Protein AF-0000000074745450 (afdb_homodimer)

Sequence (494 aa):
MLALGVPTPASPTARGRTFGLRAELRDVGLAERRKLQELLGASWLPRRSCDRRGKMPSGLRLRQALRTARSPPRPKGAEAAEGPQLRPALRTRHFGPSSGAARADYLFHGTSWANALRILREGFRPSLFGAATRARARAGGPREPMFPGGLYFAECSSKADEYTSAPCAMLLCRCALGRVLRTTRKLPPRPLEEALAEAECDSLVCDLEEQCHSYREFVVTDPGRAFPEYLLLYDRVFQKRRGLRVVMLALGVPTPASPTARGRTFGLRAELRDVGLAERRKLQELLGASWLPRRSCDRRGKMPSGLRLRQALRTARSPPRPKGAEAAEGPQLRPALRTRHFGPSSGAARADYLFHGTSWANALRILREGFRPSLFGAATRARARAGGPREPMFPGGLYFAECSSKADEYTSAPCAMLLCRCALGRVLRTTRKLPPRPLEEALAEAECDSLVCDLEEQCHSYREFVVTDPGRAFPEYLLLYDRVFQKRRGLRVV

Organism: NCBI:txid2562239

Nearest PDB structures (foldseek):
  7kko-assembly2_B  TM=6.755E-01  e=2.437E-10  Homo sapiens
  4hyf-assembly3_C  TM=6.804E-01  e=2.291E-10  Homo sapiens
  3ua9-assembly1_A  TM=6.857E-01  e=2.126E-09  Homo sapiens
  4bj9-assembly2_B  TM=6.921E-01  e=6.890E-09  Homo sapiens
  4bfp-assembly1_A  TM=6.739E-01  e=1.130E-08  Homo sapiens

Solvent-accessible surface area (backbone atoms only — not comparable to full-atom values): 27787 Å² total; per-residue (Å²): 136,84,80,78,76,73,80,75,80,78,76,81,68,80,72,64,82,73,74,78,42,77,48,46,65,38,74,57,52,70,70,58,47,52,54,50,41,48,35,45,54,72,20,49,52,80,54,37,40,50,67,43,72,66,80,65,53,76,44,69,44,71,74,45,48,30,31,46,66,61,75,76,71,78,37,72,71,36,56,92,62,77,76,60,61,90,44,62,44,63,77,73,71,75,70,53,92,71,65,71,79,27,61,44,35,38,28,25,35,39,29,39,47,72,55,51,54,44,34,62,40,70,42,76,55,76,90,55,43,47,49,70,39,42,69,35,26,86,60,18,41,51,70,56,46,84,55,60,67,30,44,68,30,17,41,28,45,45,62,17,50,42,45,33,39,88,67,40,29,34,35,39,20,46,26,36,45,60,45,53,41,80,37,69,57,53,69,74,97,62,61,51,67,56,56,29,55,77,68,70,27,60,22,34,33,42,43,27,39,83,51,66,56,37,62,53,35,37,33,33,67,57,57,74,32,50,39,73,44,31,43,39,30,40,43,79,36,71,79,77,75,76,70,76,72,83,122,135,82,76,76,78,74,77,73,80,76,75,80,67,76,75,66,78,73,77,74,50,78,51,48,65,37,74,57,54,70,72,59,46,51,53,50,42,48,40,45,55,72,19,49,53,80,52,38,41,50,67,44,73,66,79,66,53,75,44,69,45,71,73,45,48,31,31,46,65,62,76,76,70,78,37,76,72,38,58,91,61,77,75,60,60,89,43,62,44,65,75,72,68,77,74,55,91,72,66,72,80,28,61,44,34,41,29,25,35,39,31,40,47,70,53,50,53,45,32,61,41,70,43,76,54,76,91,55,43,45,48,70,39,41,69,35,26,84,60,20,40,52,71,58,47,85,55,60,67,30,45,68,32,17,42,28,44,46,63,16,50,41,46,34,38,87,68,39,29,35,32,38,19,45,28,39,44,60,46,54,41,79,38,67,58,55,70,73,96,62,61,50,69,56,56,29,55,74,68,68,27,61,22,34,34,42,43,26,41,83,50,67,55,36,62,52,36,36,32,34,66,56,57,75,32,50,38,73,43,31,43,39,32,39,42,78,37,70,78,77,75,75,70,75,70,81,119

Foldseek 3Di:
DPPPPPPPPDPPPPPPPPPDLPQPWDWDDPVVQVLVQVLQVVQADQFDDPLADDDTFPGKFFDTKIFGPDDQDPQVQADPDDDQDSHLPPPPPPLDPPDDGQRWHWWKAAAEPVVVSVCSRPNDDQVCPQVLQCVCVVVVGDNGDLARLWDKTFSHSSVSQSHYDPQGKIFIKGFRFFREAEDQHRDPDDHPVVVCVVVVGQKYWHDVCVPPVDGIMIIGNDSSRMGRTMMTGIDGHHDDPPPPPPD/DPPPPPPDPPPPPPPPPPQFQPQPWDWDDPVVQVLVQVLQVVQADQFDDPLADDDTFPGKFFDTKIFGPDDQDPQDQADPDDDQDSHLPPPPVPLDPPDDGQRWHWWKAAAEPVVVSVCSRPNDDQVCPQVLQCVCVVVVGDNGDLARLWDKTFSHSSVSQSHYDPQGKIFIKGFRFFREAEDQHRDPDDHPVVVCVVVVGQKYWHDVCVPPVDGIMIIGNDSSRMGRTMMTGIDGHHDDPPPPPPD

Structure (mmCIF, N/CA/C/O backbone):
data_AF-0000000074745450-model_v1
#
loop_
_entity.id
_entity.type
_entity.pdbx_description
1 polymer 'PARP catalytic domain-containing protein'
#
loop_
_atom_site.group_PDB
_atom_site.id
_atom_site.type_symbol
_atom_site.label_atom_id
_atom_site.label_alt_id
_atom_site.label_comp_id
_atom_site.label_asym_id
_atom_site.label_entity_id
_atom_site.label_seq_id
_atom_site.pdbx_PDB_ins_code
_atom_site.Cartn_x
_atom_site.Cartn_y
_atom_site.Cartn_z
_atom_site.occupancy
_atom_site.B_iso_or_equiv
_atom_site.auth_seq_id
_atom_site.auth_comp_id
_atom_site.auth_asym_id
_atom_site.auth_atom_id
_atom_site.pdbx_PDB_model_num
ATOM 1 N N . MET A 1 1 ? 60.062 13.445 35.531 1 24.14 1 MET A N 1
ATOM 2 C CA . MET A 1 1 ? 58.719 13.125 35.969 1 24.14 1 MET A CA 1
ATOM 3 C C . MET A 1 1 ? 57.719 14.094 35.375 1 24.14 1 MET A C 1
ATOM 5 O O . MET A 1 1 ? 57.406 15.133 35.938 1 24.14 1 MET A O 1
ATOM 9 N N . LEU A 1 2 ? 57.875 14.5 34.156 1 26.45 2 LEU A N 1
ATOM 10 C CA . LEU A 1 2 ? 57.281 15.586 33.375 1 26.45 2 LEU A CA 1
ATOM 11 C C . LEU A 1 2 ? 55.812 15.344 33.094 1 26.45 2 LEU A C 1
ATOM 13 O O . LEU A 1 2 ? 55.438 14.32 32.531 1 26.45 2 LEU A O 1
ATOM 17 N N . ALA A 1 3 ? 54.875 15.945 34.031 1 26.69 3 ALA A N 1
ATOM 18 C CA . ALA A 1 3 ? 53.438 15.93 34.281 1 26.69 3 ALA A CA 1
ATOM 19 C C . ALA A 1 3 ? 52.688 16.484 33.062 1 26.69 3 ALA A C 1
ATOM 21 O O . ALA A 1 3 ? 52.812 17.656 32.719 1 26.69 3 ALA A O 1
ATOM 22 N N . LEU A 1 4 ? 52.656 15.773 31.922 1 28.52 4 LEU A N 1
ATOM 23 C CA . LEU A 1 4 ? 52.031 16.156 30.672 1 28.52 4 LEU A CA 1
ATOM 24 C C . LEU A 1 4 ? 50.562 16.469 30.891 1 28.52 4 LEU A C 1
ATOM 26 O O . LEU A 1 4 ? 49.781 15.602 31.297 1 28.52 4 LEU A O 1
ATOM 30 N N . GLY A 1 5 ? 50.219 17.703 31.406 1 26.77 5 GLY A N 1
ATOM 31 C CA . GLY A 1 5 ? 48.906 18.219 31.75 1 26.77 5 GLY A CA 1
ATOM 32 C C . GLY A 1 5 ? 47.938 18.188 30.594 1 26.77 5 GLY A C 1
ATOM 33 O O . GLY A 1 5 ? 48.156 18.812 29.562 1 26.77 5 GLY A O 1
ATOM 34 N N . VAL A 1 6 ? 47.344 17.016 30.297 1 31.47 6 VAL A N 1
ATOM 35 C CA . VAL A 1 6 ? 46.438 16.859 29.172 1 31.47 6 VAL A CA 1
ATOM 36 C C . VAL A 1 6 ? 45.281 17.875 29.266 1 31.47 6 VAL A C 1
ATOM 38 O O . VAL A 1 6 ? 44.688 18.031 30.328 1 31.47 6 VAL A O 1
ATOM 41 N N . PRO A 1 7 ? 45.281 18.922 28.438 1 29.27 7 PRO A N 1
ATOM 42 C CA . PRO A 1 7 ? 44.312 20 28.531 1 29.27 7 PRO A CA 1
ATOM 43 C C . PRO A 1 7 ? 42.875 19.469 28.531 1 29.27 7 PRO A C 1
ATOM 45 O O . PRO A 1 7 ? 42.594 18.406 27.984 1 29.27 7 PRO A O 1
ATOM 48 N N . THR A 1 8 ? 42.094 19.672 29.625 1 28.34 8 THR A N 1
ATOM 49 C CA . THR A 1 8 ? 40.688 19.359 29.938 1 28.34 8 THR A CA 1
ATOM 50 C C . THR A 1 8 ? 39.75 20.016 28.922 1 28.34 8 THR A C 1
ATOM 52 O O . THR A 1 8 ? 39.812 21.219 28.703 1 28.34 8 THR A O 1
ATOM 55 N N . PRO A 1 9 ? 39.469 19.312 27.797 1 27.69 9 PRO A N 1
ATOM 56 C CA . PRO A 1 9 ? 38.688 20.016 26.781 1 27.69 9 PRO A CA 1
ATOM 57 C C . PRO A 1 9 ? 37.5 20.75 27.344 1 27.69 9 PRO A C 1
ATOM 59 O O . PRO A 1 9 ? 36.938 20.344 28.375 1 27.69 9 PRO A O 1
ATOM 62 N N . ALA A 1 10 ? 37.375 22.062 27.234 1 26.64 10 ALA A N 1
ATOM 63 C CA . ALA A 1 10 ? 36.344 23.047 27.625 1 26.64 10 ALA A CA 1
ATOM 64 C C . ALA A 1 10 ? 34.969 22.578 27.203 1 26.64 10 ALA A C 1
ATOM 66 O O . ALA A 1 10 ? 34.812 21.922 26.172 1 26.64 10 ALA A O 1
ATOM 67 N N . SER A 1 11 ? 34.094 22.359 28.188 1 26.39 11 SER A N 1
ATOM 68 C CA . SER A 1 11 ? 32.656 22.016 28.266 1 26.39 11 SER A CA 1
ATOM 69 C C . SER A 1 11 ? 31.828 22.953 27.406 1 26.39 11 SER A C 1
ATOM 71 O O . SER A 1 11 ? 31.859 24.172 27.594 1 26.39 11 SER A O 1
ATOM 73 N N . PRO A 1 12 ? 31.828 22.781 26.062 1 27.08 12 PRO A N 1
ATOM 74 C CA . PRO A 1 12 ? 31.141 23.797 25.25 1 27.08 12 PRO A CA 1
ATOM 75 C C . PRO A 1 12 ? 29.781 24.188 25.828 1 27.08 12 PRO A C 1
ATOM 77 O O . PRO A 1 12 ? 28.984 23.312 26.172 1 27.08 12 PRO A O 1
ATOM 80 N N . THR A 1 13 ? 29.594 25.234 26.594 1 28.25 13 THR A N 1
ATOM 81 C CA . THR A 1 13 ? 28.453 25.953 27.141 1 28.25 13 THR A CA 1
ATOM 82 C C . THR A 1 13 ? 27.5 26.391 26.031 1 28.25 13 THR A C 1
ATOM 84 O O . THR A 1 13 ? 26.609 27.219 26.266 1 28.25 13 THR A O 1
ATOM 87 N N . ALA A 1 14 ? 27.609 25.938 24.859 1 29.31 14 ALA A N 1
ATOM 88 C CA . ALA A 1 14 ? 26.844 26.719 23.891 1 29.31 14 ALA A CA 1
ATOM 89 C C . ALA A 1 14 ? 25.391 26.859 24.328 1 29.31 14 ALA A C 1
ATOM 91 O O . ALA A 1 14 ? 24.703 25.859 24.562 1 29.31 14 ALA A O 1
ATOM 92 N N . ARG A 1 15 ? 25 27.938 24.906 1 30.7 15 ARG A N 1
ATOM 93 C CA . ARG A 1 15 ? 23.734 28.562 25.281 1 30.7 15 ARG A CA 1
ATOM 94 C C . ARG A 1 15 ? 22.719 28.484 24.156 1 30.7 15 ARG A C 1
ATOM 96 O O . ARG A 1 15 ? 22.719 29.312 23.25 1 30.7 15 ARG A O 1
ATOM 103 N N . GLY A 1 16 ? 22.828 27.578 23.312 1 27.56 16 GLY A N 1
ATOM 104 C CA . GLY A 1 16 ? 21.797 27.609 22.281 1 27.56 16 GLY A CA 1
ATOM 105 C C . GLY A 1 16 ? 20.422 27.953 22.828 1 27.56 16 GLY A C 1
ATOM 106 O O . GLY A 1 16 ? 20.125 27.656 23.984 1 27.56 16 GLY A O 1
ATOM 107 N N . ARG A 1 17 ? 19.891 29.172 22.344 1 30.06 17 ARG A N 1
ATOM 108 C CA . ARG A 1 17 ? 18.594 29.75 22.688 1 30.06 17 ARG A CA 1
ATOM 109 C C . ARG A 1 17 ? 17.516 28.688 22.781 1 30.06 17 ARG A C 1
ATOM 111 O O . ARG A 1 17 ? 17.312 27.922 21.828 1 30.06 17 ARG A O 1
ATOM 118 N N . THR A 1 18 ? 17.406 28.016 23.797 1 30.48 18 THR A N 1
ATOM 119 C CA . THR A 1 18 ? 16.25 27.297 24.312 1 30.48 18 THR A CA 1
ATOM 120 C C . THR A 1 18 ? 14.953 28.047 23.984 1 30.48 18 THR A C 1
ATOM 122 O O . THR A 1 18 ? 14.562 28.969 24.703 1 30.48 18 THR A O 1
ATOM 125 N N . PHE A 1 19 ? 14.969 28.781 22.844 1 30.09 19 PHE A N 1
ATOM 126 C CA . PHE A 1 19 ? 13.68 29.375 22.484 1 30.09 19 PHE A CA 1
ATOM 127 C C . PHE A 1 19 ? 12.539 28.656 23.203 1 30.09 19 PHE A C 1
ATOM 129 O O . PHE A 1 19 ? 12.68 27.484 23.578 1 30.09 19 PHE A O 1
ATOM 136 N N . GLY A 1 20 ? 11.398 29.562 23.656 1 34.31 20 GLY A N 1
ATOM 137 C CA . GLY A 1 20 ? 10.117 29.75 24.328 1 34.31 20 GLY A CA 1
ATOM 138 C C . GLY A 1 20 ? 9.07 28.734 23.891 1 34.31 20 GLY A C 1
ATOM 139 O O . GLY A 1 20 ? 8.656 28.719 22.734 1 34.31 20 GLY A O 1
ATOM 140 N N . LEU A 1 21 ? 8.969 27.641 24.062 1 42.06 21 LEU A N 1
ATOM 141 C CA . LEU A 1 21 ? 7.961 26.594 24.188 1 42.06 21 LEU A CA 1
ATOM 142 C C . LEU A 1 21 ? 6.574 27.188 24.391 1 42.06 21 LEU A C 1
ATOM 144 O O . LEU A 1 21 ? 5.59 26.453 24.5 1 42.06 21 LEU A O 1
ATOM 148 N N . ARG A 1 22 ? 6.301 28.281 25.188 1 46.88 22 ARG A N 1
ATOM 149 C CA . ARG A 1 22 ? 5.129 28.281 26.047 1 46.88 22 ARG A CA 1
ATOM 150 C C . ARG A 1 22 ? 3.846 28.125 25.25 1 46.88 22 ARG A C 1
ATOM 152 O O . ARG A 1 22 ? 3.193 29.125 24.906 1 46.88 22 ARG A O 1
ATOM 159 N N . ALA A 1 23 ? 4.023 27.516 24.078 1 57.56 23 ALA A N 1
ATOM 160 C CA . ALA A 1 23 ? 2.678 27.328 23.547 1 57.56 23 ALA A CA 1
ATOM 161 C C . ALA A 1 23 ? 1.723 26.859 24.641 1 57.56 23 ALA A C 1
ATOM 163 O O . ALA A 1 23 ? 1.97 25.844 25.297 1 57.56 23 ALA A O 1
ATOM 164 N N . GLU A 1 24 ? 1.158 27.734 25.312 1 74.62 24 GLU A N 1
ATOM 165 C CA . GLU A 1 24 ? 0.091 27.422 26.25 1 74.62 24 GLU A CA 1
ATOM 166 C C . GLU A 1 24 ? -1.06 26.688 25.562 1 74.62 24 GLU A C 1
ATOM 168 O O . GLU A 1 24 ? -1.629 27.203 24.594 1 74.62 24 GLU A O 1
ATOM 173 N N . LEU A 1 25 ? -0.923 25.359 25.438 1 87.19 25 LEU A N 1
ATOM 174 C CA . LEU A 1 25 ? -2.064 24.562 25 1 87.19 25 LEU A CA 1
ATOM 175 C C . LEU A 1 25 ? -3.234 24.719 25.969 1 87.19 25 LEU A C 1
ATOM 177 O O . LEU A 1 25 ? -3.039 24.75 27.188 1 87.19 25 LEU A O 1
ATOM 181 N N . ARG A 1 26 ? -4.305 24.984 25.453 1 90.06 26 ARG A N 1
ATOM 182 C CA . ARG A 1 26 ? -5.523 25.062 26.234 1 90.06 26 ARG A CA 1
ATOM 183 C C . ARG A 1 26 ? -6.555 24.031 25.766 1 90.06 26 ARG A C 1
ATOM 185 O O . ARG A 1 26 ? -6.691 23.797 24.562 1 90.06 26 ARG A O 1
ATOM 192 N N . ASP A 1 27 ? -7.266 23.5 26.641 1 93.31 27 ASP A N 1
ATOM 193 C CA . ASP A 1 27 ? -8.375 22.609 26.281 1 93.31 27 ASP A CA 1
ATOM 194 C C . ASP A 1 27 ? -9.469 23.375 25.547 1 93.31 27 ASP A C 1
ATOM 196 O O . ASP A 1 27 ? -9.805 24.5 25.906 1 93.31 27 ASP A O 1
ATOM 200 N N . VAL A 1 28 ? -9.984 22.703 24.547 1 93.62 28 VAL A N 1
ATOM 201 C CA . VAL A 1 28 ? -11.047 23.359 23.797 1 93.62 28 VAL A CA 1
ATOM 202 C C . VAL A 1 28 ? -12.383 23.188 24.516 1 93.62 28 VAL A C 1
ATOM 204 O O . VAL A 1 28 ? -12.531 22.281 25.344 1 93.62 28 VAL A O 1
ATOM 207 N N . GLY A 1 29 ? -13.328 24.094 24.219 1 92.81 29 GLY A N 1
ATOM 208 C CA . GLY A 1 29 ? -14.664 23.969 24.781 1 92.81 29 GLY A CA 1
ATOM 209 C C . GLY A 1 29 ? -15.477 22.859 24.156 1 92.81 29 GLY A C 1
ATOM 210 O O . GLY A 1 29 ? -15.047 22.25 23.172 1 92.81 29 GLY A O 1
ATOM 211 N N . LEU A 1 30 ? -16.641 22.641 24.719 1 94.94 30 LEU A N 1
ATOM 212 C CA . LEU A 1 30 ? -17.5 21.516 24.328 1 94.94 30 LEU A CA 1
ATOM 213 C C . LEU A 1 30 ? -17.953 21.656 22.891 1 94.94 30 LEU A C 1
ATOM 215 O O . LEU A 1 30 ? -17.938 20.688 22.125 1 94.94 30 LEU A O 1
ATOM 219 N N . ALA A 1 31 ? -18.375 22.797 22.484 1 94.12 31 ALA A N 1
ATOM 220 C CA . ALA A 1 31 ? -18.859 23.016 21.125 1 94.12 31 ALA A CA 1
ATOM 221 C C . ALA A 1 31 ? -17.766 22.781 20.094 1 94.12 31 ALA A C 1
ATOM 223 O O . ALA A 1 31 ? -17.984 22.141 19.062 1 94.12 31 ALA A O 1
ATOM 224 N N . GLU A 1 32 ? -16.594 23.312 20.375 1 93.06 32 GLU A N 1
ATOM 225 C CA . GLU A 1 32 ? -15.453 23.125 19.484 1 93.06 32 GLU A CA 1
ATOM 226 C C . GLU A 1 32 ? -15.023 21.672 19.438 1 93.06 32 GLU A C 1
ATOM 228 O O . GLU A 1 32 ? -14.641 21.172 18.375 1 93.06 32 GLU A O 1
ATOM 233 N N . ARG A 1 33 ? -15.094 21.031 20.547 1 95.75 33 ARG A N 1
ATOM 234 C CA . ARG A 1 33 ? -14.766 19.609 20.594 1 95.75 33 ARG A CA 1
ATOM 235 C C . ARG A 1 33 ? -15.703 18.797 19.719 1 95.75 33 ARG A C 1
ATOM 237 O O . ARG A 1 33 ? -15.273 17.875 19.016 1 95.75 33 ARG A O 1
ATOM 244 N N . ARG A 1 34 ? -16.953 19.125 19.75 1 95.06 34 ARG A N 1
ATOM 245 C CA . ARG A 1 34 ? -17.938 18.453 18.906 1 95.06 34 ARG A CA 1
ATOM 246 C C . ARG A 1 34 ? -17.625 18.656 17.422 1 95.06 34 ARG A C 1
ATOM 248 O O . ARG A 1 34 ? -17.734 17.719 16.625 1 95.06 34 ARG A O 1
ATOM 255 N N . LYS A 1 35 ? -17.297 19.828 17.047 1 94.25 35 LYS A N 1
ATOM 256 C CA . LYS A 1 35 ? -16.953 20.125 15.648 1 94.25 35 LYS A CA 1
ATOM 257 C C . LYS A 1 35 ? -15.734 19.328 15.203 1 94.25 35 LYS A C 1
ATOM 259 O O . LYS A 1 35 ? -15.688 18.828 14.078 1 94.25 35 LYS A O 1
ATOM 264 N N . LEU A 1 36 ? -14.766 19.234 16.094 1 95.62 36 LEU A N 1
ATOM 265 C CA . LEU A 1 36 ? -13.539 18.5 15.789 1 95.62 36 LEU A CA 1
ATOM 266 C C . LEU A 1 36 ? -13.828 17 15.664 1 95.62 36 LEU A C 1
ATOM 268 O O . LEU A 1 36 ? -13.273 16.328 14.789 1 95.62 36 LEU A O 1
ATOM 272 N N . GLN A 1 37 ? -14.703 16.5 16.5 1 96.75 37 GLN A N 1
ATOM 273 C CA . GLN A 1 37 ? -15.125 15.117 16.375 1 96.75 37 GLN A CA 1
ATOM 274 C C . GLN A 1 37 ? -15.828 14.875 15.039 1 96.75 37 GLN A C 1
ATOM 276 O O . GLN A 1 37 ? -15.586 13.859 14.375 1 96.75 37 GLN A O 1
ATOM 281 N N . GLU A 1 38 ? -16.641 15.797 14.703 1 94.88 38 GLU A N 1
ATOM 282 C CA . GLU A 1 38 ? -17.328 15.695 13.43 1 94.88 38 GLU A CA 1
ATOM 283 C C . GLU A 1 38 ? -16.359 15.727 12.258 1 94.88 38 GLU A C 1
ATOM 285 O O . GLU A 1 38 ? -16.516 14.984 11.289 1 94.88 38 GLU A O 1
ATOM 290 N N . LEU A 1 39 ? -15.383 16.531 12.375 1 93.12 39 LEU A N 1
ATOM 291 C CA . LEU A 1 39 ? -14.367 16.625 11.336 1 93.12 39 LEU A CA 1
ATOM 292 C C . LEU A 1 39 ? -13.609 15.312 11.18 1 93.12 39 LEU A C 1
ATOM 294 O O . LEU A 1 39 ? -13.367 14.859 10.062 1 93.12 39 LEU A O 1
ATOM 298 N N . LEU A 1 40 ? -13.211 14.703 12.328 1 95 40 LEU A N 1
ATOM 299 C CA . LEU A 1 40 ? -12.547 13.406 12.289 1 95 40 LEU A CA 1
ATOM 300 C C . LEU A 1 40 ? -13.414 12.367 11.578 1 95 40 LEU A C 1
ATOM 302 O O . LEU A 1 40 ? -12.914 11.602 10.75 1 95 40 LEU A O 1
ATOM 306 N N . GLY A 1 41 ? -14.625 12.422 11.836 1 93.69 41 GLY A N 1
ATOM 307 C CA . GLY A 1 41 ? -15.555 11.477 11.242 1 93.69 41 GLY A CA 1
ATOM 308 C C . GLY A 1 41 ? -15.82 11.75 9.773 1 93.69 41 GLY A C 1
ATOM 309 O O . GLY A 1 41 ? -15.82 10.828 8.953 1 93.69 41 GLY A O 1
ATOM 310 N N . ALA A 1 42 ? -16 12.969 9.453 1 92.44 42 ALA A N 1
ATOM 311 C CA . ALA A 1 42 ? -16.344 13.359 8.086 1 92.44 42 ALA A CA 1
ATOM 312 C C . ALA A 1 42 ? -15.172 13.125 7.141 1 92.44 42 ALA A C 1
ATOM 314 O O . ALA A 1 42 ? -15.367 12.914 5.941 1 92.44 42 ALA A O 1
ATOM 315 N N . SER A 1 43 ? -13.953 13.148 7.711 1 92.75 43 SER A N 1
ATOM 316 C CA . SER A 1 43 ? -12.758 12.984 6.887 1 92.75 43 SER A CA 1
ATOM 317 C C . SER A 1 43 ? -12.242 11.547 6.941 1 92.75 43 SER A C 1
ATOM 319 O O . SER A 1 43 ? -11.195 11.234 6.371 1 92.75 43 SER A O 1
ATOM 321 N N . TRP A 1 44 ? -12.984 10.688 7.594 1 93.94 44 TRP A N 1
ATOM 322 C CA . TRP A 1 44 ? -12.57 9.289 7.699 1 93.94 44 TRP A CA 1
ATOM 323 C C . TRP A 1 44 ? -12.836 8.539 6.395 1 93.94 44 TRP A C 1
ATOM 325 O O . TRP A 1 44 ? -13.953 8.586 5.863 1 93.94 44 TRP A O 1
ATOM 335 N N . LEU A 1 45 ? -11.859 7.98 5.816 1 91.31 45 LEU A N 1
ATOM 336 C CA . LEU A 1 45 ? -11.922 7.121 4.641 1 91.31 45 LEU A CA 1
ATOM 337 C C . LEU A 1 45 ? -11.297 5.762 4.926 1 91.31 45 LEU A C 1
ATOM 339 O O . LEU A 1 45 ? -10.078 5.648 5.039 1 91.31 45 LEU A O 1
ATOM 343 N N . PRO A 1 46 ? -12.117 4.734 5.102 1 88.69 46 PRO A N 1
ATOM 344 C CA . PRO A 1 46 ? -11.609 3.416 5.492 1 88.69 46 PRO A CA 1
ATOM 345 C C . PRO A 1 46 ? -10.82 2.734 4.383 1 88.69 46 PRO A C 1
ATOM 347 O O . PRO A 1 46 ? -11.328 1.829 3.719 1 88.69 46 PRO A O 1
ATOM 350 N N . ARG A 1 47 ? -9.617 3.186 4.199 1 88.75 47 ARG A N 1
ATOM 351 C CA . ARG A 1 47 ? -8.672 2.643 3.229 1 88.75 47 ARG A CA 1
ATOM 352 C C . ARG A 1 47 ? -7.34 2.303 3.887 1 88.75 47 ARG A C 1
ATOM 354 O O . ARG A 1 47 ? -6.898 3 4.805 1 88.75 47 ARG A O 1
ATOM 361 N N . ARG A 1 48 ? -6.832 1.263 3.387 1 85.81 48 ARG A N 1
ATOM 362 C CA . ARG A 1 48 ? -5.543 0.814 3.904 1 85.81 48 ARG A CA 1
ATOM 363 C C . ARG A 1 48 ? -4.422 1.105 2.912 1 85.81 48 ARG A C 1
ATOM 365 O O . ARG A 1 48 ? -4.488 0.691 1.753 1 85.81 48 ARG A O 1
ATOM 372 N N . SER A 1 49 ? -3.492 1.911 3.291 1 87.12 49 SER A N 1
ATOM 373 C CA . SER A 1 49 ? -2.289 2.086 2.486 1 87.12 49 SER A CA 1
ATOM 374 C C . SER A 1 49 ? -1.167 1.169 2.963 1 87.12 49 SER A C 1
ATOM 376 O O . SER A 1 49 ? -1.33 0.438 3.941 1 87.12 49 SER A O 1
ATOM 378 N N . CYS A 1 50 ? -0.031 1.153 2.297 1 82.69 50 CYS A N 1
ATOM 379 C CA . CYS A 1 50 ? 1.103 0.318 2.68 1 82.69 50 CYS A CA 1
ATOM 380 C C . CYS A 1 50 ? 1.71 0.791 3.994 1 82.69 50 CYS A C 1
ATOM 382 O O . CYS A 1 50 ? 2.502 0.075 4.609 1 82.69 50 CYS A O 1
ATOM 384 N N . ASP A 1 51 ? 1.231 1.966 4.465 1 86.88 51 ASP A N 1
ATOM 385 C CA . ASP A 1 51 ? 1.79 2.551 5.68 1 86.88 51 ASP A CA 1
ATOM 386 C C . ASP A 1 51 ? 1.044 2.059 6.918 1 86.88 51 ASP A C 1
ATOM 388 O O . ASP A 1 51 ? 1.523 2.219 8.047 1 86.88 51 ASP A O 1
ATOM 392 N N . ARG A 1 52 ? -0.112 1.491 6.723 1 88.81 52 ARG A N 1
ATOM 393 C CA . ARG A 1 52 ? -0.898 1.069 7.879 1 88.81 52 ARG A CA 1
ATOM 394 C C . ARG A 1 52 ? -0.314 -0.191 8.508 1 88.81 52 ARG A C 1
ATOM 396 O O . ARG A 1 52 ? -0.093 -1.189 7.82 1 88.81 52 ARG A O 1
ATOM 403 N N . ARG A 1 53 ? -0.099 0.001 9.766 1 83.69 53 ARG A N 1
ATOM 404 C CA . ARG A 1 53 ? 0.345 -1.147 10.555 1 83.69 53 ARG A CA 1
ATOM 405 C C . ARG A 1 53 ? -0.784 -1.684 11.422 1 83.69 53 ARG A C 1
ATOM 407 O O . ARG A 1 53 ? -1.568 -0.91 11.977 1 83.69 53 ARG A O 1
ATOM 414 N N . GLY A 1 54 ? -1.108 -2.926 11.297 1 82.62 54 GLY A N 1
ATOM 415 C CA . GLY A 1 54 ? -2.129 -3.504 12.156 1 82.62 54 GLY A CA 1
ATOM 416 C C . GLY A 1 54 ? -3.516 -3.471 11.539 1 82.62 54 GLY A C 1
ATOM 417 O O . GLY A 1 54 ? -3.662 -3.26 10.336 1 82.62 54 GLY A O 1
ATOM 418 N N . LYS A 1 55 ? -4.531 -3.605 12.43 1 86.75 55 LYS A N 1
ATOM 419 C CA . LYS A 1 55 ? -5.914 -3.68 11.969 1 86.75 55 LYS A CA 1
ATOM 420 C C . LYS A 1 55 ? -6.457 -2.293 11.641 1 86.75 55 LYS A C 1
ATOM 422 O O . LYS A 1 55 ? -6.141 -1.315 12.32 1 86.75 55 LYS A O 1
ATOM 427 N N . MET A 1 56 ? -7.301 -2.242 10.688 1 90.31 56 MET A N 1
ATOM 428 C CA . MET A 1 56 ? -7.957 -0.997 10.305 1 90.31 56 MET A CA 1
ATOM 429 C C . MET A 1 56 ? -9.078 -0.647 11.273 1 90.31 56 MET A C 1
ATOM 431 O O . MET A 1 56 ? -10.016 -1.422 11.453 1 90.31 56 MET A O 1
ATOM 435 N N . PRO A 1 57 ? -9.008 0.482 11.945 1 94.31 57 PRO A N 1
ATOM 436 C CA . PRO A 1 57 ? -10.133 0.898 12.789 1 94.31 57 PRO A CA 1
ATOM 437 C C . PRO A 1 57 ? -11.383 1.229 11.977 1 94.31 57 PRO A C 1
ATOM 439 O O . PRO A 1 57 ? -11.305 1.417 10.766 1 94.31 57 PRO A O 1
ATOM 442 N N . SER A 1 58 ? -12.492 1.248 12.656 1 93.75 58 SER A N 1
ATOM 443 C CA . SER A 1 58 ? -13.742 1.659 12.031 1 93.75 58 SER A CA 1
ATOM 444 C C . SER A 1 58 ? -13.961 3.162 12.164 1 93.75 58 SER A C 1
ATOM 446 O O . SER A 1 58 ? -14.828 3.73 11.5 1 93.75 58 SER A O 1
ATOM 448 N N . GLY A 1 59 ? -13.148 3.785 12.969 1 95.44 59 GLY A N 1
ATOM 449 C CA . GLY A 1 59 ? -13.227 5.219 13.203 1 95.44 59 GLY A CA 1
ATOM 450 C C . GLY A 1 59 ? -12.359 5.68 14.359 1 95.44 59 GLY A C 1
ATOM 451 O O . GLY A 1 59 ? -11.656 4.879 14.977 1 95.44 59 GLY A O 1
ATOM 452 N N . LEU A 1 60 ? -12.453 6.996 14.602 1 97.62 60 LEU A N 1
ATOM 453 C CA . LEU A 1 60 ? -11.703 7.605 15.695 1 97.62 60 LEU A CA 1
ATOM 454 C C . LEU A 1 60 ? -12.633 8.352 16.641 1 97.62 60 LEU A C 1
ATOM 456 O O . LEU A 1 60 ? -13.539 9.062 16.203 1 97.62 60 LEU A O 1
ATOM 460 N N . ARG A 1 61 ? -12.422 8.18 17.875 1 98 61 ARG A N 1
ATOM 461 C CA . ARG A 1 61 ? -13.18 8.891 18.906 1 98 61 ARG A CA 1
ATOM 462 C C . ARG A 1 61 ? -12.297 9.883 19.656 1 98 61 ARG A C 1
ATOM 464 O O . ARG A 1 61 ? -11.336 9.484 20.312 1 98 61 ARG A O 1
ATOM 471 N N . LEU A 1 62 ? -12.672 11.117 19.562 1 97.81 62 LEU A N 1
ATOM 472 C CA . LEU A 1 62 ? -11.891 12.18 20.188 1 97.81 62 LEU A CA 1
ATOM 473 C C . LEU A 1 62 ? -11.992 12.109 21.703 1 97.81 62 LEU A C 1
ATOM 475 O O . LEU A 1 62 ? -13.094 12.102 22.266 1 97.81 62 LEU A O 1
ATOM 479 N N . ARG A 1 63 ? -10.883 12.086 22.406 1 97.19 63 ARG A N 1
ATOM 480 C CA . ARG A 1 63 ? -10.828 12.094 23.859 1 97.19 63 ARG A CA 1
ATOM 481 C C . ARG A 1 63 ? -10.586 13.5 24.406 1 97.19 63 ARG A C 1
ATOM 483 O O . ARG A 1 63 ? -11.195 13.906 25.391 1 97.19 63 ARG A O 1
ATOM 490 N N . GLN A 1 64 ? -9.672 14.094 23.781 1 96.62 64 GLN A N 1
ATOM 491 C CA . GLN A 1 64 ? -9.273 15.438 24.188 1 96.62 64 GLN A CA 1
ATOM 492 C C . GLN A 1 64 ? -8.758 16.25 23 1 96.62 64 GLN A C 1
ATOM 494 O O . GLN A 1 64 ? -8.211 15.68 22.047 1 96.62 64 GLN A O 1
ATOM 499 N N . ALA A 1 65 ? -9 17.516 23.047 1 96.44 65 ALA A N 1
ATOM 500 C CA . ALA A 1 65 ? -8.469 18.438 22.031 1 96.44 65 ALA A CA 1
ATOM 501 C C . ALA A 1 65 ? -7.871 19.672 22.672 1 96.44 65 ALA A C 1
ATOM 503 O O . ALA A 1 65 ? -8.508 20.312 23.531 1 96.44 65 ALA A O 1
ATOM 504 N N . LEU A 1 66 ? -6.672 19.906 22.312 1 94.69 66 LEU A N 1
ATOM 505 C CA . LEU A 1 66 ? -5.977 21.078 22.797 1 94.69 66 LEU A CA 1
ATOM 506 C C . LEU A 1 66 ? -5.715 22.062 21.656 1 94.69 66 LEU A C 1
ATOM 508 O O . LEU A 1 66 ? -5.395 21.656 20.531 1 94.69 66 LEU A O 1
ATOM 512 N N . ARG A 1 67 ? -5.902 23.312 21.938 1 92.19 67 ARG A N 1
ATOM 513 C CA . ARG A 1 67 ? -5.609 24.359 20.984 1 92.19 67 ARG A CA 1
ATOM 514 C C . ARG A 1 67 ? -4.41 25.188 21.422 1 92.19 67 ARG A C 1
ATOM 516 O O . ARG A 1 67 ? -4.277 25.516 22.609 1 92.19 67 ARG A O 1
ATOM 523 N N . THR A 1 68 ? -3.557 25.422 20.453 1 88.56 68 THR A N 1
ATOM 524 C CA . THR A 1 68 ? -2.398 26.25 20.781 1 88.56 68 THR A CA 1
ATOM 525 C C . THR A 1 68 ? -2.824 27.672 21.094 1 88.56 68 THR A C 1
ATOM 527 O O . THR A 1 68 ? -3.787 28.188 20.516 1 88.56 68 THR A O 1
ATOM 530 N N . ALA A 1 69 ? -2.225 28.297 22.109 1 77.62 69 ALA A N 1
ATOM 531 C CA . ALA A 1 69 ? -2.498 29.688 22.484 1 77.62 69 ALA A CA 1
ATOM 532 C C . ALA A 1 69 ? -1.823 30.656 21.516 1 77.62 69 ALA A C 1
ATOM 534 O O . ALA A 1 69 ? -2.107 31.859 21.531 1 77.62 69 ALA A O 1
ATOM 535 N N . ARG A 1 70 ? -1.117 30.062 20.625 1 73.25 70 ARG A N 1
ATOM 536 C CA . ARG A 1 70 ? -0.388 30.891 19.672 1 73.25 70 ARG A CA 1
ATOM 537 C C . ARG A 1 70 ? -1.309 31.375 18.562 1 73.25 70 ARG A C 1
ATOM 539 O O . ARG A 1 70 ? -2.258 30.688 18.172 1 73.25 70 ARG A O 1
ATOM 546 N N . SER A 1 71 ? -1.205 32.656 18.281 1 68.94 71 SER A N 1
ATOM 547 C CA . SER A 1 71 ? -1.937 33.188 17.125 1 68.94 71 SER A CA 1
ATOM 548 C C . SER A 1 71 ? -1.343 32.688 15.82 1 68.94 71 SER A C 1
ATOM 550 O O . SER A 1 71 ? -0.121 32.594 15.68 1 68.94 71 SER A O 1
ATOM 552 N N . PRO A 1 72 ? -2.209 32.094 14.992 1 64.56 72 PRO A N 1
ATOM 553 C CA . PRO A 1 72 ? -1.675 31.672 13.688 1 64.56 72 PRO A CA 1
ATOM 554 C C . PRO A 1 72 ? -0.997 32.812 12.945 1 64.56 72 PRO A C 1
ATOM 556 O O . PRO A 1 72 ? -1.46 33.969 13.008 1 64.56 72 PRO A O 1
ATOM 559 N N . PRO A 1 73 ? 0.313 32.531 12.578 1 59.72 73 PRO A N 1
ATOM 560 C CA . PRO A 1 73 ? 0.861 33.594 11.719 1 59.72 73 PRO A CA 1
ATOM 561 C C . PRO A 1 73 ? 0.032 33.812 10.453 1 59.72 73 PRO A C 1
ATOM 563 O O . PRO A 1 73 ? -0.677 32.906 10.016 1 59.72 73 PRO A O 1
ATOM 566 N N . ARG A 1 74 ? -0.237 35 10.023 1 55.38 74 ARG A N 1
ATOM 567 C CA . ARG A 1 74 ? -0.86 35.219 8.727 1 55.38 74 ARG A CA 1
ATOM 568 C C . ARG A 1 74 ? -0.186 34.375 7.645 1 55.38 74 ARG A C 1
ATOM 570 O O . ARG A 1 74 ? 1.027 34.469 7.445 1 55.38 74 ARG A O 1
ATOM 577 N N . PRO A 1 75 ? -0.818 33.25 7.371 1 52.56 75 PRO A N 1
ATOM 578 C CA . PRO A 1 75 ? -0.113 32.438 6.379 1 52.56 75 PRO A CA 1
ATOM 579 C C . PRO A 1 75 ? 0.4 33.25 5.199 1 52.56 75 PRO A C 1
ATOM 581 O O . PRO A 1 75 ? -0.25 34.219 4.785 1 52.56 75 PRO A O 1
ATOM 584 N N . LYS A 1 76 ? 1.689 33.219 4.949 1 51.47 76 LYS A N 1
ATOM 585 C CA . LYS A 1 76 ? 2.189 33.875 3.748 1 51.47 76 LYS A CA 1
ATOM 586 C C . LYS A 1 76 ? 1.336 33.531 2.533 1 51.47 76 LYS A C 1
ATOM 588 O O . LYS A 1 76 ? 1.141 32.344 2.225 1 51.47 76 LYS A O 1
ATOM 593 N N . GLY A 1 77 ? 0.639 34.531 1.959 1 51.06 77 GLY A N 1
ATOM 594 C CA . GLY A 1 77 ? -0.198 34.375 0.778 1 51.06 77 GLY A CA 1
ATOM 595 C C . GLY A 1 77 ? -1.676 34.281 1.104 1 51.06 77 GLY A C 1
ATOM 596 O O . GLY A 1 77 ? -2.508 34.156 0.202 1 51.06 77 GLY A O 1
ATOM 597 N N . ALA A 1 78 ? -1.944 33.844 2.336 1 48.62 78 ALA A N 1
ATOM 598 C CA . ALA A 1 78 ? -3.369 33.719 2.635 1 48.62 78 ALA A CA 1
ATOM 599 C C . ALA A 1 78 ? -4.035 35.094 2.664 1 48.62 78 ALA A C 1
ATOM 601 O O . ALA A 1 78 ? -3.541 36.031 3.312 1 48.62 78 ALA A O 1
ATOM 602 N N . GLU A 1 79 ? -4.609 35.531 1.609 1 44.34 79 GLU A N 1
ATOM 603 C CA . GLU A 1 79 ? -5.484 36.688 1.742 1 44.34 79 GLU A CA 1
ATOM 604 C C . GLU A 1 79 ? -6.285 36.625 3.039 1 44.34 79 GLU A C 1
ATOM 606 O O . GLU A 1 79 ? -6.547 35.562 3.564 1 44.34 79 GLU A O 1
ATOM 611 N N . ALA A 1 80 ? -6.398 37.781 3.807 1 40.72 80 ALA A N 1
ATOM 612 C CA . ALA A 1 80 ? -7.129 38.094 5.031 1 40.72 80 ALA A CA 1
ATOM 613 C C . ALA A 1 80 ? -8.422 37.281 5.125 1 40.72 80 ALA A C 1
ATOM 615 O O . ALA A 1 80 ? -9.391 37.719 5.742 1 40.72 80 ALA A O 1
ATOM 616 N N . ALA A 1 81 ? -8.664 36.312 4.172 1 41.47 81 ALA A N 1
ATOM 617 C CA . ALA A 1 81 ? -10.078 35.938 4.23 1 41.47 81 ALA A CA 1
ATOM 618 C C . ALA A 1 81 ? -10.406 35.25 5.547 1 41.47 81 ALA A C 1
ATOM 620 O O . ALA A 1 81 ? -9.508 34.781 6.254 1 41.47 81 ALA A O 1
ATOM 621 N N . GLU A 1 82 ? -11.727 34.844 5.703 1 43.97 82 GLU A N 1
ATOM 622 C CA . GLU A 1 82 ? -12.523 34.219 6.75 1 43.97 82 GLU A CA 1
ATOM 623 C C . GLU A 1 82 ? -11.836 32.969 7.305 1 43.97 82 GLU A C 1
ATOM 625 O O . GLU A 1 82 ? -11.078 32.312 6.598 1 43.97 82 GLU A O 1
ATOM 630 N N . GLY A 1 83 ? -11.484 32.969 8.57 1 44.97 83 GLY A N 1
ATOM 631 C CA . GLY A 1 83 ? -10.969 31.828 9.328 1 44.97 83 GLY A CA 1
ATOM 632 C C . GLY A 1 83 ? -11.336 30.5 8.719 1 44.97 83 GLY A C 1
ATOM 633 O O . GLY A 1 83 ? -12.445 30.328 8.203 1 44.97 83 GLY A O 1
ATOM 634 N N . PRO A 1 84 ? -10.32 29.688 8.289 1 50.75 84 PRO A N 1
ATOM 635 C CA . PRO A 1 84 ? -10.633 28.406 7.68 1 50.75 84 PRO A CA 1
ATOM 636 C C . PRO A 1 84 ? -11.734 27.641 8.422 1 50.75 84 PRO A C 1
ATOM 638 O O . PRO A 1 84 ? -11.859 27.781 9.648 1 50.75 84 PRO A O 1
ATOM 641 N N . GLN A 1 85 ? -12.836 27.453 7.746 1 51.78 85 GLN A N 1
ATOM 642 C CA . GLN A 1 85 ? -13.852 26.562 8.32 1 51.78 85 GLN A CA 1
ATOM 643 C C . GLN A 1 85 ? -13.328 25.141 8.469 1 51.78 85 GLN A C 1
ATOM 645 O O . GLN A 1 85 ? -12.461 24.719 7.703 1 51.78 85 GLN A O 1
ATOM 650 N N . LEU A 1 86 ? -13.344 24.641 9.727 1 45.78 86 LEU A N 1
ATOM 651 C CA . LEU A 1 86 ? -13.031 23.25 10.008 1 45.78 86 LEU A CA 1
ATOM 652 C C . LEU A 1 86 ? -13.742 22.328 9.031 1 45.78 86 LEU A C 1
ATOM 654 O O . LEU A 1 86 ? -14.789 21.75 9.352 1 45.78 86 LEU A O 1
ATOM 658 N N . ARG A 1 87 ? -13.594 22.656 7.66 1 48.28 87 ARG A N 1
ATOM 659 C CA . ARG A 1 87 ? -14.172 21.75 6.668 1 48.28 87 ARG A CA 1
ATOM 660 C C . ARG A 1 87 ? -13.109 20.828 6.09 1 48.28 87 ARG A C 1
ATOM 662 O O . ARG A 1 87 ? -11.938 21.203 5.992 1 48.28 87 ARG A O 1
ATOM 669 N N . PRO A 1 88 ? -13.406 19.516 6.16 1 44.62 88 PRO A N 1
ATOM 670 C CA . PRO A 1 88 ? -12.43 18.609 5.543 1 44.62 88 PRO A CA 1
ATOM 671 C C . PRO A 1 88 ? -11.984 19.078 4.16 1 44.62 88 PRO A C 1
ATOM 673 O O . PRO A 1 88 ? -12.773 19.656 3.414 1 44.62 88 PRO A O 1
ATOM 676 N N . ALA A 1 89 ? -10.719 19.469 3.979 1 43.88 89 ALA A N 1
ATOM 677 C CA . ALA A 1 89 ? -10.141 19.828 2.686 1 43.88 89 ALA A CA 1
ATOM 678 C C . ALA A 1 89 ? -10.586 18.844 1.598 1 43.88 89 ALA A C 1
ATOM 680 O O . ALA A 1 89 ? -10.023 18.828 0.502 1 43.88 89 ALA A O 1
ATOM 681 N N . LEU A 1 90 ? -11.422 17.922 1.825 1 43.5 90 LEU A N 1
ATOM 682 C CA . LEU A 1 90 ? -11.531 16.859 0.831 1 43.5 90 LEU A CA 1
ATOM 683 C C . LEU A 1 90 ? -11.469 17.422 -0.582 1 43.5 90 LEU A C 1
ATOM 685 O O . LEU A 1 90 ? -10.703 16.938 -1.417 1 43.5 90 LEU A O 1
ATOM 689 N N . ARG A 1 91 ? -12.789 17.812 -1.083 1 40.53 91 ARG A N 1
ATOM 690 C CA . ARG A 1 91 ? -13.148 17.828 -2.496 1 40.53 91 ARG A CA 1
ATOM 691 C C . ARG A 1 91 ? -12.484 19 -3.217 1 40.53 91 ARG A C 1
ATOM 693 O O . ARG A 1 91 ? -13.156 19.828 -3.824 1 40.53 91 ARG A O 1
ATOM 700 N N . THR A 1 92 ? -11.719 19.75 -2.652 1 43.53 92 THR A N 1
ATOM 701 C CA . THR A 1 92 ? -11.312 20.781 -3.594 1 43.53 92 THR A CA 1
ATOM 702 C C . THR A 1 92 ? -10.672 20.156 -4.836 1 43.53 92 THR A C 1
ATOM 704 O O . THR A 1 92 ? -9.523 19.719 -4.793 1 43.53 92 THR A O 1
ATOM 707 N N . ARG A 1 93 ? -11.43 19.406 -5.586 1 42.47 93 ARG A N 1
ATOM 708 C CA . ARG A 1 93 ? -11.188 18.828 -6.906 1 42.47 93 ARG A CA 1
ATOM 709 C C . ARG A 1 93 ? -10.289 19.734 -7.738 1 42.47 93 ARG A C 1
ATOM 711 O O . ARG A 1 93 ? -9.5 19.25 -8.555 1 42.47 93 ARG A O 1
ATOM 718 N N . HIS A 1 94 ? -10.703 21 -7.93 1 39.44 94 HIS A N 1
ATOM 719 C CA . HIS A 1 94 ? -10.164 21.688 -9.102 1 39.44 94 HIS A CA 1
ATOM 720 C C . HIS A 1 94 ? -8.75 22.188 -8.852 1 39.44 94 HIS A C 1
ATOM 722 O O . HIS A 1 94 ? -8.547 23.172 -8.133 1 39.44 94 HIS A O 1
ATOM 728 N N . PHE A 1 95 ? -7.934 21.297 -8.625 1 41 95 PHE A N 1
ATOM 729 C CA . PHE A 1 95 ? -6.555 21.766 -8.539 1 41 95 PHE A CA 1
ATOM 730 C C . PHE A 1 95 ? -6.086 22.328 -9.875 1 41 95 PHE A C 1
ATOM 732 O O . PHE A 1 95 ? -6.004 21.594 -10.859 1 41 95 PHE A O 1
ATOM 739 N N . GLY A 1 96 ? -6.887 23.328 -10.562 1 39.06 96 GLY A N 1
ATOM 740 C CA . GLY A 1 96 ? -6.391 24.078 -11.711 1 39.06 96 GLY A CA 1
ATOM 741 C C . GLY A 1 96 ? -5.586 25.297 -11.312 1 39.06 96 GLY A C 1
ATOM 742 O O . GLY A 1 96 ? -5.562 25.672 -10.141 1 39.06 96 GLY A O 1
ATOM 743 N N . PRO A 1 97 ? -4.625 25.75 -12.273 1 38.41 97 PRO A N 1
ATOM 744 C CA . PRO A 1 97 ? -3.875 26.984 -12.086 1 38.41 97 PRO A CA 1
ATOM 745 C C . PRO A 1 97 ? -4.711 28.094 -11.453 1 38.41 97 PRO A C 1
ATOM 747 O O . PRO A 1 97 ? -4.164 29.062 -10.914 1 38.41 97 PRO A O 1
ATOM 750 N N . SER A 1 98 ? -5.852 28.266 -12.039 1 35.5 98 SER A N 1
ATOM 751 C CA . SER A 1 98 ? -6.582 29.516 -11.875 1 35.5 98 SER A CA 1
ATOM 752 C C . SER A 1 98 ? -7.062 29.688 -10.438 1 35.5 98 SER A C 1
ATOM 754 O O . SER A 1 98 ? -7.879 30.578 -10.156 1 35.5 98 SER A O 1
ATOM 756 N N . SER A 1 99 ? -7.176 28.641 -9.672 1 39.78 99 SER A N 1
ATOM 757 C CA . SER A 1 99 ? -8.031 29 -8.547 1 39.78 99 SER A CA 1
ATOM 758 C C . SER A 1 99 ? -7.398 30.109 -7.703 1 39.78 99 SER A C 1
ATOM 760 O O . SER A 1 99 ? -6.188 30.094 -7.469 1 39.78 99 SER A O 1
ATOM 762 N N . GLY A 1 100 ? -7.918 31.312 -7.773 1 36.91 100 GLY A N 1
ATOM 763 C CA . GLY A 1 100 ? -7.664 32.531 -7.008 1 36.91 100 GLY A CA 1
ATOM 764 C C . GLY A 1 100 ? -7.066 32.25 -5.641 1 36.91 100 GLY A C 1
ATOM 765 O O . GLY A 1 100 ? -6.656 31.125 -5.352 1 36.91 100 GLY A O 1
ATOM 766 N N . ALA A 1 101 ? -7.699 33.031 -4.5 1 40.78 101 ALA A N 1
ATOM 767 C CA . ALA A 1 101 ? -7.277 33.344 -3.143 1 40.78 101 ALA A CA 1
ATOM 768 C C . ALA A 1 101 ? -7 32.094 -2.332 1 40.78 101 ALA A C 1
ATOM 770 O O . ALA A 1 101 ? -7.652 31.062 -2.527 1 40.78 101 ALA A O 1
ATOM 771 N N . ALA A 1 102 ? -5.754 32.094 -1.65 1 48.19 102 ALA A N 1
ATOM 772 C CA . ALA A 1 102 ? -5.008 31.188 -0.767 1 48.19 102 ALA A CA 1
ATOM 773 C C . ALA A 1 102 ? -5.91 30.609 0.317 1 48.19 102 ALA A C 1
ATOM 775 O O . ALA A 1 102 ? -6.18 31.266 1.327 1 48.19 102 ALA A O 1
ATOM 776 N N . ARG A 1 103 ? -6.969 30.031 0.072 1 52.56 103 ARG A N 1
ATOM 777 C CA . ARG A 1 103 ? -7.758 29.422 1.141 1 52.56 103 ARG A CA 1
ATOM 778 C C . ARG A 1 103 ? -6.941 28.391 1.914 1 52.56 103 ARG A C 1
ATOM 780 O O . ARG A 1 103 ? -6.133 27.672 1.33 1 52.56 103 ARG A O 1
ATOM 787 N N . ALA A 1 104 ? -6.77 28.734 3.32 1 60.06 104 ALA A N 1
ATOM 788 C CA . ALA A 1 104 ? -6.16 27.766 4.223 1 60.06 104 ALA A CA 1
ATOM 789 C C . ALA A 1 104 ? -7.082 26.578 4.438 1 60.06 104 ALA A C 1
ATOM 791 O O . ALA A 1 104 ? -8.297 26.734 4.57 1 60.06 104 ALA A O 1
ATOM 792 N N . ASP A 1 105 ? -6.539 25.453 4.195 1 80.44 105 ASP A N 1
ATOM 793 C CA . ASP A 1 105 ? -7.254 24.203 4.434 1 80.44 105 ASP A CA 1
ATOM 794 C C . ASP A 1 105 ? -6.715 23.5 5.672 1 80.44 105 ASP A C 1
ATOM 796 O O . ASP A 1 105 ? -5.52 23.578 5.969 1 80.44 105 ASP A O 1
ATOM 800 N N . TYR A 1 106 ? -7.723 23.141 6.555 1 89.25 106 TYR A N 1
ATOM 801 C CA . TYR A 1 106 ? -7.281 22.281 7.648 1 89.25 106 TYR A CA 1
ATOM 802 C C . TYR A 1 106 ? -6.898 20.891 7.141 1 89.25 106 TYR A C 1
ATOM 804 O O . TYR A 1 106 ? -7.668 20.266 6.418 1 89.25 106 TYR A O 1
ATOM 812 N N . LEU A 1 107 ? -5.691 20.516 7.457 1 93.94 107 LEU A N 1
ATOM 813 C CA . LEU A 1 107 ? -5.172 19.203 7.109 1 93.94 107 LEU A CA 1
ATOM 814 C C . LEU A 1 107 ? -4.551 18.531 8.328 1 93.94 107 LEU A C 1
ATOM 816 O O . LEU A 1 107 ? -4.117 19.203 9.266 1 93.94 107 LEU A O 1
ATOM 820 N N . PHE A 1 108 ? -4.547 17.234 8.273 1 96.38 108 PHE A N 1
ATOM 821 C CA . PHE A 1 108 ? -4.035 16.453 9.398 1 96.38 108 PHE A CA 1
ATOM 822 C C . PHE A 1 108 ? -2.559 16.125 9.195 1 96.38 108 PHE A C 1
ATOM 824 O O . PHE A 1 108 ? -2.117 15.891 8.07 1 96.38 108 PHE A O 1
ATOM 831 N N . HIS A 1 109 ? -1.84 16.109 10.258 1 97 109 HIS A N 1
ATOM 832 C CA . HIS A 1 109 ? -0.481 15.578 10.312 1 97 109 HIS A CA 1
ATOM 833 C C . HIS A 1 109 ? -0.356 14.5 11.375 1 97 109 HIS A C 1
ATOM 835 O O . HIS A 1 109 ? -0.457 14.781 12.578 1 97 109 HIS A O 1
ATOM 841 N N . GLY A 1 110 ? -0.171 13.32 10.906 1 96.44 110 GLY A N 1
ATOM 842 C CA . GLY A 1 110 ? 0.045 12.203 11.812 1 96.44 110 GLY A CA 1
ATOM 843 C C . GLY A 1 110 ? 1.506 12 12.164 1 96.44 110 GLY A C 1
ATOM 844 O O . GLY A 1 110 ? 2.375 12.062 11.289 1 96.44 110 GLY A O 1
ATOM 845 N N . THR A 1 111 ? 1.767 11.742 13.414 1 94.38 111 THR A N 1
ATOM 846 C CA . THR A 1 111 ? 3.111 11.492 13.922 1 94.38 111 THR A CA 1
ATOM 847 C C . THR A 1 111 ? 3.055 10.875 15.32 1 94.38 111 THR A C 1
ATOM 849 O O . THR A 1 111 ? 1.972 10.617 15.844 1 94.38 111 THR A O 1
ATOM 852 N N . SER A 1 112 ? 4.203 10.656 15.914 1 91.69 112 SER A N 1
ATOM 853 C CA . SER A 1 112 ? 4.23 10.156 17.281 1 91.69 112 SER A CA 1
ATOM 854 C C . SER A 1 112 ? 3.848 11.242 18.281 1 91.69 112 SER A C 1
ATOM 856 O O . SER A 1 112 ? 3.957 12.438 17.969 1 91.69 112 SER A O 1
ATOM 858 N N . TRP A 1 113 ? 3.443 10.82 19.438 1 91.19 113 TRP A N 1
ATOM 859 C CA . TRP A 1 113 ? 3.086 11.734 20.516 1 91.19 113 TRP A CA 1
ATOM 860 C C . TRP A 1 113 ? 4.246 12.664 20.844 1 91.19 113 TRP A C 1
ATOM 862 O O . TRP A 1 113 ? 4.074 13.883 20.906 1 91.19 113 TRP A O 1
ATOM 872 N N . ALA A 1 114 ? 5.402 12.07 20.969 1 89.75 114 ALA A N 1
ATOM 873 C CA . ALA A 1 114 ? 6.59 12.852 21.312 1 89.75 114 ALA A CA 1
ATOM 874 C C . ALA A 1 114 ? 6.883 13.898 20.234 1 89.75 114 ALA A C 1
ATOM 876 O O . ALA A 1 114 ? 7.172 15.055 20.547 1 89.75 114 ALA A O 1
ATOM 877 N N . ASN A 1 115 ? 6.773 13.57 19.047 1 92.75 115 ASN A N 1
ATOM 878 C CA . ASN A 1 115 ? 7.047 14.492 17.953 1 92.75 115 ASN A CA 1
ATOM 879 C C . ASN A 1 115 ? 5.977 15.578 17.844 1 92.75 115 ASN A C 1
ATOM 881 O O . ASN A 1 115 ? 6.277 16.734 17.531 1 92.75 115 ASN A O 1
ATOM 885 N N . ALA A 1 116 ? 4.742 15.172 18.062 1 94.12 116 ALA A N 1
ATOM 886 C CA . ALA A 1 116 ? 3.662 16.156 18.047 1 94.12 116 ALA A CA 1
ATOM 887 C C . ALA A 1 116 ? 3.92 17.266 19.062 1 94.12 116 ALA A C 1
ATOM 889 O O . ALA A 1 116 ? 3.771 18.438 18.75 1 94.12 116 ALA A O 1
ATOM 890 N N . LEU A 1 117 ? 4.344 16.875 20.219 1 90.94 117 LEU A N 1
ATOM 891 C CA . LEU A 1 117 ? 4.625 17.859 21.266 1 90.94 117 LEU A CA 1
ATOM 892 C C . LEU A 1 117 ? 5.812 18.734 20.875 1 90.94 117 LEU A C 1
ATOM 894 O O . LEU A 1 117 ? 5.789 19.953 21.109 1 90.94 117 LEU A O 1
ATOM 898 N N . ARG A 1 118 ? 6.754 18.125 20.312 1 92.19 118 ARG A N 1
ATOM 899 C CA . ARG A 1 118 ? 7.91 18.891 19.859 1 92.19 118 ARG A CA 1
ATOM 900 C C . ARG A 1 118 ? 7.508 19.922 18.812 1 92.19 118 ARG A C 1
ATOM 902 O O . ARG A 1 118 ? 7.938 21.062 18.859 1 92.19 118 ARG A O 1
ATOM 909 N N . ILE A 1 119 ? 6.711 19.5 17.859 1 93.75 119 ILE A N 1
ATOM 910 C CA . ILE A 1 119 ? 6.262 20.391 16.781 1 93.75 119 ILE A CA 1
ATOM 911 C C . ILE A 1 119 ? 5.48 21.562 17.375 1 93.75 119 ILE A C 1
ATOM 913 O O . ILE A 1 119 ? 5.641 22.703 16.938 1 93.75 119 ILE A O 1
ATOM 917 N N . LEU A 1 120 ? 4.668 21.266 18.328 1 91.31 120 LEU A N 1
ATOM 918 C CA . LEU A 1 120 ? 3.881 22.328 18.969 1 91.31 120 LEU A CA 1
ATOM 919 C C . LEU A 1 120 ? 4.785 23.312 19.688 1 91.31 120 LEU A C 1
ATOM 921 O O . LEU A 1 120 ? 4.48 24.516 19.766 1 91.31 120 LEU A O 1
ATOM 925 N N . ARG A 1 121 ? 5.883 22.828 20.141 1 86.25 121 ARG A N 1
ATOM 926 C CA . ARG A 1 121 ? 6.801 23.656 20.906 1 86.25 121 ARG A CA 1
ATOM 927 C C . ARG A 1 121 ? 7.746 24.422 19.984 1 86.25 121 ARG A C 1
ATOM 929 O O . ARG A 1 121 ? 8.008 25.609 20.203 1 86.25 121 ARG A O 1
ATOM 936 N N . GLU A 1 122 ? 8.203 23.703 18.906 1 88.69 122 GLU A N 1
ATOM 937 C CA . GLU A 1 122 ? 9.328 24.25 18.141 1 88.69 122 GLU A CA 1
ATOM 938 C C . GLU A 1 122 ? 8.914 24.562 16.703 1 88.69 122 GLU A C 1
ATOM 940 O O . GLU A 1 122 ? 9.664 25.219 15.969 1 88.69 122 GLU A O 1
ATOM 945 N N . GLY A 1 123 ? 7.742 24.141 16.391 1 89.31 123 GLY A N 1
ATOM 946 C CA . GLY A 1 123 ? 7.371 24.25 14.992 1 89.31 123 GLY A CA 1
ATOM 947 C C . GLY A 1 123 ? 7.922 23.109 14.148 1 89.31 123 GLY A C 1
ATOM 948 O O . GLY A 1 123 ? 8.602 22.219 14.656 1 89.31 123 GLY A O 1
ATOM 949 N N . PHE A 1 124 ? 7.582 23.156 12.883 1 93.56 124 PHE A N 1
ATOM 950 C CA . PHE A 1 124 ? 8.094 22.156 11.953 1 93.56 124 PHE A CA 1
ATOM 951 C C . PHE A 1 124 ? 9.555 22.422 11.617 1 93.56 124 PHE A C 1
ATOM 953 O O . PHE A 1 124 ? 9.914 23.531 11.211 1 93.56 124 PHE A O 1
ATOM 960 N N . ARG A 1 125 ? 10.383 21.422 11.766 1 92.81 125 ARG A N 1
ATOM 961 C CA . ARG A 1 125 ? 11.805 21.531 11.469 1 92.81 125 ARG A CA 1
ATOM 962 C C . ARG A 1 125 ? 12.156 20.75 10.203 1 92.81 125 ARG A C 1
ATOM 964 O O . ARG A 1 125 ? 12.102 19.531 10.195 1 92.81 125 ARG A O 1
ATOM 971 N N . PRO A 1 126 ? 12.617 21.422 9.188 1 92.44 126 PRO A N 1
ATOM 972 C CA . PRO A 1 126 ? 12.898 20.766 7.91 1 92.44 126 PRO A CA 1
ATOM 973 C C . PRO A 1 126 ? 13.883 19.609 8.039 1 92.44 126 PRO A C 1
ATOM 975 O O . PRO A 1 126 ? 13.773 18.625 7.312 1 92.44 126 PRO A O 1
ATOM 978 N N . SER A 1 127 ? 14.766 19.609 8.953 1 90.75 127 SER A N 1
ATOM 979 C CA . SER A 1 127 ? 15.781 18.578 9.117 1 90.75 127 SER A CA 1
ATOM 980 C C . SER A 1 127 ? 15.148 17.266 9.555 1 90.75 127 SER A C 1
ATOM 982 O O . SER A 1 127 ? 15.773 16.203 9.461 1 90.75 127 SER A O 1
ATOM 984 N N . LEU A 1 128 ? 13.914 17.344 10 1 90.5 128 LEU A N 1
ATOM 985 C CA . LEU A 1 128 ? 13.258 16.156 10.523 1 90.5 128 LEU A CA 1
ATOM 986 C C . LEU A 1 128 ? 12.203 15.641 9.547 1 90.5 128 LEU A C 1
ATOM 988 O O . LEU A 1 128 ? 11.539 14.641 9.812 1 90.5 128 LEU A O 1
ATOM 992 N N . PHE A 1 129 ? 12.141 16.328 8.438 1 90.94 129 PHE A N 1
ATOM 993 C CA . PHE A 1 129 ? 11.172 15.883 7.449 1 90.94 129 PHE A CA 1
ATOM 994 C C . PHE A 1 129 ? 11.508 14.477 6.965 1 90.94 129 PHE A C 1
ATOM 996 O O . PHE A 1 129 ? 12.664 14.164 6.699 1 90.94 129 PHE A O 1
ATOM 1003 N N . GLY A 1 130 ? 10.445 13.625 7.023 1 88.94 130 GLY A N 1
ATOM 1004 C CA . GLY A 1 130 ? 10.625 12.273 6.516 1 88.94 130 GLY A CA 1
ATOM 1005 C C . GLY A 1 130 ? 11.094 11.305 7.578 1 88.94 130 GLY A C 1
ATOM 1006 O O . GLY A 1 130 ? 11.289 10.117 7.301 1 88.94 130 GLY A O 1
ATOM 1007 N N . ALA A 1 131 ? 11.242 11.719 8.781 1 86.38 131 ALA A N 1
ATOM 1008 C CA . ALA A 1 131 ? 11.789 10.898 9.852 1 86.38 131 ALA A CA 1
ATOM 1009 C C . ALA A 1 131 ? 10.922 9.672 10.109 1 86.38 131 ALA A C 1
ATOM 1011 O O . ALA A 1 131 ? 11.43 8.578 10.344 1 86.38 131 ALA A O 1
ATOM 1012 N N . ALA A 1 132 ? 9.648 9.891 10.062 1 84.81 132 ALA A N 1
ATOM 1013 C CA . ALA A 1 132 ? 8.742 8.773 10.32 1 84.81 132 ALA A CA 1
ATOM 1014 C C . ALA A 1 132 ? 8.898 7.676 9.273 1 84.81 132 ALA A C 1
ATOM 1016 O O . ALA A 1 132 ? 8.922 6.492 9.609 1 84.81 132 ALA A O 1
ATOM 1017 N N . THR A 1 133 ? 9.008 8.07 7.996 1 86.31 133 THR A N 1
ATOM 1018 C CA . THR A 1 133 ? 9.195 7.105 6.918 1 86.31 133 THR A CA 1
ATOM 1019 C C . THR A 1 133 ? 10.5 6.34 7.09 1 86.31 133 THR A C 1
ATOM 1021 O O . THR A 1 133 ? 10.531 5.113 6.965 1 86.31 133 THR A O 1
ATOM 1024 N N . ARG A 1 134 ? 11.531 7.043 7.445 1 85.69 134 ARG A N 1
ATOM 1025 C CA . ARG A 1 134 ? 12.844 6.414 7.617 1 85.69 134 ARG A CA 1
ATOM 1026 C C . ARG A 1 134 ? 12.828 5.434 8.789 1 85.69 134 ARG A C 1
ATOM 1028 O O . ARG A 1 134 ? 13.469 4.383 8.727 1 85.69 134 ARG A O 1
ATOM 1035 N N . ALA A 1 135 ? 12.086 5.781 9.797 1 82.94 135 ALA A N 1
ATOM 1036 C CA . ALA A 1 135 ? 11.984 4.91 10.961 1 82.94 135 ALA A CA 1
ATOM 1037 C C . ALA A 1 135 ? 11.281 3.604 10.617 1 82.94 135 ALA A C 1
ATOM 1039 O O . ALA A 1 135 ? 11.492 2.582 11.273 1 82.94 135 ALA A O 1
ATOM 1040 N N . ARG A 1 136 ? 10.539 3.604 9.578 1 81.12 136 ARG A N 1
ATOM 1041 C CA . ARG A 1 136 ? 9.727 2.441 9.219 1 81.12 136 ARG A CA 1
ATOM 1042 C C . ARG A 1 136 ? 10.43 1.603 8.156 1 81.12 136 ARG A C 1
ATOM 1044 O O . ARG A 1 136 ? 9.922 0.551 7.754 1 81.12 136 ARG A O 1
ATOM 1051 N N . ALA A 1 137 ? 11.555 2.002 7.742 1 81.56 137 ALA A N 1
ATOM 1052 C CA . ALA A 1 137 ? 12.289 1.304 6.691 1 81.56 137 ALA A CA 1
ATOM 1053 C C . ALA A 1 137 ? 12.602 -0.134 7.102 1 81.56 137 ALA A C 1
ATOM 1055 O O . ALA A 1 137 ? 12.508 -1.052 6.281 1 81.56 137 ALA A O 1
ATOM 1056 N N . ARG A 1 138 ? 12.812 -0.353 8.328 1 76.31 138 ARG A N 1
ATOM 1057 C CA . ARG A 1 138 ? 13.188 -1.672 8.828 1 76.31 138 ARG A CA 1
ATOM 1058 C C . ARG A 1 138 ? 11.992 -2.619 8.82 1 76.31 138 ARG A C 1
ATOM 1060 O O . ARG A 1 138 ? 12.156 -3.84 8.805 1 76.31 138 ARG A O 1
ATOM 1067 N N . ALA A 1 139 ? 10.828 -2.115 8.734 1 78.56 139 ALA A N 1
ATOM 1068 C CA . ALA A 1 139 ? 9.609 -2.924 8.75 1 78.56 139 ALA A CA 1
ATOM 1069 C C . ALA A 1 139 ? 9.094 -3.168 7.336 1 78.56 139 ALA A C 1
ATOM 1071 O O . ALA A 1 139 ? 7.941 -3.561 7.145 1 78.56 139 ALA A O 1
ATOM 1072 N N . GLY A 1 140 ? 9.984 -2.904 6.383 1 78.5 140 GLY A N 1
ATOM 1073 C CA . GLY A 1 140 ? 9.625 -3.184 5 1 78.5 140 GLY A CA 1
ATOM 1074 C C . GLY A 1 140 ? 9.109 -1.964 4.258 1 78.5 140 GLY A C 1
ATOM 1075 O O . GLY A 1 140 ? 8.641 -2.072 3.125 1 78.5 140 GLY A O 1
ATOM 1076 N N . GLY A 1 141 ? 9.07 -0.906 4.984 1 79.38 141 GLY A N 1
ATOM 1077 C CA . GLY A 1 141 ? 8.695 0.342 4.344 1 79.38 141 GLY A CA 1
ATOM 1078 C C . GLY A 1 141 ? 9.797 0.93 3.484 1 79.38 141 GLY A C 1
ATOM 1079 O O . GLY A 1 141 ? 10.914 0.407 3.455 1 79.38 141 GLY A O 1
ATOM 1080 N N . PRO A 1 142 ? 9.469 1.966 2.748 1 80.12 142 PRO A N 1
ATOM 1081 C CA . PRO A 1 142 ? 10.5 2.621 1.938 1 80.12 142 PRO A CA 1
ATOM 1082 C C . PRO A 1 142 ? 11.555 3.326 2.785 1 80.12 142 PRO A C 1
ATOM 1084 O O . PRO A 1 142 ? 11.266 3.768 3.9 1 80.12 142 PRO A O 1
ATOM 1087 N N . ARG A 1 143 ? 12.734 3.449 2.244 1 79.5 143 ARG A N 1
ATOM 1088 C CA . ARG A 1 143 ? 13.836 4.102 2.941 1 79.5 143 ARG A CA 1
ATOM 1089 C C . ARG A 1 143 ? 13.656 5.617 2.963 1 79.5 143 ARG A C 1
ATOM 1091 O O . ARG A 1 143 ? 14.18 6.297 3.85 1 79.5 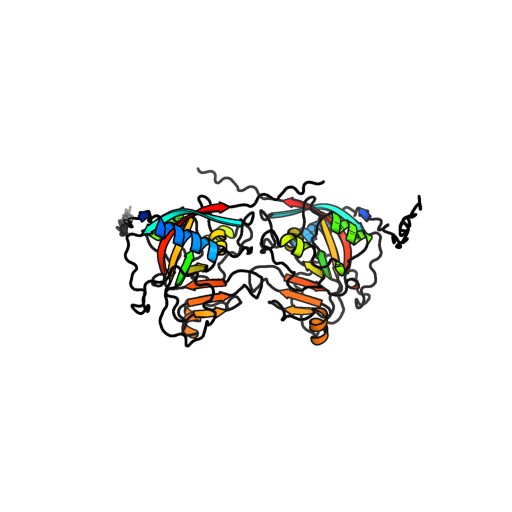143 ARG A O 1
ATOM 1098 N N . GLU A 1 144 ? 12.961 6.098 1.998 1 86.44 144 GLU A N 1
ATOM 1099 C CA . GLU A 1 144 ? 12.711 7.531 1.872 1 86.44 144 GLU A CA 1
ATOM 1100 C C . GLU A 1 144 ? 11.258 7.809 1.508 1 86.44 144 GLU A C 1
ATOM 1102 O O . GLU A 1 144 ? 10.594 6.973 0.89 1 86.44 144 GLU A O 1
ATOM 1107 N N . PRO A 1 145 ? 10.852 9.008 2.006 1 89.56 145 PRO A N 1
ATOM 1108 C CA . PRO A 1 145 ? 9.508 9.398 1.56 1 89.56 145 PRO A CA 1
ATOM 1109 C C . PRO A 1 145 ? 9.422 9.578 0.046 1 89.56 145 PRO A C 1
ATOM 1111 O O . PRO A 1 145 ? 10.445 9.734 -0.621 1 89.56 145 PRO A O 1
ATOM 1114 N N . MET A 1 146 ? 8.297 9.531 -0.544 1 87.31 146 MET A N 1
ATOM 1115 C CA . MET A 1 146 ? 8.055 9.711 -1.972 1 87.31 146 MET A CA 1
ATOM 1116 C C . MET A 1 146 ? 8.602 11.055 -2.453 1 87.31 146 MET A C 1
ATOM 1118 O O . MET A 1 146 ? 9.125 11.156 -3.564 1 87.31 146 MET A O 1
ATOM 1122 N N . PHE A 1 147 ? 8.469 12.055 -1.586 1 92.81 147 PHE A N 1
ATOM 1123 C CA . PHE A 1 147 ? 8.977 13.391 -1.865 1 92.81 147 PHE A CA 1
ATOM 1124 C C . PHE A 1 147 ? 9.891 13.867 -0.747 1 92.81 147 PHE A C 1
ATOM 1126 O O . PHE A 1 147 ? 9.461 14.594 0.15 1 92.81 147 PHE A O 1
ATOM 1133 N N . PRO A 1 148 ? 11.125 13.5 -0.899 1 90.44 148 PRO A N 1
ATOM 1134 C CA . PRO A 1 148 ? 12.07 13.906 0.147 1 90.44 148 PRO A CA 1
ATOM 1135 C C . PRO A 1 148 ? 12.125 15.414 0.337 1 90.44 148 PRO A C 1
ATOM 1137 O O . PRO A 1 148 ? 12.047 16.172 -0.639 1 90.44 148 PRO A O 1
ATOM 1140 N N . GLY A 1 149 ? 12.18 15.828 1.545 1 91.25 149 GLY A N 1
ATOM 1141 C CA . GLY A 1 149 ? 12.227 17.25 1.85 1 91.25 149 GLY A CA 1
ATOM 1142 C C . GLY A 1 149 ? 10.852 17.875 1.981 1 91.25 149 GLY A C 1
ATOM 1143 O O . GLY A 1 149 ? 10.734 19.094 2.166 1 91.25 149 GLY A O 1
ATOM 1144 N N . GLY A 1 150 ? 9.867 17.047 1.921 1 95.19 150 GLY A N 1
ATOM 1145 C CA . GLY A 1 150 ? 8.508 17.547 1.997 1 95.19 150 GLY A CA 1
ATOM 1146 C C . GLY A 1 150 ? 7.883 17.375 3.369 1 95.19 150 GLY A C 1
ATOM 1147 O O . GLY A 1 150 ? 8.227 16.453 4.102 1 95.19 150 GLY A O 1
ATOM 1148 N N . LEU A 1 151 ? 7.039 18.281 3.721 1 96.19 151 LEU A N 1
ATOM 1149 C CA . LEU A 1 151 ? 6.133 18.188 4.859 1 96.19 151 LEU A CA 1
ATOM 1150 C C . LEU A 1 151 ? 4.758 17.688 4.422 1 96.19 151 LEU A C 1
ATOM 1152 O O . LEU A 1 151 ? 4.102 18.312 3.586 1 96.19 151 LEU A O 1
ATOM 1156 N N . TYR A 1 152 ? 4.383 16.578 5.047 1 95.94 152 TYR A N 1
ATOM 1157 C CA . TYR A 1 152 ? 3.211 15.867 4.555 1 95.94 152 TYR A CA 1
ATOM 1158 C C . TYR A 1 152 ? 1.984 16.188 5.402 1 95.94 152 TYR A C 1
ATOM 1160 O O . TYR A 1 152 ? 2.061 16.203 6.633 1 95.94 152 TYR A O 1
ATOM 1168 N N . PHE A 1 153 ? 0.84 16.312 4.668 1 95.12 153 PHE A N 1
ATOM 1169 C CA . PHE A 1 153 ? -0.455 16.5 5.312 1 95.12 153 PHE A CA 1
ATOM 1170 C C . PHE A 1 153 ? -1.52 15.633 4.645 1 95.12 153 PHE A C 1
ATOM 1172 O O . PHE A 1 153 ? -1.51 15.461 3.424 1 95.12 153 PHE A O 1
ATOM 1179 N N . ALA A 1 154 ? -2.398 15.188 5.492 1 95.12 154 ALA A N 1
ATOM 1180 C CA . ALA A 1 154 ? -3.48 14.336 5.008 1 95.12 154 ALA A CA 1
ATOM 1181 C C . ALA A 1 154 ? -4.824 15.055 5.078 1 95.12 154 ALA A C 1
ATOM 1183 O O . ALA A 1 154 ? -5.098 15.773 6.039 1 95.12 154 ALA A O 1
ATOM 1184 N N . GLU A 1 155 ? -5.633 14.836 4.039 1 91.81 155 GLU A N 1
ATOM 1185 C CA . GLU A 1 155 ? -7.004 15.336 4.098 1 91.81 155 GLU A CA 1
ATOM 1186 C C . GLU A 1 155 ? -7.906 14.383 4.879 1 91.81 155 GLU A C 1
ATOM 1188 O O . GLU A 1 155 ? -8.945 14.789 5.402 1 91.81 155 GLU A O 1
ATOM 1193 N N . CYS A 1 156 ? -7.496 13.164 4.914 1 94.62 156 CYS A N 1
ATOM 1194 C CA . CYS A 1 156 ? -8.258 12.156 5.637 1 94.62 156 CYS A CA 1
ATOM 1195 C C . CYS A 1 156 ? -7.605 11.844 6.984 1 94.62 156 CYS A C 1
ATOM 1197 O O . CYS A 1 156 ? -6.398 11.609 7.055 1 94.62 156 CYS A O 1
ATOM 1199 N N . SER A 1 157 ? -8.438 11.805 8.016 1 96.25 157 SER A N 1
ATOM 1200 C CA . SER A 1 157 ? -7.941 11.461 9.344 1 96.25 157 SER A CA 1
ATOM 1201 C C . SER A 1 157 ? -7.371 10.047 9.367 1 96.25 157 SER A C 1
ATOM 1203 O O . SER A 1 157 ? -6.387 9.781 10.062 1 96.25 157 SER A O 1
ATOM 1205 N N . SER A 1 158 ? -7.883 9.172 8.578 1 96.12 158 SER A N 1
ATOM 1206 C CA . SER A 1 158 ? -7.441 7.781 8.508 1 96.12 158 SER A CA 1
ATOM 1207 C C . SER A 1 158 ? -6.012 7.68 7.992 1 96.12 158 SER A C 1
ATOM 1209 O O . SER A 1 158 ? -5.25 6.816 8.43 1 96.12 158 SER A O 1
ATOM 1211 N N . LYS A 1 159 ? -5.68 8.531 7.043 1 95.19 159 LYS A N 1
ATOM 1212 C CA . LYS A 1 159 ? -4.309 8.531 6.531 1 95.19 159 LYS A CA 1
ATOM 1213 C C . LYS A 1 159 ? -3.328 9.023 7.586 1 95.19 159 LYS A C 1
ATOM 1215 O O . LYS A 1 159 ? -2.266 8.43 7.785 1 95.19 159 LYS A O 1
ATOM 1220 N N . ALA A 1 160 ? -3.668 10.094 8.242 1 96.56 160 ALA A N 1
ATOM 1221 C CA . ALA A 1 160 ? -2.807 10.602 9.305 1 96.56 160 ALA A CA 1
ATOM 1222 C C . ALA A 1 160 ? -2.648 9.578 10.422 1 96.56 160 ALA A C 1
ATOM 1224 O O . ALA A 1 160 ? -1.563 9.438 10.992 1 96.56 160 ALA A O 1
ATOM 1225 N N . ASP A 1 161 ? -3.688 8.852 10.742 1 96.81 161 ASP A N 1
ATOM 1226 C CA . ASP A 1 161 ? -3.688 7.844 11.797 1 96.81 161 ASP A CA 1
ATOM 1227 C C . ASP A 1 161 ? -2.625 6.777 11.539 1 96.81 161 ASP A C 1
ATOM 1229 O O . ASP A 1 161 ? -2.082 6.195 12.484 1 96.81 161 ASP A O 1
ATOM 1233 N N . GLU A 1 162 ? -2.352 6.543 10.344 1 93.81 162 GLU A N 1
ATOM 1234 C CA . GLU A 1 162 ? -1.384 5.504 10.008 1 93.81 162 GLU A CA 1
ATOM 1235 C C . GLU A 1 162 ? -0.001 5.836 10.562 1 93.81 162 GLU A C 1
ATOM 1237 O O . GLU A 1 162 ? 0.84 4.949 10.719 1 93.81 162 GLU A O 1
ATOM 1242 N N . TYR A 1 163 ? 0.237 7.066 10.883 1 93.62 163 TYR A N 1
ATOM 1243 C CA . TYR A 1 163 ? 1.555 7.5 11.328 1 93.62 163 TYR A CA 1
ATOM 1244 C C . TYR A 1 163 ? 1.569 7.727 12.836 1 93.62 163 TYR A C 1
ATOM 1246 O O . TYR A 1 163 ? 2.566 8.195 13.391 1 93.62 163 TYR A O 1
ATOM 1254 N N . THR A 1 164 ? 0.524 7.438 13.438 1 94.25 164 THR A N 1
ATOM 1255 C CA . THR A 1 164 ? 0.421 7.68 14.875 1 94.25 164 THR A CA 1
ATOM 1256 C C . THR A 1 164 ? 0.706 6.406 15.664 1 94.25 164 THR A C 1
ATOM 1258 O O . THR A 1 164 ? 0.469 5.301 15.172 1 94.25 164 THR A O 1
ATOM 1261 N N . SER A 1 165 ? 1.278 6.566 16.812 1 88.31 165 SER A N 1
ATOM 1262 C CA . SER A 1 165 ? 1.488 5.48 17.766 1 88.31 165 SER A CA 1
ATOM 1263 C C . SER A 1 165 ? 0.866 5.805 19.125 1 88.31 165 SER A C 1
ATOM 1265 O O . SER A 1 165 ? 0.628 6.973 19.438 1 88.31 165 SER A O 1
ATOM 1267 N N . ALA A 1 166 ? 0.604 4.805 19.906 1 88.25 166 ALA A N 1
ATOM 1268 C CA . ALA A 1 166 ? -0.052 5.008 21.188 1 88.25 166 ALA A CA 1
ATOM 1269 C C . ALA A 1 166 ? 0.827 5.832 22.125 1 88.25 166 ALA A C 1
ATOM 1271 O O . ALA A 1 166 ? 2.033 5.59 22.234 1 88.25 166 ALA A O 1
ATOM 1272 N N . PRO A 1 167 ? 0.273 6.691 22.891 1 93.31 167 PRO A N 1
ATOM 1273 C CA . PRO A 1 167 ? -1.104 7.18 22.797 1 93.31 167 PRO A CA 1
ATOM 1274 C C . PRO A 1 167 ? -1.385 7.91 21.484 1 93.31 167 PRO A C 1
ATOM 1276 O O . PRO A 1 167 ? -0.543 8.672 21 1 93.31 167 PRO A O 1
ATOM 1279 N N . CYS A 1 168 ? -2.576 7.684 20.891 1 95.25 168 CYS A N 1
ATOM 1280 C CA . CYS A 1 168 ? -2.889 8.188 19.547 1 95.25 168 CYS A CA 1
ATOM 1281 C C . CYS A 1 168 ? -3.125 9.688 19.578 1 95.25 168 CYS A C 1
ATOM 1283 O O . CYS A 1 168 ? -4.027 10.172 20.266 1 95.25 168 CYS A O 1
ATOM 1285 N N . ALA A 1 169 ? -2.324 10.383 18.906 1 96.12 169 ALA A N 1
ATOM 1286 C CA . ALA A 1 169 ? -2.453 11.836 18.781 1 96.12 169 ALA A CA 1
ATOM 1287 C C . ALA A 1 169 ? -2.064 12.305 17.375 1 96.12 169 ALA A C 1
ATOM 1289 O O . ALA A 1 169 ? -1.185 11.719 16.75 1 96.12 169 ALA A O 1
ATOM 1290 N N . MET A 1 170 ? -2.746 13.305 16.859 1 97.5 170 MET A N 1
ATOM 1291 C CA . MET A 1 170 ? -2.373 13.922 15.586 1 97.5 170 MET A CA 1
ATOM 1292 C C . MET A 1 170 ? -2.588 15.43 15.633 1 97.5 170 MET A C 1
ATOM 1294 O O . MET A 1 170 ? -3.264 15.938 16.531 1 97.5 170 MET A O 1
ATOM 1298 N N . LEU A 1 171 ? -1.954 16.125 14.75 1 96.81 171 LEU A N 1
ATOM 1299 C CA . LEU A 1 171 ? -2.084 17.562 14.656 1 96.81 171 LEU A CA 1
ATOM 1300 C C . LEU A 1 171 ? -3.09 17.953 13.578 1 96.81 171 LEU A C 1
ATOM 1302 O O . LEU A 1 171 ? -3.166 17.297 12.531 1 96.81 171 LEU A O 1
ATOM 1306 N N . LEU A 1 172 ? -3.885 18.906 13.859 1 95.12 172 LEU A N 1
ATOM 1307 C CA . LEU A 1 172 ? -4.676 19.609 12.852 1 95.12 172 LEU A CA 1
ATOM 1308 C C . LEU A 1 172 ? -4.059 20.953 12.516 1 95.12 172 LEU A C 1
ATOM 1310 O O . LEU A 1 172 ? -3.908 21.812 13.398 1 95.12 172 LEU A O 1
ATOM 1314 N N . CYS A 1 173 ? -3.764 21.109 11.25 1 92.81 173 CYS A N 1
ATOM 1315 C CA . CYS A 1 173 ? -2.963 22.25 10.852 1 92.81 173 CYS A CA 1
ATOM 1316 C C . CYS A 1 173 ? -3.719 23.125 9.852 1 92.81 173 CYS A C 1
ATOM 1318 O O . CYS A 1 173 ? -4.41 22.609 8.969 1 92.81 173 CYS A O 1
ATOM 1320 N N . ARG A 1 174 ? -3.572 24.391 10.023 1 88.5 174 ARG A N 1
ATOM 1321 C CA . ARG A 1 174 ? -3.959 25.328 8.977 1 88.5 174 ARG A CA 1
ATOM 1322 C C . ARG A 1 174 ? -2.871 25.453 7.914 1 88.5 174 ARG A C 1
ATOM 1324 O O . ARG A 1 174 ? -1.75 25.859 8.211 1 88.5 174 ARG A O 1
ATOM 1331 N N . CYS A 1 175 ? -3.209 25.078 6.734 1 88.81 175 CYS A N 1
ATOM 1332 C CA . CYS A 1 175 ? -2.209 25.047 5.672 1 88.81 175 CYS A CA 1
ATOM 1333 C C . CYS A 1 175 ? -2.568 26.031 4.559 1 88.81 175 CYS A C 1
ATOM 1335 O O . CYS A 1 175 ? -3.699 26.031 4.074 1 88.81 175 CYS A O 1
ATOM 1337 N N . ALA A 1 176 ? -1.656 26.859 4.184 1 86.25 176 ALA A N 1
ATOM 1338 C CA . ALA A 1 176 ? -1.764 27.719 3.004 1 86.25 176 ALA A CA 1
ATOM 1339 C C . ALA A 1 176 ? -1.138 27.047 1.782 1 86.25 176 ALA A C 1
ATOM 1341 O O . ALA A 1 176 ? 0.047 27.234 1.501 1 86.25 176 ALA A O 1
ATOM 1342 N N . LEU A 1 177 ? -1.858 26.359 1.062 1 87.81 177 LEU A N 1
ATOM 1343 C CA . LEU A 1 177 ? -1.335 25.5 0.01 1 87.81 177 LEU A CA 1
ATOM 1344 C C . LEU A 1 177 ? -1.003 26.312 -1.24 1 87.81 177 LEU A C 1
ATOM 1346 O O . LEU A 1 177 ? -0.168 25.891 -2.049 1 87.81 177 LEU A O 1
ATOM 1350 N N . GLY A 1 178 ? -1.68 27.438 -1.467 1 84.38 178 GLY A N 1
ATOM 1351 C CA . GLY A 1 178 ? -1.438 28.219 -2.668 1 84.38 178 GLY A CA 1
ATOM 1352 C C . GLY A 1 178 ? -1.755 27.469 -3.945 1 84.38 178 GLY A C 1
ATOM 1353 O O . GLY A 1 178 ? -2.807 26.828 -4.055 1 84.38 178 GLY A O 1
ATOM 1354 N N . ARG A 1 179 ? -0.822 27.688 -4.961 1 85.75 179 ARG A N 1
ATOM 1355 C CA . ARG A 1 179 ? -0.937 26.922 -6.199 1 85.75 179 ARG A CA 1
ATOM 1356 C C . ARG A 1 179 ? -0.411 25.5 -6.016 1 85.75 179 ARG A C 1
ATOM 1358 O O . ARG A 1 179 ? 0.736 25.297 -5.605 1 85.75 179 ARG A O 1
ATOM 1365 N N . VAL A 1 180 ? -1.236 24.562 -6.32 1 89.19 180 VAL A N 1
ATOM 1366 C CA . VAL A 1 180 ? -0.93 23.172 -5.984 1 89.19 180 VAL A CA 1
ATOM 1367 C C . VAL A 1 180 ? -0.603 22.391 -7.258 1 89.19 180 VAL A C 1
ATOM 1369 O O . VAL A 1 180 ? -1.388 22.391 -8.211 1 89.19 180 VAL A O 1
ATOM 1372 N N . LEU A 1 181 ? 0.548 21.75 -7.301 1 90.25 181 LEU A N 1
ATOM 1373 C CA . LEU A 1 181 ? 0.911 20.828 -8.359 1 90.25 181 LEU A CA 1
ATOM 1374 C C . LEU A 1 181 ? 0.289 19.453 -8.109 1 90.25 181 LEU A C 1
ATOM 1376 O O . LEU A 1 181 ? 0.512 18.844 -7.062 1 90.25 181 LEU A O 1
ATOM 1380 N N . ARG A 1 182 ? -0.476 18.938 -9.055 1 89.38 182 ARG A N 1
ATOM 1381 C CA . ARG A 1 182 ? -1.096 17.625 -8.898 1 89.38 182 ARG A CA 1
ATOM 1382 C C . ARG A 1 182 ? -0.279 16.547 -9.602 1 89.38 182 ARG A C 1
ATOM 1384 O O . ARG A 1 182 ? 0.104 16.703 -10.766 1 89.38 182 ARG A O 1
ATOM 1391 N N . THR A 1 183 ? 0.03 15.469 -8.844 1 87.5 183 THR A N 1
ATOM 1392 C CA . THR A 1 183 ? 0.697 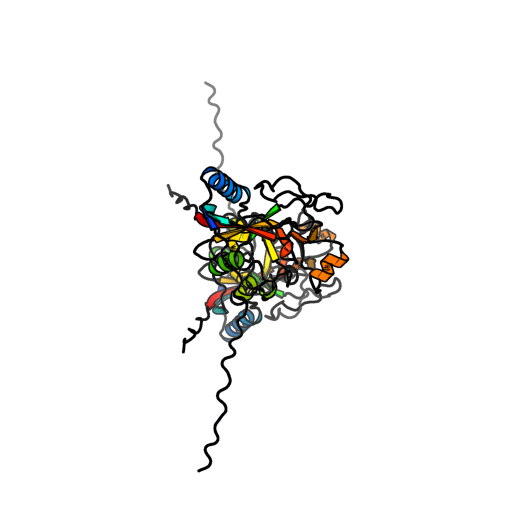14.312 -9.438 1 87.5 183 THR A CA 1
ATOM 1393 C C . THR A 1 183 ? 0.054 13.016 -8.953 1 87.5 183 THR A C 1
ATOM 1395 O O . THR A 1 183 ? -0.536 12.969 -7.875 1 87.5 183 THR A O 1
ATOM 1398 N N . THR A 1 184 ? 0.114 11.992 -9.766 1 83.12 184 THR A N 1
ATOM 1399 C CA . THR A 1 184 ? -0.416 10.68 -9.414 1 83.12 184 THR A CA 1
ATOM 1400 C C . THR A 1 184 ? 0.711 9.664 -9.281 1 83.12 184 THR A C 1
ATOM 1402 O O . THR A 1 184 ? 0.458 8.461 -9.164 1 83.12 184 THR A O 1
ATOM 1405 N N . ARG A 1 185 ? 1.949 10.188 -9.375 1 79.75 185 ARG A N 1
ATOM 1406 C CA . ARG A 1 185 ? 3.123 9.328 -9.305 1 79.75 185 ARG A CA 1
ATOM 1407 C C . ARG A 1 185 ? 4.305 10.062 -8.68 1 79.75 185 ARG A C 1
ATOM 1409 O O . ARG A 1 185 ? 4.234 11.273 -8.438 1 79.75 185 ARG A O 1
ATOM 1416 N N . LYS A 1 186 ? 5.27 9.242 -8.406 1 80.25 186 LYS A N 1
ATOM 1417 C CA . LYS A 1 186 ? 6.52 9.852 -7.953 1 80.25 186 LYS A CA 1
ATOM 1418 C C . LYS A 1 186 ? 7.117 10.75 -9.031 1 80.25 186 LYS A C 1
ATOM 1420 O O . LYS A 1 186 ? 7.074 10.414 -10.219 1 80.25 186 LYS A O 1
ATOM 1425 N N . LEU A 1 187 ? 7.625 11.844 -8.578 1 81.69 187 LEU A N 1
ATOM 1426 C CA . LEU A 1 187 ? 8.305 12.734 -9.508 1 81.69 187 LEU A CA 1
ATOM 1427 C C . LEU A 1 187 ? 9.695 12.211 -9.852 1 81.69 187 LEU A C 1
ATOM 1429 O O . LEU A 1 187 ? 10.297 11.477 -9.055 1 81.69 187 LEU A O 1
ATOM 1433 N N . PRO A 1 188 ? 10.117 12.586 -11 1 78.94 188 PRO A N 1
ATOM 1434 C CA . PRO A 1 188 ? 11.516 12.258 -11.305 1 78.94 188 PRO A CA 1
ATOM 1435 C C . PRO A 1 188 ? 12.484 12.766 -10.234 1 78.94 188 PRO A C 1
ATOM 1437 O O . PRO A 1 188 ? 12.172 13.711 -9.516 1 78.94 188 PRO A O 1
ATOM 1440 N N . PRO A 1 189 ? 13.547 12.117 -10.234 1 81.12 189 PRO A N 1
ATOM 1441 C CA . PRO A 1 189 ? 14.508 12.477 -9.188 1 81.12 189 PRO A CA 1
ATOM 1442 C C . PRO A 1 189 ? 15.023 13.906 -9.32 1 81.12 189 PRO A C 1
ATOM 1444 O O . PRO A 1 189 ? 15.672 14.25 -10.312 1 81.12 189 PRO A O 1
ATOM 1447 N N . ARG A 1 190 ? 14.648 14.789 -8.523 1 87.69 190 ARG A N 1
ATOM 1448 C CA . ARG A 1 190 ? 15.062 16.172 -8.328 1 87.69 190 ARG A CA 1
ATOM 1449 C C . ARG A 1 190 ? 14.531 16.719 -7.012 1 87.69 190 ARG A C 1
ATOM 1451 O O . ARG A 1 190 ? 13.562 16.203 -6.457 1 87.69 190 ARG A O 1
ATOM 1458 N N . PRO A 1 191 ? 15.25 17.719 -6.562 1 90.44 191 PRO A N 1
ATOM 1459 C CA . PRO A 1 191 ? 14.727 18.312 -5.332 1 90.44 191 PRO A CA 1
ATOM 1460 C C . PRO A 1 191 ? 13.297 18.828 -5.492 1 90.44 191 PRO A C 1
ATOM 1462 O O . PRO A 1 191 ? 12.961 19.438 -6.508 1 90.44 191 PRO A O 1
ATOM 1465 N N . LEU A 1 192 ? 12.477 18.531 -4.547 1 93.56 192 LEU A N 1
ATOM 1466 C CA . LEU A 1 192 ? 11.062 18.891 -4.59 1 93.56 192 LEU A CA 1
ATOM 1467 C C . LEU A 1 192 ? 10.883 20.391 -4.801 1 93.56 192 LEU A C 1
ATOM 1469 O O . LEU A 1 192 ? 10.008 20.812 -5.562 1 93.56 192 LEU A O 1
ATOM 1473 N N . GLU A 1 193 ? 11.672 21.188 -4.172 1 93.31 193 GLU A N 1
ATOM 1474 C CA . GLU A 1 193 ? 11.602 22.641 -4.297 1 93.31 193 GLU A CA 1
ATOM 1475 C C . GLU A 1 193 ? 11.789 23.078 -5.746 1 93.31 193 GLU A C 1
ATOM 1477 O O . GLU A 1 193 ? 11.109 23.984 -6.219 1 93.31 193 GLU A O 1
ATOM 1482 N N . GLU A 1 194 ? 12.68 22.438 -6.402 1 94.69 194 GLU A N 1
ATOM 1483 C CA . GLU A 1 194 ? 12.945 22.75 -7.801 1 94.69 194 GLU A CA 1
ATOM 1484 C C . GLU A 1 194 ? 11.758 22.375 -8.688 1 94.69 194 GLU A C 1
ATOM 1486 O O . GLU A 1 194 ? 11.391 23.141 -9.586 1 94.69 194 GLU A O 1
ATOM 1491 N N . ALA A 1 195 ? 11.242 21.266 -8.422 1 93.81 195 ALA A N 1
ATOM 1492 C CA . ALA A 1 195 ? 10.078 20.828 -9.188 1 93.81 195 ALA A CA 1
ATOM 1493 C C . ALA A 1 195 ? 8.914 21.797 -9.023 1 93.81 195 ALA A C 1
ATOM 1495 O O . ALA A 1 195 ? 8.242 22.141 -10 1 93.81 195 ALA A O 1
ATOM 1496 N N . LEU A 1 196 ? 8.703 22.234 -7.867 1 93.56 196 LEU A N 1
ATOM 1497 C CA . LEU A 1 196 ? 7.613 23.156 -7.59 1 93.56 196 LEU A CA 1
ATOM 1498 C C . LEU A 1 196 ? 7.871 24.516 -8.24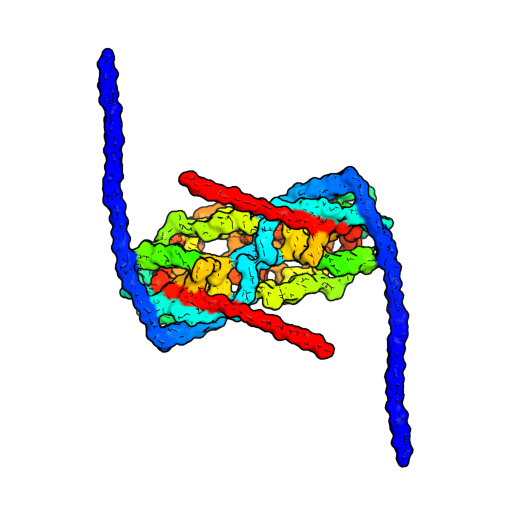2 1 93.56 196 LEU A C 1
ATOM 1500 O O . LEU A 1 196 ? 6.957 25.125 -8.797 1 93.56 196 LEU A O 1
ATOM 1504 N N . ALA A 1 197 ? 9.086 24.969 -8.172 1 93.94 197 ALA A N 1
ATOM 1505 C CA . ALA A 1 197 ? 9.453 26.234 -8.797 1 93.94 197 ALA A CA 1
ATOM 1506 C C . ALA A 1 197 ? 9.234 26.203 -10.305 1 93.94 197 ALA A C 1
ATOM 1508 O O . ALA A 1 197 ? 8.672 27.125 -10.883 1 93.94 197 ALA A O 1
ATOM 1509 N N . GLU A 1 198 ? 9.656 25.125 -10.875 1 93.88 198 GLU A N 1
ATOM 1510 C CA . GLU A 1 198 ? 9.508 24.969 -12.32 1 93.88 198 GLU A CA 1
ATOM 1511 C C . GLU A 1 198 ? 8.031 24.969 -12.727 1 93.88 198 GLU A C 1
ATOM 1513 O O . GLU A 1 198 ? 7.676 25.531 -13.766 1 93.88 198 GLU A O 1
ATOM 1518 N N . ALA A 1 199 ? 7.207 24.453 -11.922 1 92.56 199 ALA A N 1
ATOM 1519 C CA . ALA A 1 199 ? 5.777 24.375 -12.211 1 92.56 199 ALA A CA 1
ATOM 1520 C C . ALA A 1 199 ? 5.047 25.625 -11.75 1 92.56 199 ALA A C 1
ATOM 1522 O O . ALA A 1 199 ? 3.844 25.781 -11.977 1 92.56 199 ALA A O 1
ATOM 1523 N N . GLU A 1 200 ? 5.777 26.547 -11.07 1 93.56 200 GLU A N 1
ATOM 1524 C CA . GLU A 1 200 ? 5.191 27.75 -10.492 1 93.56 200 GLU A CA 1
ATOM 1525 C C . GLU A 1 200 ? 4.07 27.406 -9.516 1 93.56 200 GLU A C 1
ATOM 1527 O O . GLU A 1 200 ? 2.982 27.984 -9.578 1 93.56 200 GLU A O 1
ATOM 1532 N N . CYS A 1 201 ? 4.383 26.375 -8.758 1 92.19 201 CYS A N 1
ATOM 1533 C CA . CYS A 1 201 ? 3.449 25.938 -7.727 1 92.19 201 CYS A CA 1
ATOM 1534 C C . CYS A 1 201 ? 4.055 26.094 -6.336 1 92.19 201 CYS A C 1
ATOM 1536 O O . CYS A 1 201 ? 5.273 26.219 -6.195 1 92.19 201 CYS A O 1
ATOM 1538 N N . ASP A 1 202 ? 3.16 26.141 -5.277 1 89.12 202 ASP A N 1
ATOM 1539 C CA . ASP A 1 202 ? 3.59 26.375 -3.9 1 89.12 202 ASP A CA 1
ATOM 1540 C C . ASP A 1 202 ? 3.598 25.062 -3.107 1 89.12 202 ASP A C 1
ATOM 1542 O O . ASP A 1 202 ? 4.277 24.953 -2.086 1 89.12 202 ASP A O 1
ATOM 1546 N N . SER A 1 203 ? 2.811 24.125 -3.531 1 92.5 203 SER A N 1
ATOM 1547 C CA . SER A 1 203 ? 2.668 22.828 -2.871 1 92.5 203 SER A CA 1
ATOM 1548 C C . SER A 1 203 ? 2.334 21.734 -3.873 1 92.5 203 SER A C 1
ATOM 1550 O O . SER A 1 203 ? 2.23 21.984 -5.074 1 92.5 203 SER A O 1
ATOM 1552 N N . LEU A 1 204 ? 2.352 20.531 -3.383 1 92.44 204 LEU A N 1
ATOM 1553 C CA . LEU A 1 204 ? 2.098 19.375 -4.223 1 92.44 204 LEU A CA 1
ATOM 1554 C C . LEU A 1 204 ? 1.006 18.5 -3.615 1 92.44 204 LEU A C 1
ATOM 1556 O O . LEU A 1 204 ? 0.946 18.328 -2.396 1 92.44 204 LEU A O 1
ATOM 1560 N N . VAL A 1 205 ? 0.088 18.031 -4.461 1 91.38 205 VAL A N 1
ATOM 1561 C CA . VAL A 1 205 ? -0.835 16.984 -4.023 1 91.38 205 VAL A CA 1
ATOM 1562 C C . VAL A 1 205 ? -0.537 15.688 -4.773 1 91.38 205 VAL A C 1
ATOM 1564 O O . VAL A 1 205 ? -0.473 15.672 -6.004 1 91.38 205 VAL A O 1
ATOM 1567 N N . CYS A 1 206 ? -0.236 14.688 -3.994 1 90.88 206 CYS A N 1
ATOM 1568 C CA . CYS A 1 206 ? -0.103 13.344 -4.539 1 90.88 206 CYS A CA 1
ATOM 1569 C C . CYS A 1 206 ? -1.424 12.586 -4.453 1 90.88 206 CYS A C 1
ATOM 1571 O O . CYS A 1 206 ? -1.868 12.227 -3.359 1 90.88 206 CYS A O 1
ATOM 1573 N N . ASP A 1 207 ? -2.004 12.336 -5.609 1 87.25 207 ASP A N 1
ATOM 1574 C CA . ASP A 1 207 ? -3.324 11.719 -5.691 1 87.25 207 ASP A CA 1
ATOM 1575 C C . ASP A 1 207 ? -3.217 10.242 -6.066 1 87.25 207 ASP A C 1
ATOM 1577 O O . ASP A 1 207 ? -3.248 9.898 -7.25 1 87.25 207 ASP A O 1
ATOM 1581 N N . LEU A 1 208 ? -3.148 9.375 -5.031 1 81.88 208 LEU A N 1
ATOM 1582 C CA . LEU A 1 208 ? -2.984 7.945 -5.266 1 81.88 208 LEU A CA 1
ATOM 1583 C C . LEU A 1 208 ? -4.324 7.223 -5.18 1 81.88 208 LEU A C 1
ATOM 1585 O O . LEU A 1 208 ? -4.375 5.988 -5.211 1 81.88 208 LEU A O 1
ATOM 1589 N N . GLU A 1 209 ? -5.391 7.91 -5.051 1 79.19 209 GLU A N 1
ATOM 1590 C CA . GLU A 1 209 ? -6.707 7.297 -4.93 1 79.19 209 GLU A CA 1
ATOM 1591 C C . GLU A 1 209 ? -7.07 6.516 -6.191 1 79.19 209 GLU A C 1
ATOM 1593 O O . GLU A 1 209 ? -7.492 5.359 -6.113 1 79.19 209 GLU A O 1
ATOM 1598 N N . GLU A 1 210 ? -6.816 7.148 -7.305 1 69.31 210 GLU A N 1
ATOM 1599 C CA . GLU A 1 210 ? -7.219 6.52 -8.562 1 69.31 210 GLU A CA 1
ATOM 1600 C C . GLU A 1 210 ? -6.25 5.41 -8.953 1 69.31 210 GLU A C 1
ATOM 1602 O O . GLU A 1 210 ? -6.652 4.418 -9.562 1 69.31 210 GLU A O 1
ATOM 1607 N N . GLN A 1 211 ? -4.996 5.594 -8.469 1 71.69 211 GLN A N 1
ATOM 1608 C CA . GLN A 1 211 ? -3.959 4.691 -8.961 1 71.69 211 GLN A CA 1
ATOM 1609 C C . GLN A 1 211 ? -3.922 3.402 -8.148 1 71.69 211 GLN A C 1
ATOM 1611 O O . GLN A 1 211 ? -3.764 2.314 -8.703 1 71.69 211 GLN A O 1
ATOM 1616 N N . CYS A 1 212 ? -4.09 3.479 -6.895 1 74.06 212 CYS A N 1
ATOM 1617 C CA . CYS A 1 212 ? -3.904 2.268 -6.102 1 74.06 212 CYS A CA 1
ATOM 1618 C C . CYS A 1 212 ? -4.793 2.281 -4.867 1 74.06 212 CYS A C 1
ATOM 1620 O O . CYS A 1 212 ? -4.441 1.703 -3.836 1 74.06 212 CYS A O 1
ATOM 1622 N N . HIS A 1 213 ? -5.953 2.863 -4.938 1 77.31 213 HIS A N 1
ATOM 1623 C CA . HIS A 1 213 ? -6.926 2.836 -3.85 1 77.31 213 HIS A CA 1
ATOM 1624 C C . HIS A 1 213 ? -6.312 3.34 -2.547 1 77.31 213 HIS A C 1
ATOM 1626 O O . HIS A 1 213 ? -6.535 2.756 -1.484 1 77.31 213 HIS A O 1
ATOM 1632 N N . SER A 1 214 ? -5.438 4.277 -2.684 1 85.31 214 SER A N 1
ATOM 1633 C CA . SER A 1 214 ? -4.816 4.879 -1.508 1 85.31 214 SER A CA 1
ATOM 1634 C C . SER A 1 214 ? -5.312 6.301 -1.287 1 85.31 214 SER A C 1
ATOM 1636 O O . SER A 1 214 ? -6.457 6.625 -1.612 1 85.31 214 SER A O 1
ATOM 1638 N N . TYR A 1 215 ? -4.594 7.086 -0.571 1 90.25 215 TYR A N 1
ATOM 1639 C CA . TYR A 1 215 ? -5.027 8.414 -0.147 1 90.25 215 TYR A CA 1
ATOM 1640 C C . TYR A 1 215 ? -4.395 9.492 -1.014 1 90.25 215 TYR A C 1
ATOM 1642 O O . TYR A 1 215 ? -3.395 9.25 -1.694 1 90.25 215 TYR A O 1
ATOM 1650 N N . ARG A 1 216 ? -5.062 10.617 -1 1 89.31 216 ARG A N 1
ATOM 1651 C CA . ARG A 1 216 ? -4.438 11.859 -1.441 1 89.31 216 ARG A CA 1
ATOM 1652 C C . ARG A 1 216 ? -3.676 12.523 -0.299 1 89.31 216 ARG A C 1
ATOM 1654 O O . ARG A 1 216 ? -4.172 12.594 0.826 1 89.31 216 ARG A O 1
ATOM 1661 N N . GLU A 1 217 ? -2.475 12.953 -0.585 1 92.31 217 GLU A N 1
ATOM 1662 C CA . GLU A 1 217 ? -1.666 13.648 0.41 1 92.31 217 GLU A CA 1
ATOM 1663 C C . GLU A 1 217 ? -1.121 14.969 -0.144 1 92.31 217 GLU A C 1
ATOM 1665 O O . GLU A 1 217 ? -0.797 15.055 -1.33 1 92.31 217 GLU A O 1
ATOM 1670 N N . PHE A 1 218 ? -1.057 15.938 0.734 1 92.88 218 PHE A N 1
ATOM 1671 C CA . PHE A 1 218 ? -0.492 17.234 0.382 1 92.88 218 PHE A CA 1
ATOM 1672 C C . PHE A 1 218 ? 0.914 17.391 0.951 1 92.88 218 PHE A C 1
ATOM 1674 O O . PHE A 1 218 ? 1.18 16.969 2.082 1 92.88 218 PHE A O 1
ATOM 1681 N N . VAL A 1 219 ? 1.761 17.984 0.152 1 95.06 219 VAL A N 1
ATOM 1682 C CA . VAL A 1 219 ? 3.16 18.125 0.539 1 95.06 219 VAL A CA 1
ATOM 1683 C C . VAL A 1 219 ? 3.59 19.578 0.364 1 95.06 219 VAL A C 1
ATOM 1685 O O . VAL A 1 219 ? 3.379 20.172 -0.696 1 95.06 219 VAL A O 1
ATOM 1688 N N . VAL A 1 220 ? 4.133 20.141 1.415 1 93.31 220 VAL A N 1
ATOM 1689 C CA . VAL A 1 220 ? 4.66 21.5 1.387 1 93.31 220 VAL A CA 1
ATOM 1690 C C . VAL A 1 220 ? 6.156 21.484 1.691 1 93.31 220 VAL A C 1
ATOM 1692 O O . VAL A 1 220 ? 6.637 20.625 2.434 1 93.31 220 VAL A O 1
ATOM 1695 N N . THR A 1 221 ? 6.918 22.422 1.106 1 94.12 221 THR A N 1
ATOM 1696 C CA . THR A 1 221 ? 8.352 22.469 1.357 1 94.12 221 THR A CA 1
ATOM 1697 C C . THR A 1 221 ? 8.68 23.578 2.359 1 94.12 221 THR A C 1
ATOM 1699 O O . THR A 1 221 ? 9.711 23.531 3.033 1 94.12 221 THR A O 1
ATOM 1702 N N . ASP A 1 222 ? 7.832 24.594 2.432 1 91.62 222 ASP A N 1
ATOM 1703 C CA . ASP A 1 222 ? 8.008 25.703 3.35 1 91.62 222 ASP A CA 1
ATOM 1704 C C . ASP A 1 222 ? 7.203 25.5 4.629 1 91.62 222 ASP A C 1
ATOM 1706 O O . ASP A 1 222 ? 5.973 25.578 4.613 1 91.62 222 ASP A O 1
ATOM 1710 N N . PRO A 1 223 ? 7.91 25.297 5.746 1 92.12 223 PRO A N 1
ATOM 1711 C CA . PRO A 1 223 ? 7.184 25.078 7 1 92.12 223 PRO A CA 1
ATOM 1712 C C . PRO A 1 223 ? 6.316 26.281 7.387 1 92.12 223 PRO A C 1
ATOM 1714 O O . PRO A 1 223 ? 5.363 26.141 8.156 1 92.12 223 PRO A O 1
ATOM 1717 N N . GLY A 1 224 ? 6.637 27.422 6.902 1 88.94 224 GLY A N 1
ATOM 1718 C CA . GLY A 1 224 ? 5.867 28.625 7.203 1 88.94 224 GLY A CA 1
ATOM 1719 C C . GLY A 1 224 ? 4.461 28.578 6.637 1 88.94 224 GLY A C 1
ATOM 1720 O O . GLY A 1 224 ? 3.604 29.375 7.031 1 88.94 224 GLY A O 1
ATOM 1721 N N . ARG A 1 225 ? 4.184 27.609 5.809 1 88.06 225 ARG A N 1
ATOM 1722 C CA . ARG A 1 225 ? 2.877 27.5 5.172 1 88.06 225 ARG A CA 1
ATOM 1723 C C . ARG A 1 225 ? 1.927 26.656 6.004 1 88.06 225 ARG A C 1
ATOM 1725 O O . ARG A 1 225 ? 0.755 26.5 5.652 1 88.06 225 ARG A O 1
ATOM 1732 N N . ALA A 1 226 ? 2.414 26.156 7.09 1 90.62 226 ALA A N 1
ATOM 1733 C CA . ALA A 1 226 ? 1.584 25.312 7.938 1 90.62 226 ALA A CA 1
ATOM 1734 C C . ALA A 1 226 ? 1.671 25.734 9.398 1 90.62 226 ALA A C 1
ATOM 1736 O O . ALA A 1 226 ? 2.756 26.031 9.898 1 90.62 226 ALA A O 1
ATOM 1737 N N . PHE A 1 227 ? 0.479 25.781 10.016 1 89.38 227 PHE A N 1
ATOM 1738 C CA . PHE A 1 227 ? 0.383 26.156 11.422 1 89.38 227 PHE A CA 1
ATOM 1739 C C . PHE A 1 227 ? -0.374 25.109 12.219 1 89.38 227 PHE A C 1
ATOM 1741 O O . PHE A 1 227 ? -1.58 24.922 12.031 1 89.38 227 PHE A O 1
ATOM 1748 N N . PRO A 1 228 ? 0.385 24.359 13.109 1 93.44 228 PRO A N 1
ATOM 1749 C CA . PRO A 1 228 ? -0.311 23.375 13.938 1 93.44 228 PRO A CA 1
ATOM 1750 C C . PRO A 1 228 ? -1.219 24.016 14.984 1 93.44 228 PRO A C 1
ATOM 1752 O O . PRO A 1 228 ? -0.745 24.453 16.031 1 93.44 228 PRO A O 1
ATOM 1755 N N . GLU A 1 229 ? -2.486 23.984 14.688 1 91.56 229 GLU A N 1
ATOM 1756 C CA . GLU A 1 229 ? -3.43 24.719 15.531 1 91.56 229 GLU A CA 1
ATOM 1757 C C . GLU A 1 229 ? -3.98 23.828 16.641 1 91.56 229 GLU A C 1
ATOM 1759 O O . GLU A 1 229 ? -4.215 24.297 17.766 1 91.56 229 GLU A O 1
ATOM 1764 N N . TYR A 1 230 ? -4.242 22.578 16.375 1 93.69 230 TYR A N 1
ATOM 1765 C CA . TYR A 1 230 ? -4.844 21.703 17.359 1 93.69 230 TYR A CA 1
ATOM 1766 C C . TYR A 1 230 ? -4 20.438 17.562 1 93.69 230 TYR A C 1
ATOM 1768 O O . TYR A 1 230 ? -3.379 19.953 16.609 1 93.69 230 TYR A O 1
ATOM 1776 N N . LEU A 1 231 ? -3.986 19.969 18.766 1 96.38 231 LEU A N 1
ATOM 1777 C CA . LEU A 1 231 ? -3.58 18.609 19.109 1 96.38 231 LEU A CA 1
ATOM 1778 C C . LEU A 1 231 ? -4.789 17.766 19.469 1 96.38 231 LEU A C 1
ATOM 1780 O O . LEU A 1 231 ? -5.516 18.078 20.422 1 96.38 231 LEU A O 1
ATOM 1784 N N . LEU A 1 232 ? -4.977 16.766 18.703 1 97.5 232 LEU A N 1
ATOM 1785 C CA . LEU A 1 232 ? -6.125 15.883 18.906 1 97.5 232 LEU A CA 1
ATOM 1786 C C . LEU A 1 232 ? -5.695 14.555 19.516 1 97.5 232 LEU A C 1
ATOM 1788 O O . LEU A 1 232 ? -4.898 13.82 18.938 1 97.5 232 LEU A O 1
ATOM 1792 N N . LEU A 1 233 ? -6.156 14.273 20.703 1 97.38 233 LEU A N 1
ATOM 1793 C CA . LEU A 1 233 ? -5.98 12.969 21.328 1 97.38 233 LEU A CA 1
ATOM 1794 C C . LEU A 1 233 ? -7.227 12.109 21.156 1 97.38 233 LEU A C 1
ATOM 1796 O O . LEU A 1 233 ? -8.344 12.555 21.422 1 97.38 233 LEU A O 1
ATOM 1800 N N . TYR A 1 234 ? -7.023 10.859 20.656 1 97.88 234 TYR A N 1
ATOM 1801 C CA . TYR A 1 234 ? -8.203 10.078 20.297 1 97.88 234 TYR A CA 1
ATOM 1802 C C . TYR A 1 234 ? -7.961 8.594 20.531 1 97.88 234 TYR A C 1
ATOM 1804 O O . TYR A 1 234 ? -6.832 8.172 20.797 1 97.88 234 TYR A O 1
ATOM 1812 N N . ASP A 1 235 ? -9.055 7.852 20.484 1 97.44 235 ASP A N 1
ATOM 1813 C CA . ASP A 1 235 ? -9.039 6.395 20.516 1 97.44 235 ASP A CA 1
ATOM 1814 C C . ASP A 1 235 ? -9.492 5.812 19.172 1 97.44 235 ASP A C 1
ATOM 1816 O O . ASP A 1 235 ? -10.391 6.348 18.531 1 97.44 235 ASP A O 1
ATOM 1820 N N . ARG A 1 236 ? -8.797 4.734 18.797 1 96.56 236 ARG A N 1
ATOM 1821 C CA . ARG A 1 236 ? -9.258 3.963 17.656 1 96.56 236 ARG A CA 1
ATOM 1822 C C . ARG A 1 236 ? -10.438 3.08 18.016 1 96.56 236 ARG A C 1
ATOM 1824 O O . ARG A 1 236 ? -10.422 2.398 19.047 1 96.56 236 ARG A O 1
ATOM 1831 N N . VAL A 1 237 ? -11.469 3.123 17.25 1 96.12 237 VAL A N 1
ATOM 1832 C CA . VAL A 1 237 ? -12.656 2.309 17.484 1 96.12 237 VAL A CA 1
ATOM 1833 C C . VAL A 1 237 ? -12.648 1.103 16.547 1 96.12 237 VAL A C 1
ATOM 1835 O O . VAL A 1 237 ? -12.414 1.245 15.344 1 96.12 237 VAL A O 1
ATOM 1838 N N . PHE A 1 238 ? -12.805 -0.139 17.109 1 92.31 238 PHE A N 1
ATOM 1839 C CA . PHE A 1 238 ? -12.828 -1.36 16.312 1 92.31 238 PHE A CA 1
ATOM 1840 C C . PHE A 1 238 ? -14.18 -2.055 16.422 1 92.31 238 PHE A C 1
ATOM 1842 O O . PHE A 1 238 ? -14.742 -2.154 17.516 1 92.31 238 PHE A O 1
ATOM 1849 N N . GLN A 1 239 ? -14.922 -2.23 15.305 1 77.38 239 GLN A N 1
ATOM 1850 C CA . GLN A 1 239 ? -16.203 -2.93 15.352 1 77.38 239 GLN A CA 1
ATOM 1851 C C . GLN A 1 239 ? -16 -4.426 15.586 1 77.38 239 GLN A C 1
ATOM 1853 O O . GLN A 1 239 ? -15.062 -5.02 15.062 1 77.38 239 GLN A O 1
ATOM 1858 N N . LYS A 1 240 ? -16.703 -5.031 16.641 1 61.78 240 LYS A N 1
ATOM 1859 C CA . LYS A 1 240 ? -16.766 -6.465 16.922 1 61.78 240 LYS A CA 1
ATOM 1860 C C . LYS A 1 240 ? -17.484 -7.219 15.812 1 61.78 240 LYS A C 1
ATOM 1862 O O . LYS A 1 240 ? -18.391 -6.676 15.172 1 61.78 240 LYS A O 1
ATOM 1867 N N . ARG A 1 241 ? -16.906 -8.164 15.031 1 50.09 241 ARG A N 1
ATOM 1868 C CA . ARG A 1 241 ? -17.609 -9.094 14.148 1 50.09 241 ARG A CA 1
ATOM 1869 C C . ARG A 1 241 ? -18.875 -9.625 14.805 1 50.09 241 ARG A C 1
ATOM 1871 O O . ARG A 1 241 ? -18.844 -10.109 15.938 1 50.09 241 ARG A O 1
ATOM 1878 N N . ARG A 1 242 ? -20.078 -9.266 14.445 1 40.16 242 ARG A N 1
ATOM 1879 C CA . ARG A 1 242 ? -21.172 -10.133 14.883 1 40.16 242 ARG A CA 1
ATOM 1880 C C . ARG A 1 242 ? -20.844 -11.602 14.648 1 40.16 242 ARG A C 1
ATOM 1882 O O . ARG A 1 242 ? -20.328 -11.961 13.586 1 40.16 242 ARG A O 1
ATOM 1889 N N . GLY A 1 243 ? -20.453 -12.359 15.617 1 35.09 243 GLY A N 1
ATOM 1890 C CA . GLY A 1 243 ? -20.516 -13.805 15.531 1 35.09 243 GLY A CA 1
ATOM 1891 C C . GLY A 1 243 ? -21.578 -14.305 14.586 1 35.09 243 GLY A C 1
ATOM 1892 O O . GLY A 1 243 ? -22.719 -13.82 14.609 1 35.09 243 GLY A O 1
ATOM 1893 N N . LEU A 1 244 ? -21.312 -14.609 13.391 1 31.08 244 LEU A N 1
ATOM 1894 C CA . LEU A 1 244 ? -22.312 -15.477 12.781 1 31.08 244 LEU A CA 1
ATOM 1895 C C . LEU A 1 244 ? -22.875 -16.453 13.797 1 31.08 244 LEU A C 1
ATOM 1897 O O . LEU A 1 244 ? -22.141 -17.281 14.352 1 31.08 244 LEU A O 1
ATOM 1901 N N . ARG A 1 245 ? -23.922 -16.188 14.453 1 28.06 245 ARG A N 1
ATOM 1902 C CA . ARG A 1 245 ? -24.734 -17.266 15.016 1 28.06 245 ARG A CA 1
ATOM 1903 C C . ARG A 1 245 ? -25.031 -18.328 13.984 1 28.06 245 ARG A C 1
ATOM 1905 O O . ARG A 1 245 ? -25.703 -18.078 12.984 1 28.06 245 ARG A O 1
ATOM 1912 N N . VAL A 1 246 ? -24.062 -19.172 13.734 1 22.09 246 VAL A N 1
ATOM 1913 C CA . VAL A 1 246 ? -24.531 -20.453 13.234 1 22.09 246 VAL A CA 1
ATOM 1914 C C . VAL A 1 246 ? -25.812 -20.859 13.969 1 22.09 246 VAL A C 1
ATOM 1916 O O . VAL A 1 246 ? -25.781 -21.125 15.172 1 22.09 246 VAL A O 1
ATOM 1919 N N . VAL A 1 247 ? -27 -20.344 13.469 1 20.28 247 VAL A N 1
ATOM 1920 C CA . VAL A 1 247 ? -28.156 -21.219 13.664 1 20.28 247 VAL A CA 1
ATOM 1921 C C . VAL A 1 247 ? -28.031 -22.453 12.766 1 20.28 247 VAL A C 1
ATOM 1923 O O . VAL A 1 247 ? -27.625 -22.344 11.609 1 20.28 247 VAL A O 1
ATOM 1926 N N . MET B 1 1 ? -63.844 -27.281 -9.281 1 24.86 1 MET B N 1
ATOM 1927 C CA . MET B 1 1 ? -62.812 -27.734 -8.344 1 24.86 1 MET B CA 1
ATOM 1928 C C . MET B 1 1 ? -61.562 -28.156 -9.078 1 24.86 1 MET B C 1
ATOM 1930 O O . MET B 1 1 ? -61.438 -29.297 -9.516 1 24.86 1 MET B O 1
ATOM 1934 N N . LEU B 1 2 ? -61.125 -27.406 -10.109 1 25.3 2 LEU B N 1
ATOM 1935 C CA . LEU B 1 2 ? -60.125 -27.625 -11.133 1 25.3 2 LEU B CA 1
ATOM 1936 C C . LEU B 1 2 ? -58.719 -27.75 -10.5 1 25.3 2 LEU B C 1
ATOM 1938 O O . LEU B 1 2 ? -58.25 -26.828 -9.836 1 25.3 2 LEU B O 1
ATOM 1942 N N . ALA B 1 3 ? -58.375 -29.016 -10.094 1 26 3 ALA B N 1
ATOM 1943 C CA . ALA B 1 3 ? -57.188 -29.531 -9.406 1 26 3 ALA B CA 1
ATOM 1944 C C . ALA B 1 3 ? -55.906 -29.234 -10.195 1 26 3 ALA B C 1
ATOM 1946 O O . ALA B 1 3 ? -55.688 -29.812 -11.258 1 26 3 ALA B O 1
ATOM 1947 N N . LEU B 1 4 ? -55.656 -27.953 -10.516 1 28.89 4 LEU B N 1
ATOM 1948 C CA . LEU B 1 4 ? -54.5 -27.625 -11.32 1 28.89 4 LEU B CA 1
ATOM 1949 C C . LEU B 1 4 ? -53.219 -28.266 -10.75 1 28.89 4 LEU B C 1
ATOM 1951 O O . LEU B 1 4 ? -52.938 -28.109 -9.562 1 28.89 4 LEU B O 1
ATOM 1955 N N . GLY B 1 5 ? -52.844 -29.469 -11.258 1 26.89 5 GLY B N 1
ATOM 1956 C CA . GLY B 1 5 ? -51.719 -30.328 -11.008 1 26.89 5 GLY B CA 1
ATOM 1957 C C . GLY B 1 5 ? -50.375 -29.578 -11.016 1 26.89 5 GLY B C 1
ATOM 1958 O O . GLY B 1 5 ? -50.031 -28.953 -12.008 1 26.89 5 GLY B O 1
ATOM 1959 N N . VAL B 1 6 ? -50.031 -28.891 -9.891 1 31.08 6 VAL B N 1
ATOM 1960 C CA . VAL B 1 6 ? -48.781 -28.125 -9.773 1 31.08 6 VAL B CA 1
ATOM 1961 C C . VAL B 1 6 ? -47.594 -29 -10.125 1 31.08 6 VAL B C 1
ATOM 1963 O O . VAL B 1 6 ? -47.406 -30.078 -9.555 1 31.08 6 VAL B O 1
ATOM 1966 N N . PRO B 1 7 ? -47.125 -28.938 -11.422 1 29.78 7 PRO B N 1
ATOM 1967 C CA . PRO B 1 7 ? -46.031 -29.844 -11.789 1 29.78 7 PRO B CA 1
ATOM 1968 C C . PRO B 1 7 ? -44.875 -29.828 -10.797 1 29.78 7 PRO B C 1
ATOM 1970 O O . PRO B 1 7 ? -44.656 -28.812 -10.117 1 29.78 7 PRO B O 1
ATOM 1973 N N . THR B 1 8 ? -44.562 -30.938 -10.141 1 29.25 8 THR B N 1
ATOM 1974 C CA . THR B 1 8 ? -43.469 -31.25 -9.227 1 29.25 8 THR B CA 1
ATOM 1975 C C . THR B 1 8 ? -42.125 -30.891 -9.852 1 29.25 8 THR B C 1
ATOM 1977 O O . THR B 1 8 ? -41.812 -31.312 -10.977 1 29.25 8 THR B O 1
ATOM 1980 N N . PRO B 1 9 ? -41.562 -29.703 -9.539 1 27.39 9 PRO B N 1
ATOM 1981 C CA . PRO B 1 9 ? -40.312 -29.281 -10.172 1 27.39 9 PRO B CA 1
ATOM 1982 C C . PRO B 1 9 ? -39.219 -30.359 -10.133 1 27.39 9 PRO B C 1
ATOM 1984 O O . PRO B 1 9 ? -39.125 -31.094 -9.148 1 27.39 9 PRO B O 1
ATOM 1987 N N . ALA B 1 10 ? -38.906 -31.016 -11.273 1 28.83 10 ALA B N 1
ATOM 1988 C CA . ALA B 1 10 ? -37.906 -32.031 -11.516 1 28.83 10 ALA B CA 1
ATOM 1989 C C . ALA B 1 10 ? -36.562 -31.641 -10.906 1 28.83 10 ALA B C 1
ATOM 1991 O O . ALA B 1 10 ? -36.188 -30.453 -10.914 1 28.83 10 ALA B O 1
ATOM 1992 N N . SER B 1 11 ? -36.125 -32.375 -9.875 1 27.14 11 SER B N 1
ATOM 1993 C CA . SER B 1 11 ? -34.906 -32.344 -9.117 1 27.14 11 SER B CA 1
ATOM 1994 C C . SER B 1 11 ? -33.688 -32.375 -10.039 1 27.14 11 SER B C 1
ATOM 1996 O O . SER B 1 11 ? -33.531 -33.281 -10.844 1 27.14 11 SER B O 1
ATOM 1998 N N . PRO B 1 12 ? -33.312 -31.234 -10.672 1 27.14 12 PRO B N 1
ATOM 1999 C CA . PRO B 1 12 ? -32.219 -31.328 -11.656 1 27.14 12 PRO B CA 1
ATOM 2000 C C . PRO B 1 12 ? -31.031 -32.125 -11.156 1 27.14 12 PRO B C 1
ATOM 2002 O O . PRO B 1 12 ? -30.516 -31.859 -10.07 1 27.14 12 PRO B O 1
ATOM 2005 N N . THR B 1 13 ? -30.953 -33.438 -11.328 1 28.58 13 THR B N 1
ATOM 2006 C CA . THR B 1 13 ? -29.859 -34.375 -11.109 1 28.58 13 THR B CA 1
ATOM 2007 C C . THR B 1 13 ? -28.594 -33.906 -11.836 1 28.58 13 THR B C 1
ATOM 2009 O O . THR B 1 13 ? -27.688 -34.719 -12.07 1 28.58 13 THR B O 1
ATOM 2012 N N . ALA B 1 14 ? -28.469 -32.719 -12.258 1 28.12 14 ALA B N 1
ATOM 2013 C CA . ALA B 1 14 ? -27.312 -32.531 -13.125 1 28.12 14 ALA B CA 1
ATOM 2014 C C . ALA B 1 14 ? -26.047 -33.062 -12.492 1 28.12 14 ALA B C 1
ATOM 2016 O O . ALA B 1 14 ? -25.719 -32.75 -11.352 1 28.12 14 ALA B O 1
ATOM 2017 N N . ARG B 1 15 ? -25.641 -34.25 -12.875 1 31.03 15 ARG B N 1
ATOM 2018 C CA . ARG B 1 15 ? -24.391 -35 -12.719 1 31.03 15 ARG B CA 1
ATOM 2019 C C . ARG B 1 15 ? -23.188 -34.062 -12.93 1 31.03 15 ARG B C 1
ATOM 2021 O O . ARG B 1 15 ? -22.859 -33.719 -14.062 1 31.03 15 ARG B O 1
ATOM 2028 N N . GLY B 1 16 ? -23.234 -32.906 -12.43 1 28.3 16 GLY B N 1
ATOM 2029 C CA . GLY B 1 16 ? -22.016 -32.125 -12.539 1 28.3 16 GLY B CA 1
ATOM 2030 C C . GLY B 1 16 ? -20.75 -32.938 -12.344 1 28.3 16 GLY B C 1
ATOM 2031 O O . GLY B 1 16 ? -20.688 -33.781 -11.461 1 28.3 16 GLY B O 1
ATOM 2032 N N . ARG B 1 17 ? -20.109 -33.281 -13.5 1 30.59 17 ARG B N 1
ATOM 2033 C CA . ARG B 1 17 ? -18.828 -34 -13.578 1 30.59 17 ARG B CA 1
ATOM 2034 C C . ARG B 1 17 ? -17.875 -33.531 -12.484 1 30.59 17 ARG B C 1
ATOM 2036 O O . ARG B 1 17 ? -17.578 -32.344 -12.375 1 30.59 17 ARG B O 1
ATOM 2043 N N . THR B 1 18 ? -17.969 -34.031 -11.32 1 30.55 18 THR B N 1
ATOM 2044 C CA . THR B 1 18 ? -16.938 -34.125 -10.289 1 30.55 18 THR B CA 1
ATOM 2045 C C . THR B 1 18 ? -15.57 -34.375 -10.914 1 30.55 18 THR B C 1
ATOM 2047 O O . THR B 1 18 ? -15.258 -35.5 -11.297 1 30.55 18 THR B O 1
ATOM 2050 N N . PHE B 1 19 ? -15.266 -33.812 -12.055 1 30.33 19 PHE B N 1
ATOM 2051 C CA . PHE B 1 19 ? -13.883 -33.938 -12.492 1 30.33 19 PHE B CA 1
ATOM 2052 C C . PHE B 1 19 ? -12.969 -34.25 -11.32 1 30.33 19 PHE B C 1
ATOM 2054 O O . PHE B 1 19 ? -13.188 -33.781 -10.203 1 30.33 19 PHE B O 1
ATOM 2061 N N . GLY B 1 20 ? -12.18 -35.438 -11.336 1 34.81 20 GLY B N 1
ATOM 2062 C CA . GLY B 1 20 ? -11.195 -36.344 -10.742 1 34.81 20 GLY B CA 1
ATOM 2063 C C . GLY B 1 20 ? -10 -35.594 -10.164 1 34.81 20 GLY B C 1
ATOM 2064 O O . GLY B 1 20 ? -9.414 -34.75 -10.828 1 34.81 20 GLY B O 1
ATOM 2065 N N . LEU B 1 21 ? -9.781 -35.188 -9.031 1 41.62 21 LEU B N 1
ATOM 2066 C CA . LEU B 1 21 ? -8.766 -34.844 -8.055 1 41.62 21 LEU B CA 1
ATOM 2067 C C . LEU B 1 21 ? -7.406 -35.406 -8.438 1 41.62 21 LEU B C 1
ATOM 2069 O O . LEU B 1 21 ? -6.422 -35.219 -7.719 1 41.62 21 LEU B O 1
ATOM 2073 N N . ARG B 1 22 ? -7.133 -36.625 -9 1 47.22 22 ARG B N 1
ATOM 2074 C CA . ARG B 1 22 ? -6.027 -37.406 -8.461 1 47.22 22 ARG B CA 1
ATOM 2075 C C . ARG B 1 22 ? -4.699 -36.688 -8.641 1 47.22 22 ARG B C 1
ATOM 2077 O O . ARG B 1 22 ? -3.973 -36.938 -9.602 1 47.22 22 ARG B O 1
ATOM 2084 N N . ALA B 1 23 ? -4.773 -35.375 -8.773 1 57.94 23 ALA B N 1
ATOM 2085 C CA . ALA B 1 23 ? -3.396 -34.875 -8.75 1 57.94 23 ALA B CA 1
ATOM 2086 C C . ALA B 1 23 ? -2.6 -35.562 -7.629 1 57.94 23 ALA B C 1
ATOM 2088 O O . ALA B 1 23 ? -2.979 -35.469 -6.457 1 57.94 23 ALA B O 1
ATOM 2089 N N . GLU B 1 24 ? -2.002 -36.625 -7.918 1 75 24 GLU B N 1
ATOM 2090 C CA . GLU B 1 24 ? -1.073 -37.25 -6.988 1 75 24 GLU B CA 1
ATOM 2091 C C . GLU B 1 24 ? 0.102 -36.344 -6.668 1 75 24 GLU B C 1
ATOM 2093 O O . GLU B 1 24 ? 0.798 -35.875 -7.574 1 75 24 GLU B O 1
ATOM 2098 N N . LEU B 1 25 ? -0.082 -35.438 -5.66 1 87.25 25 LEU B N 1
ATOM 2099 C CA . LEU B 1 25 ? 1.055 -34.688 -5.145 1 87.25 25 LEU B CA 1
ATOM 2100 C C . LEU B 1 25 ? 2.113 -35.625 -4.57 1 87.25 25 LEU B C 1
ATOM 2102 O O . LEU B 1 25 ? 1.782 -36.625 -3.928 1 87.25 25 LEU B O 1
ATOM 2106 N N . ARG B 1 26 ? 3.252 -35.438 -4.973 1 90 26 ARG B N 1
ATOM 2107 C CA . ARG B 1 26 ? 4.375 -36.188 -4.434 1 90 26 ARG B CA 1
ATOM 2108 C C . ARG B 1 26 ? 5.391 -35.281 -3.766 1 90 26 ARG B C 1
ATOM 2110 O O . ARG B 1 26 ? 5.648 -34.156 -4.25 1 90 26 ARG B O 1
ATOM 2117 N N . ASP B 1 27 ? 5.961 -35.688 -2.738 1 93.25 27 ASP B N 1
ATOM 2118 C CA . ASP B 1 27 ? 7.047 -34.969 -2.098 1 93.25 27 ASP B CA 1
ATOM 2119 C C . ASP B 1 27 ? 8.266 -34.875 -3.012 1 93.25 27 ASP B C 1
ATOM 2121 O O . ASP B 1 27 ? 8.625 -35.844 -3.672 1 93.25 27 ASP B O 1
ATOM 2125 N N . VAL B 1 28 ? 8.852 -33.688 -2.992 1 93.62 28 VAL B N 1
ATOM 2126 C CA . VAL B 1 28 ? 10.031 -33.531 -3.838 1 93.62 28 VAL B CA 1
ATOM 2127 C C . VAL B 1 28 ? 11.258 -34.094 -3.123 1 93.62 28 VAL B C 1
ATOM 2129 O O . VAL B 1 28 ? 11.266 -34.25 -1.896 1 93.62 28 VAL B O 1
ATOM 2132 N N . GLY B 1 29 ? 12.289 -34.438 -3.922 1 92.75 29 GLY B N 1
ATOM 2133 C CA . GLY B 1 29 ? 13.539 -34.906 -3.342 1 92.75 29 GLY B CA 1
ATOM 2134 C C . GLY B 1 29 ? 14.344 -33.812 -2.693 1 92.75 29 GLY B C 1
ATOM 2135 O O . GLY B 1 29 ? 13.992 -32.625 -2.805 1 92.75 29 GLY B O 1
ATOM 2136 N N . LEU B 1 30 ? 15.43 -34.188 -2.061 1 94.81 30 LEU B N 1
ATOM 2137 C CA . LEU B 1 30 ? 16.25 -33.281 -1.281 1 94.81 30 LEU B CA 1
ATOM 2138 C C . LEU B 1 30 ? 16.875 -32.219 -2.178 1 94.81 30 LEU B C 1
ATOM 2140 O O . LEU B 1 30 ? 16.906 -31.031 -1.826 1 94.81 30 LEU B O 1
ATOM 2144 N N . ALA B 1 31 ? 17.438 -32.594 -3.27 1 93.88 31 ALA B N 1
ATOM 2145 C CA . ALA B 1 31 ? 18.094 -31.641 -4.176 1 93.88 31 ALA B CA 1
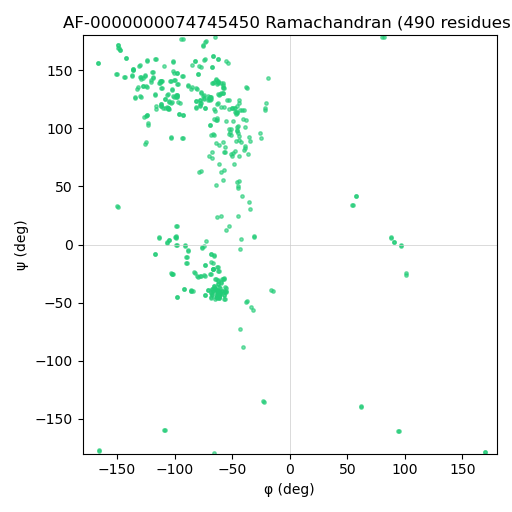ATOM 2146 C C . ALA B 1 31 ? 17.094 -30.609 -4.703 1 93.88 31 ALA B C 1
ATOM 2148 O O . ALA B 1 31 ? 17.406 -29.406 -4.758 1 93.88 31 ALA B O 1
ATOM 2149 N N . GLU B 1 32 ? 15.938 -31.078 -5.109 1 93 32 GLU B N 1
ATOM 2150 C CA . GLU B 1 32 ? 14.898 -30.188 -5.609 1 93 32 GLU B CA 1
ATOM 2151 C C . GLU B 1 32 ? 14.391 -29.25 -4.508 1 93 32 GLU B C 1
ATOM 2153 O O . GLU B 1 32 ? 14.102 -28.078 -4.762 1 93 32 GLU B O 1
ATOM 2158 N N . ARG B 1 33 ? 14.289 -29.797 -3.342 1 95.69 33 ARG B N 1
ATOM 2159 C CA . ARG B 1 33 ? 13.875 -28.984 -2.203 1 95.69 33 ARG B CA 1
ATOM 2160 C C . ARG B 1 33 ? 14.867 -27.844 -1.951 1 95.69 33 ARG B C 1
ATOM 2162 O O . ARG B 1 33 ? 14.461 -26.719 -1.656 1 95.69 33 ARG B O 1
ATOM 2169 N N . ARG B 1 34 ? 16.109 -28.141 -2.053 1 94.88 34 ARG B N 1
ATOM 2170 C CA . ARG B 1 34 ? 17.141 -27.125 -1.87 1 94.88 34 ARG B CA 1
ATOM 2171 C C . ARG B 1 34 ? 17.031 -26.031 -2.926 1 94.88 34 ARG B C 1
ATOM 2173 O O . ARG B 1 34 ? 17.172 -24.844 -2.617 1 94.88 34 ARG B O 1
ATOM 2180 N N . LYS B 1 35 ? 16.812 -26.375 -4.137 1 93.88 35 LYS B N 1
ATOM 2181 C CA . LYS B 1 35 ? 16.641 -25.406 -5.219 1 93.88 35 LYS B CA 1
ATOM 2182 C C . LYS B 1 35 ? 15.438 -24.516 -4.973 1 93.88 35 LYS B C 1
ATOM 2184 O O . LYS B 1 35 ? 15.492 -23.312 -5.234 1 93.88 35 LYS B O 1
ATOM 2189 N N . LEU B 1 36 ? 14.375 -25.125 -4.496 1 95.5 36 LEU B N 1
ATOM 2190 C CA . LEU B 1 36 ? 13.156 -24.375 -4.219 1 95.5 36 LEU B CA 1
ATOM 2191 C C . LEU B 1 36 ? 13.367 -23.422 -3.053 1 95.5 36 LEU B C 1
ATOM 2193 O O . LEU B 1 36 ? 12.875 -22.281 -3.08 1 95.5 36 LEU B O 1
ATOM 2197 N N . GLN B 1 37 ? 14.109 -23.859 -2.062 1 96.62 37 GLN B N 1
ATOM 2198 C CA . GLN B 1 37 ? 14.461 -22.953 -0.966 1 96.62 37 GLN B CA 1
ATOM 2199 C C . GLN B 1 37 ? 15.297 -21.781 -1.463 1 96.62 37 GLN B C 1
ATOM 2201 O O . GLN B 1 37 ? 15.078 -20.641 -1.051 1 96.62 37 GLN B O 1
ATOM 2206 N N . GLU B 1 38 ? 16.188 -22.094 -2.309 1 94.56 38 GLU B N 1
ATOM 2207 C CA . GLU B 1 38 ? 17.031 -21.047 -2.887 1 94.56 38 GLU B CA 1
ATOM 2208 C C . GLU B 1 38 ? 16.188 -20.062 -3.697 1 94.56 38 GLU B C 1
ATOM 2210 O O . GLU B 1 38 ? 16.422 -18.844 -3.641 1 94.56 38 GLU B O 1
ATOM 2215 N N . LEU B 1 39 ? 15.258 -20.578 -4.387 1 92.94 39 LEU B N 1
ATOM 2216 C CA . LEU B 1 39 ? 14.375 -19.734 -5.184 1 92.94 39 LEU B CA 1
ATOM 2217 C C . LEU B 1 39 ? 13.57 -18.781 -4.293 1 92.94 39 LEU B C 1
ATOM 2219 O O . LEU B 1 39 ? 13.43 -17.594 -4.598 1 92.94 39 LEU B O 1
ATOM 2223 N N . LEU B 1 40 ? 13.008 -19.344 -3.189 1 94.81 40 LEU B N 1
ATOM 2224 C CA . LEU B 1 40 ? 12.281 -18.516 -2.236 1 94.81 40 LEU B CA 1
ATOM 2225 C C . LEU B 1 40 ? 13.156 -17.375 -1.712 1 94.81 40 LEU B C 1
ATOM 2227 O O . LEU B 1 40 ? 12.711 -16.234 -1.623 1 94.81 40 LEU B O 1
ATOM 2231 N N . GLY B 1 41 ? 14.328 -17.688 -1.461 1 93.38 41 GLY B N 1
ATOM 2232 C CA . GLY B 1 41 ? 15.266 -16.703 -0.931 1 93.38 41 GLY B CA 1
ATOM 2233 C C . GLY B 1 41 ? 15.711 -15.695 -1.965 1 93.38 41 GLY B C 1
ATOM 2234 O O . GLY B 1 41 ? 15.758 -14.492 -1.686 1 93.38 41 GLY B O 1
ATOM 2235 N N . ALA B 1 42 ? 16 -16.156 -3.121 1 92.12 42 ALA B N 1
ATOM 2236 C CA . ALA B 1 42 ? 16.531 -15.305 -4.18 1 92.12 42 ALA B CA 1
ATOM 2237 C C . ALA B 1 42 ? 15.461 -14.336 -4.676 1 92.12 42 ALA B C 1
ATOM 2239 O O . ALA B 1 42 ? 15.781 -13.25 -5.18 1 92.12 42 ALA B O 1
ATOM 2240 N N . SER B 1 43 ? 14.18 -14.734 -4.504 1 92.56 43 SER B N 1
ATOM 2241 C CA . SER B 1 43 ? 13.086 -13.898 -4.984 1 92.56 43 SER B CA 1
ATOM 2242 C C . SER B 1 43 ? 12.477 -13.078 -3.852 1 92.56 43 SER B C 1
ATOM 2244 O O . SER B 1 43 ? 11.477 -12.383 -4.047 1 92.56 43 SER B O 1
ATOM 2246 N N . TRP B 1 44 ? 13.102 -13.148 -2.689 1 93.75 44 TRP B N 1
ATOM 2247 C CA . TRP B 1 44 ? 12.594 -12.391 -1.548 1 93.75 44 TRP B CA 1
ATOM 2248 C C . TRP B 1 44 ? 12.969 -10.922 -1.655 1 93.75 44 TRP B C 1
ATOM 2250 O O . TRP B 1 44 ? 14.141 -10.586 -1.853 1 93.75 44 TRP B O 1
ATOM 2260 N N . LEU B 1 45 ? 12.039 -10.047 -1.669 1 91 45 LEU B N 1
ATOM 2261 C CA . LEU B 1 45 ? 12.195 -8.602 -1.648 1 91 45 LEU B CA 1
ATOM 2262 C C . LEU B 1 45 ? 11.445 -7.984 -0.47 1 91 45 LEU B C 1
ATOM 2264 O O . LEU B 1 45 ? 10.219 -7.91 -0.483 1 91 45 LEU B O 1
ATOM 2268 N N . PRO B 1 46 ? 12.164 -7.617 0.579 1 88.38 46 PRO B N 1
ATOM 2269 C CA . PRO B 1 46 ? 11.516 -7.117 1.796 1 88.38 46 PRO B CA 1
ATOM 2270 C C . PRO B 1 46 ? 10.828 -5.77 1.59 1 88.38 46 PRO B C 1
ATOM 2272 O O . PRO B 1 46 ? 11.391 -4.727 1.945 1 88.38 46 PRO B O 1
ATOM 2275 N N . ARG B 1 47 ? 9.664 -5.809 1.011 1 88.5 47 ARG B N 1
ATOM 2276 C CA . ARG B 1 47 ? 8.82 -4.645 0.774 1 88.5 47 ARG B CA 1
ATOM 2277 C C . ARG B 1 47 ? 7.398 -4.891 1.274 1 88.5 47 ARG B C 1
ATOM 2279 O O . ARG B 1 47 ? 6.883 -6.004 1.176 1 88.5 47 ARG B O 1
ATOM 2286 N N . ARG B 1 48 ? 6.902 -3.846 1.789 1 85.56 48 ARG B N 1
ATOM 2287 C CA . ARG B 1 48 ? 5.539 -3.924 2.305 1 85.56 48 ARG B CA 1
ATOM 2288 C C . ARG B 1 48 ? 4.559 -3.227 1.367 1 85.56 48 ARG B C 1
ATOM 2290 O O . ARG B 1 48 ? 4.715 -2.041 1.066 1 85.56 48 ARG B O 1
ATOM 2297 N N . SER B 1 49 ? 3.646 -3.959 0.812 1 87.12 49 SER B N 1
ATOM 2298 C CA . SER B 1 49 ? 2.555 -3.342 0.066 1 87.12 49 SER B CA 1
ATOM 2299 C C . SER B 1 49 ? 1.337 -3.113 0.955 1 87.12 49 SER B C 1
ATOM 2301 O O . SER B 1 49 ? 1.347 -3.475 2.135 1 87.12 49 SER B O 1
ATOM 2303 N N . CYS B 1 50 ? 0.288 -2.502 0.445 1 82.69 50 CYS B N 1
ATOM 2304 C CA . CYS B 1 50 ? -0.928 -2.252 1.21 1 82.69 50 CYS B CA 1
ATOM 2305 C C . CYS B 1 50 ? -1.658 -3.553 1.516 1 82.69 50 CYS B C 1
ATOM 2307 O O . CYS B 1 50 ? -2.561 -3.582 2.354 1 82.69 50 CYS B O 1
ATOM 2309 N N . ASP B 1 51 ? -1.163 -4.652 0.894 1 86.75 51 ASP B N 1
ATOM 2310 C CA . ASP B 1 51 ? -1.826 -5.941 1.06 1 86.75 51 ASP B CA 1
ATOM 2311 C C . ASP B 1 51 ? -1.261 -6.699 2.26 1 86.75 51 ASP B C 1
ATOM 2313 O O . ASP B 1 51 ? -1.857 -7.676 2.723 1 86.75 51 ASP B O 1
ATOM 2317 N N . ARG B 1 52 ? -0.125 -6.281 2.74 1 88.88 52 ARG B N 1
ATOM 2318 C CA . ARG B 1 52 ? 0.496 -7.016 3.84 1 88.88 52 ARG B CA 1
ATOM 2319 C C . ARG B 1 52 ? -0.233 -6.754 5.152 1 88.88 52 ARG B C 1
ATOM 2321 O O . ARG B 1 52 ? -0.436 -5.602 5.539 1 88.88 52 ARG B O 1
ATOM 2328 N N . ARG B 1 53 ? -0.588 -7.879 5.691 1 83.69 53 ARG B N 1
ATOM 2329 C CA . ARG B 1 53 ? -1.19 -7.82 7.02 1 83.69 53 ARG B CA 1
ATOM 2330 C C . ARG B 1 53 ? -0.208 -8.289 8.086 1 83.69 53 ARG B C 1
ATOM 2332 O O . ARG B 1 53 ? 0.545 -9.242 7.871 1 83.69 53 ARG B O 1
ATOM 2339 N N . GLY B 1 54 ? 0.067 -7.473 9.047 1 82.5 54 GLY B N 1
ATOM 2340 C CA . GLY B 1 54 ? 0.945 -7.895 10.125 1 82.5 54 GLY B CA 1
ATOM 2341 C C . GLY B 1 54 ? 2.393 -7.496 9.906 1 82.5 54 GLY B C 1
ATOM 2342 O O . GLY B 1 54 ? 2.689 -6.664 9.047 1 82.5 54 GLY B O 1
ATOM 2343 N N . LYS B 1 55 ? 3.291 -8.203 10.641 1 86.56 55 LYS B N 1
ATOM 2344 C CA . LYS B 1 55 ? 4.711 -7.871 10.602 1 86.56 55 LYS B CA 1
ATOM 2345 C C . LYS B 1 55 ? 5.379 -8.445 9.359 1 86.56 55 LYS B C 1
ATOM 2347 O O . LYS B 1 55 ? 5.051 -9.555 8.93 1 86.56 55 LYS B O 1
ATOM 2352 N N . MET B 1 56 ? 6.324 -7.762 8.867 1 90.12 56 MET B N 1
ATOM 2353 C CA . MET B 1 56 ? 7.098 -8.219 7.719 1 90.12 56 MET B CA 1
ATOM 2354 C C . MET B 1 56 ? 8.117 -9.273 8.133 1 90.12 56 MET B C 1
ATOM 2356 O O . MET B 1 56 ? 8.984 -9.016 8.969 1 90.12 56 MET B O 1
ATOM 2360 N N . PRO B 1 57 ? 8.039 -10.469 7.594 1 94 57 PRO B N 1
ATOM 2361 C CA . PRO B 1 57 ? 9.078 -11.461 7.879 1 94 57 PRO B CA 1
ATOM 2362 C C . PRO B 1 57 ? 10.438 -11.078 7.293 1 94 57 PRO B C 1
ATOM 2364 O O . PRO B 1 57 ? 10.516 -10.211 6.422 1 94 57 PRO B O 1
ATOM 2367 N N . SER B 1 58 ? 11.453 -11.695 7.793 1 93.56 58 SER B N 1
ATOM 2368 C CA . SER B 1 58 ? 12.797 -11.5 7.25 1 93.56 58 SER B CA 1
ATOM 2369 C C . SER B 1 58 ? 13.086 -12.5 6.133 1 93.56 58 SER B C 1
ATOM 2371 O O . SER B 1 58 ? 14.055 -12.344 5.387 1 93.56 58 SER B O 1
ATOM 2373 N N . GLY B 1 59 ? 12.227 -13.477 6 1 95.31 59 GLY B N 1
ATOM 2374 C CA . GLY B 1 59 ? 12.359 -14.508 4.984 1 95.31 59 GLY B CA 1
ATOM 2375 C C . GLY B 1 59 ? 11.398 -15.664 5.18 1 95.31 59 GLY B C 1
ATOM 2376 O O . GLY B 1 59 ? 10.578 -15.648 6.102 1 95.31 59 GLY B O 1
ATOM 2377 N N . LEU B 1 60 ? 11.547 -16.625 4.258 1 97.56 60 LEU B N 1
ATOM 2378 C CA . LEU B 1 60 ? 10.711 -17.828 4.309 1 97.56 60 LEU B CA 1
ATOM 2379 C C . LEU B 1 60 ? 11.57 -19.094 4.359 1 97.56 60 LEU B C 1
ATOM 2381 O O . LEU B 1 60 ? 12.562 -19.203 3.641 1 97.56 60 LEU B O 1
ATOM 2385 N N . ARG B 1 61 ? 11.195 -19.969 5.195 1 98 61 ARG B N 1
ATOM 2386 C CA . ARG B 1 61 ? 11.867 -21.266 5.305 1 98 61 ARG B CA 1
ATOM 2387 C C . ARG B 1 61 ? 10.961 -22.391 4.828 1 98 61 ARG B C 1
ATOM 2389 O O . ARG B 1 61 ? 9.906 -22.641 5.414 1 98 61 ARG B O 1
ATOM 2396 N N . LEU B 1 62 ? 11.414 -23.062 3.816 1 97.81 62 LEU B N 1
ATOM 2397 C CA . LEU B 1 62 ? 10.633 -24.156 3.223 1 97.81 62 LEU B CA 1
ATOM 2398 C C . LEU B 1 62 ? 10.547 -25.344 4.168 1 97.81 62 LEU B C 1
ATOM 2400 O O . LEU B 1 62 ? 11.57 -25.859 4.617 1 97.81 62 LEU B O 1
ATOM 2404 N N . ARG B 1 63 ? 9.367 -25.828 4.457 1 97.19 63 ARG B N 1
ATOM 2405 C CA . ARG B 1 63 ? 9.141 -27 5.289 1 97.19 63 ARG B CA 1
ATOM 2406 C C . ARG B 1 63 ? 8.922 -28.234 4.43 1 97.19 63 ARG B C 1
ATOM 2408 O O . ARG B 1 63 ? 9.43 -29.312 4.742 1 97.19 63 ARG B O 1
ATOM 2415 N N . GLN B 1 64 ? 8.133 -28.016 3.48 1 96.56 64 GLN B N 1
ATOM 2416 C CA . GLN B 1 64 ? 7.762 -29.109 2.582 1 96.56 64 GLN B CA 1
ATOM 2417 C C . GLN B 1 64 ? 7.438 -28.594 1.187 1 96.56 64 GLN B C 1
ATOM 2419 O O . GLN B 1 64 ? 6.977 -27.453 1.034 1 96.56 64 GLN B O 1
ATOM 2424 N N . ALA B 1 65 ? 7.75 -29.391 0.216 1 96.38 65 ALA B N 1
ATOM 2425 C CA . ALA B 1 65 ? 7.395 -29.078 -1.166 1 96.38 65 ALA B CA 1
ATOM 2426 C C . ALA B 1 65 ? 6.797 -30.297 -1.867 1 96.38 65 ALA B C 1
ATOM 2428 O O . ALA B 1 65 ? 7.367 -31.391 -1.818 1 96.38 65 ALA B O 1
ATOM 2429 N N . LEU B 1 66 ? 5.668 -30.047 -2.412 1 94.75 66 LEU B N 1
ATOM 2430 C CA . LEU B 1 66 ? 4.992 -31.094 -3.176 1 94.75 66 LEU B CA 1
ATOM 2431 C C . LEU B 1 66 ? 4.926 -30.734 -4.652 1 94.75 66 LEU B C 1
ATOM 2433 O O . LEU B 1 66 ? 4.715 -29.562 -5.004 1 94.75 66 LEU B O 1
ATOM 2437 N N . ARG B 1 67 ? 5.152 -31.703 -5.465 1 92.19 67 ARG B N 1
ATOM 2438 C CA . ARG B 1 67 ? 5.035 -31.531 -6.906 1 92.19 67 ARG B CA 1
ATOM 2439 C C . ARG B 1 67 ? 3.848 -32.312 -7.465 1 92.19 67 ARG B C 1
ATOM 2441 O O . ARG B 1 67 ? 3.6 -33.438 -7.062 1 92.19 67 ARG B O 1
ATOM 2448 N N . THR B 1 68 ? 3.129 -31.594 -8.32 1 88.62 68 THR B N 1
ATOM 2449 C CA . THR B 1 68 ? 1.996 -32.281 -8.93 1 88.62 68 THR B CA 1
ATOM 2450 C C . THR B 1 68 ? 2.473 -33.375 -9.867 1 88.62 68 THR B C 1
ATOM 2452 O O . THR B 1 68 ? 3.525 -33.25 -10.492 1 88.62 68 THR B O 1
ATOM 2455 N N . ALA B 1 69 ? 1.799 -34.531 -9.852 1 77.81 69 ALA B N 1
ATOM 2456 C CA . ALA B 1 69 ? 2.113 -35.656 -10.734 1 77.81 69 ALA B CA 1
ATOM 2457 C C . ALA B 1 69 ? 1.606 -35.406 -12.148 1 77.81 69 ALA B C 1
ATOM 2459 O O . ALA B 1 69 ? 1.953 -36.125 -13.078 1 77.81 69 ALA B O 1
ATOM 2460 N N . ARG B 1 70 ? 0.974 -34.281 -12.258 1 73.31 70 ARG B N 1
ATOM 2461 C CA . ARG B 1 70 ? 0.406 -33.969 -13.562 1 73.31 70 ARG B CA 1
ATOM 2462 C C . ARG B 1 70 ? 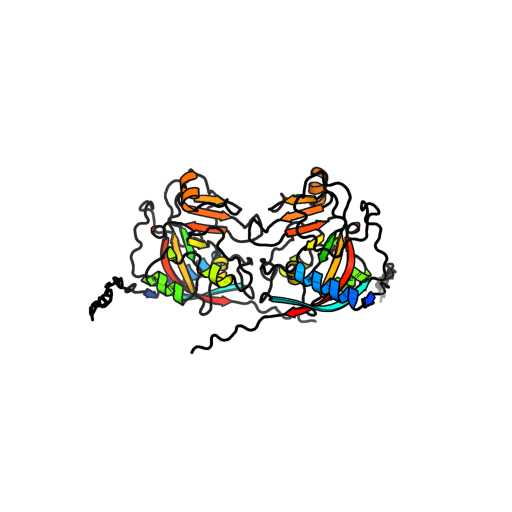1.473 -33.406 -14.5 1 73.31 70 ARG B C 1
ATOM 2464 O O . ARG B 1 70 ? 2.424 -32.75 -14.055 1 73.31 70 ARG B O 1
ATOM 2471 N N . SER B 1 71 ? 1.465 -33.906 -15.711 1 68.94 71 SER B N 1
ATOM 2472 C CA . SER B 1 71 ? 2.35 -33.344 -16.719 1 68.94 71 SER B CA 1
ATOM 2473 C C . SER B 1 71 ? 1.884 -31.938 -17.141 1 68.94 71 SER B C 1
ATOM 2475 O O . SER B 1 71 ? 0.683 -31.703 -17.266 1 68.94 71 SER B O 1
ATOM 2477 N N . PRO B 1 72 ? 2.818 -30.969 -17.016 1 64.38 72 PRO B N 1
ATOM 2478 C CA . PRO B 1 72 ? 2.416 -29.641 -17.5 1 64.38 72 PRO B CA 1
ATOM 2479 C C . PRO B 1 72 ? 1.886 -29.672 -18.922 1 64.38 72 PRO B C 1
ATOM 2481 O O . PRO B 1 72 ? 2.391 -30.422 -19.766 1 64.38 72 PRO B O 1
ATOM 2484 N N . PRO B 1 73 ? 0.612 -29.125 -19.047 1 59.34 73 PRO B N 1
ATOM 2485 C CA . PRO B 1 73 ? 0.211 -29.031 -20.453 1 59.34 73 PRO B CA 1
ATOM 2486 C C . PRO B 1 73 ? 1.185 -28.203 -21.281 1 59.34 73 PRO B C 1
ATOM 2488 O O . PRO B 1 73 ? 1.895 -27.344 -20.75 1 59.34 73 PRO B O 1
ATOM 2491 N N . ARG B 1 74 ? 1.576 -28.594 -22.453 1 54.66 74 ARG B N 1
ATOM 2492 C CA . ARG B 1 74 ? 2.354 -27.719 -23.328 1 54.66 74 ARG B CA 1
ATOM 2493 C C . ARG B 1 74 ? 1.757 -26.312 -23.375 1 54.66 74 ARG B C 1
ATOM 2495 O O . ARG B 1 74 ? 0.576 -26.156 -23.688 1 54.66 74 ARG B O 1
ATOM 2502 N N . PRO B 1 75 ? 2.352 -25.469 -22.594 1 51.88 75 PRO B N 1
ATOM 2503 C CA . PRO B 1 75 ? 1.717 -24.156 -22.625 1 51.88 75 PRO B CA 1
ATOM 2504 C C . PRO B 1 75 ? 1.371 -23.688 -24.031 1 51.88 75 PRO B C 1
ATOM 2506 O O . PRO B 1 75 ? 2.098 -24 -24.984 1 51.88 75 PRO B O 1
ATOM 2509 N N . LYS B 1 76 ? 0.108 -23.375 -24.234 1 49.88 76 LYS B N 1
ATOM 2510 C CA . LYS B 1 76 ? -0.206 -22.766 -25.531 1 49.88 76 LYS B CA 1
ATOM 2511 C C . LYS B 1 76 ? 0.766 -21.641 -25.859 1 49.88 76 LYS B C 1
ATOM 2513 O O . LYS B 1 76 ? 0.927 -20.703 -25.062 1 49.88 76 LYS B O 1
ATOM 2518 N N . GLY B 1 77 ? 1.598 -21.812 -26.922 1 49.78 77 GLY B N 1
ATOM 2519 C CA . GLY B 1 77 ? 2.561 -20.844 -27.391 1 49.78 77 GLY B CA 1
ATOM 2520 C C . GLY B 1 77 ? 3.98 -21.141 -26.953 1 49.78 77 GLY B C 1
ATOM 2521 O O . GLY B 1 77 ? 4.906 -20.391 -27.281 1 49.78 77 GLY B O 1
ATOM 2522 N N . ALA B 1 78 ? 4.078 -21.859 -25.812 1 47.09 78 ALA B N 1
ATOM 2523 C CA . ALA B 1 78 ? 5.453 -22.109 -25.375 1 47.09 78 ALA B CA 1
ATOM 2524 C C . ALA B 1 78 ? 6.184 -23 -26.375 1 47.09 78 ALA B C 1
ATOM 2526 O O . ALA B 1 78 ? 5.672 -24.047 -26.781 1 47.09 78 ALA B O 1
ATOM 2527 N N . GLU B 1 79 ? 6.887 -22.469 -27.281 1 43.28 79 GLU B N 1
ATOM 2528 C CA . GLU B 1 79 ? 7.828 -23.312 -28.016 1 43.28 79 GLU B CA 1
ATOM 2529 C C . GLU B 1 79 ? 8.477 -24.344 -27.094 1 43.28 79 GLU B C 1
ATOM 2531 O O . GLU B 1 79 ? 8.594 -24.125 -25.891 1 43.28 79 GLU B O 1
ATOM 2536 N N . ALA B 1 80 ? 8.578 -25.656 -27.516 1 40.66 80 ALA B N 1
ATOM 2537 C CA . ALA B 1 80 ? 9.188 -26.844 -26.938 1 40.66 80 ALA B CA 1
ATOM 2538 C C . ALA B 1 80 ? 10.406 -26.5 -26.094 1 40.66 80 ALA B C 1
ATOM 2540 O O . ALA B 1 80 ? 11.398 -27.234 -26.078 1 40.66 80 ALA B O 1
ATOM 2541 N N . ALA B 1 81 ? 10.672 -25.156 -25.859 1 41.31 81 ALA B N 1
ATOM 2542 C CA . ALA B 1 81 ? 12.039 -25.031 -25.359 1 41.31 81 ALA B CA 1
ATOM 2543 C C . ALA B 1 81 ? 12.195 -25.703 -24 1 41.31 81 ALA B C 1
ATOM 2545 O O . ALA B 1 81 ? 11.203 -25.969 -23.312 1 41.31 81 ALA B O 1
ATOM 2546 N N . GLU B 1 82 ? 13.453 -25.672 -23.453 1 43.66 82 GLU B N 1
ATOM 2547 C CA . GLU B 1 82 ? 14.102 -26.203 -22.25 1 43.66 82 GLU B CA 1
ATOM 2548 C C . GLU B 1 82 ? 13.297 -25.875 -21 1 43.66 82 GLU B C 1
ATOM 2550 O O . GLU B 1 82 ? 12.578 -24.875 -20.953 1 43.66 82 GLU B O 1
ATOM 2555 N N . GLY B 1 83 ? 12.812 -26.875 -20.297 1 44.78 83 GLY B N 1
ATOM 2556 C CA . GLY B 1 83 ? 12.164 -26.797 -19 1 44.78 83 GLY B CA 1
ATOM 2557 C C . GLY B 1 83 ? 12.516 -25.531 -18.234 1 44.78 83 GLY B C 1
ATOM 2558 O O . GLY B 1 83 ? 13.656 -25.062 -18.281 1 44.78 83 GLY B O 1
ATOM 2559 N N . PRO B 1 84 ? 11.5 -24.656 -17.969 1 50.28 84 PRO B N 1
ATOM 2560 C CA . PRO B 1 84 ? 11.789 -23.406 -17.25 1 50.28 84 PRO B CA 1
ATOM 2561 C C . PRO B 1 84 ? 12.758 -23.609 -16.094 1 50.28 84 PRO B C 1
ATOM 2563 O O . PRO B 1 84 ? 12.766 -24.672 -15.469 1 50.28 84 PRO B O 1
ATOM 2566 N N . GLN B 1 85 ? 13.914 -23 -16.203 1 51.03 85 GLN B N 1
ATOM 2567 C CA . GLN B 1 85 ? 14.805 -23 -15.047 1 51.03 85 GLN B CA 1
ATOM 2568 C C . GLN B 1 85 ? 14.18 -22.25 -13.875 1 51.03 85 GLN B C 1
ATOM 2570 O O . GLN B 1 85 ? 13.367 -21.344 -14.07 1 51.03 85 GLN B O 1
ATOM 2575 N N . LEU B 1 86 ? 14.023 -22.984 -12.75 1 45.84 86 LEU B N 1
ATOM 2576 C CA . LEU B 1 86 ? 13.602 -22.375 -11.492 1 45.84 86 LEU B CA 1
ATOM 2577 C C . LEU B 1 86 ? 14.359 -21.078 -11.234 1 45.84 86 LEU B C 1
ATOM 2579 O O . LEU B 1 86 ? 15.32 -21.062 -10.461 1 45.84 86 LEU B O 1
ATOM 2583 N N . ARG B 1 87 ? 14.406 -20.172 -12.32 1 48.31 87 ARG B N 1
ATOM 2584 C CA . ARG B 1 87 ? 15.047 -18.875 -12.094 1 48.31 87 ARG B CA 1
ATOM 2585 C C . ARG B 1 87 ? 14.008 -17.797 -11.797 1 48.31 87 ARG B C 1
ATOM 2587 O O . ARG B 1 87 ? 12.883 -17.859 -12.297 1 48.31 87 ARG B O 1
ATOM 2594 N N . PRO B 1 88 ? 14.242 -17.109 -10.656 1 44.5 88 PRO B N 1
ATOM 2595 C CA . PRO B 1 88 ? 13.305 -16.016 -10.383 1 44.5 88 PRO B CA 1
ATOM 2596 C C . PRO B 1 88 ? 13.055 -15.141 -11.609 1 44.5 88 PRO B C 1
ATOM 2598 O O . PRO B 1 88 ? 13.961 -14.93 -12.414 1 44.5 88 PRO B O 1
ATOM 2601 N N . ALA B 1 89 ? 11.844 -15.109 -12.172 1 43.62 89 ALA B N 1
ATOM 2602 C CA . ALA B 1 89 ? 11.43 -14.258 -13.281 1 43.62 89 ALA B CA 1
ATOM 2603 C C . ALA B 1 89 ? 11.953 -12.836 -13.109 1 43.62 89 ALA B C 1
ATOM 2605 O O . ALA B 1 89 ? 11.602 -11.945 -13.883 1 43.62 89 ALA B O 1
ATOM 2606 N N . LEU B 1 90 ? 12.602 -12.445 -12.07 1 44.12 90 LEU B N 1
ATOM 2607 C CA . LEU B 1 90 ? 12.742 -11.016 -11.805 1 44.12 90 LEU B CA 1
ATOM 2608 C C . LEU B 1 90 ? 13.078 -10.266 -13.094 1 44.12 90 LEU B C 1
ATOM 2610 O O . LEU B 1 90 ? 12.523 -9.188 -13.344 1 44.12 90 LEU B O 1
ATOM 2614 N N . ARG B 1 91 ? 14.438 -10.484 -13.555 1 40.88 91 ARG B N 1
ATOM 2615 C CA . ARG B 1 91 ? 15.102 -9.477 -14.375 1 40.88 91 ARG B CA 1
ATOM 2616 C C . ARG B 1 91 ? 14.562 -9.484 -15.805 1 40.88 91 ARG B C 1
ATOM 2618 O O . ARG B 1 91 ? 15.32 -9.305 -16.766 1 40.88 91 ARG B O 1
ATOM 2625 N N . THR B 1 92 ? 13.734 -10.25 -16.156 1 43.72 92 THR B N 1
ATOM 2626 C CA . THR B 1 92 ? 13.453 -10.031 -17.578 1 43.72 92 THR B CA 1
ATOM 2627 C C . THR B 1 92 ? 12.953 -8.609 -17.812 1 43.72 92 THR B C 1
ATOM 2629 O O . THR B 1 92 ? 11.789 -8.312 -17.562 1 43.72 92 THR B O 1
ATOM 2632 N N . ARG B 1 93 ? 13.766 -7.629 -17.516 1 42.72 93 ARG B N 1
ATOM 2633 C CA . ARG B 1 93 ? 13.641 -6.207 -17.812 1 42.72 93 ARG B CA 1
ATOM 2634 C C . ARG B 1 93 ? 12.938 -5.98 -19.141 1 42.72 93 ARG B C 1
ATOM 2636 O O . ARG B 1 93 ? 12.312 -4.938 -19.344 1 42.72 93 ARG B O 1
ATOM 2643 N N . HIS B 1 94 ? 13.438 -6.598 -20.219 1 39.25 94 HIS B N 1
ATOM 2644 C CA . HIS B 1 94 ? 13.094 -6.023 -21.516 1 39.25 94 HIS B CA 1
ATOM 2645 C C . HIS B 1 94 ? 11.672 -6.395 -21.922 1 39.25 94 HIS B C 1
ATOM 2647 O O . HIS B 1 94 ? 11.406 -7.535 -22.297 1 39.25 94 HIS B O 1
ATOM 2653 N N . PHE B 1 95 ? 10.789 -5.941 -21.141 1 39.47 95 PHE B N 1
ATOM 2654 C CA . PHE B 1 95 ? 9.43 -6.062 -21.641 1 39.47 95 PHE B CA 1
ATOM 2655 C C . PHE B 1 95 ? 9.227 -5.152 -22.859 1 39.47 95 PHE B C 1
ATOM 2657 O O . PHE B 1 95 ? 9.461 -3.945 -22.781 1 39.47 95 PHE B O 1
ATOM 2664 N N . GLY B 1 96 ? 9.844 -5.59 -24.172 1 38.81 96 GLY B N 1
ATOM 2665 C CA . GLY B 1 96 ? 9.555 -5.078 -25.5 1 38.81 96 GLY B CA 1
ATOM 2666 C C . GLY B 1 96 ? 8.797 -6.066 -26.359 1 38.81 96 GLY B C 1
ATOM 2667 O O . GLY B 1 96 ? 8.641 -7.234 -26 1 38.81 96 GLY B O 1
ATOM 2668 N N . PRO B 1 97 ? 7.984 -5.461 -27.391 1 38.22 97 PRO B N 1
ATOM 2669 C CA . PRO B 1 97 ? 7.312 -6.293 -28.391 1 38.22 97 PRO B CA 1
ATOM 2670 C C . PRO B 1 97 ? 8.156 -7.488 -28.828 1 38.22 97 PRO B C 1
ATOM 2672 O O . PRO B 1 97 ? 7.625 -8.453 -29.375 1 38.22 97 PRO B O 1
ATOM 2675 N N . SER B 1 98 ? 9.367 -7.16 -29.141 1 35.34 98 SER B N 1
ATOM 2676 C CA . SER B 1 98 ? 10.164 -8.055 -29.969 1 35.34 98 SER B CA 1
ATOM 2677 C C . SER B 1 98 ? 10.484 -9.352 -29.234 1 35.34 98 SER B C 1
ATOM 2679 O O . SER B 1 98 ? 11.328 -10.133 -29.688 1 35.34 98 SER B O 1
ATOM 2681 N N . SER B 1 99 ? 10.422 -9.383 -27.906 1 39.53 99 SER B N 1
ATOM 2682 C CA . SER B 1 99 ? 11.156 -10.555 -27.453 1 39.53 99 SER B CA 1
ATOM 2683 C C . SER B 1 99 ? 10.516 -11.844 -27.953 1 39.53 99 SER B C 1
ATOM 2685 O O . SER B 1 99 ? 9.289 -11.953 -28 1 39.53 99 SER B O 1
ATOM 2687 N N . GLY B 1 100 ? 11.148 -12.531 -28.891 1 36.81 100 GLY B N 1
ATOM 2688 C CA . GLY B 1 100 ? 10.906 -13.859 -29.438 1 36.81 100 GLY B CA 1
ATOM 2689 C C . GLY B 1 100 ? 10.125 -14.758 -28.5 1 36.81 100 GLY B C 1
ATOM 2690 O O . GLY B 1 100 ? 9.594 -14.297 -27.484 1 36.81 100 GLY B O 1
ATOM 2691 N N . ALA B 1 101 ? 10.641 -16.156 -28.375 1 40.56 101 ALA B N 1
ATOM 2692 C CA . ALA B 1 101 ? 10.078 -17.422 -27.891 1 40.56 101 ALA B CA 1
ATOM 2693 C C . ALA B 1 101 ? 9.617 -17.297 -26.438 1 40.56 101 ALA B C 1
ATOM 2695 O O . ALA B 1 101 ? 10.227 -16.578 -25.656 1 40.56 101 ALA B O 1
ATOM 2696 N N . ALA B 1 102 ? 8.297 -17.766 -26.188 1 47.97 102 ALA B N 1
ATOM 2697 C CA . ALA B 1 102 ? 7.398 -17.906 -25.047 1 47.97 102 ALA B CA 1
ATOM 2698 C C . ALA B 1 102 ? 8.133 -18.484 -23.844 1 47.97 102 ALA B C 1
ATOM 2700 O O . ALA B 1 102 ? 8.383 -19.688 -23.766 1 47.97 102 ALA B O 1
ATOM 2701 N N . ARG B 1 103 ? 9.164 -17.969 -23.391 1 52.44 103 ARG B N 1
ATOM 2702 C CA . ARG B 1 103 ? 9.789 -18.531 -22.188 1 52.44 103 ARG B CA 1
ATOM 2703 C C . ARG B 1 103 ? 8.82 -18.5 -21 1 52.44 103 ARG B C 1
ATOM 2705 O O . ARG B 1 103 ? 8.047 -17.562 -20.844 1 52.44 103 ARG B O 1
ATOM 2712 N N . ALA B 1 104 ? 8.516 -19.844 -20.5 1 59.84 104 ALA B N 1
ATOM 2713 C CA . ALA B 1 104 ? 7.746 -19.969 -19.25 1 59.84 104 ALA B CA 1
ATOM 2714 C C . ALA B 1 104 ? 8.562 -19.5 -18.062 1 59.84 104 ALA B C 1
ATOM 2716 O O . ALA B 1 104 ? 9.766 -19.766 -17.969 1 59.84 104 ALA B O 1
ATOM 2717 N N . ASP B 1 105 ? 7.969 -18.625 -17.359 1 80.19 105 ASP B N 1
ATOM 2718 C CA . ASP B 1 105 ? 8.578 -18.125 -16.141 1 80.19 105 ASP B CA 1
ATOM 2719 C C . ASP B 1 105 ? 7.859 -18.688 -14.906 1 80.19 105 ASP B C 1
ATOM 2721 O O . ASP B 1 105 ? 6.648 -18.906 -14.938 1 80.19 105 ASP B O 1
ATOM 2725 N N . TYR B 1 106 ? 8.734 -19.266 -13.992 1 89.12 106 TYR B N 1
ATOM 2726 C CA . TYR B 1 106 ? 8.117 -19.625 -12.711 1 89.12 106 TYR B CA 1
ATOM 2727 C C . TYR B 1 106 ? 7.715 -18.375 -11.938 1 89.12 106 TYR B C 1
ATOM 2729 O O . TYR B 1 106 ? 8.523 -17.453 -11.75 1 89.12 106 TYR B O 1
ATOM 2737 N N . LEU B 1 107 ? 6.461 -18.344 -11.586 1 93.88 107 LEU B N 1
ATOM 2738 C CA . LEU B 1 107 ? 5.91 -17.266 -10.781 1 93.88 107 LEU B CA 1
ATOM 2739 C C . LEU B 1 107 ? 5.113 -17.812 -9.609 1 93.88 107 LEU B C 1
ATOM 2741 O O . LEU B 1 107 ? 4.613 -18.938 -9.664 1 93.88 107 LEU B O 1
ATOM 2745 N N . PHE B 1 108 ? 5.051 -17.016 -8.594 1 96.31 108 PHE B N 1
ATOM 2746 C CA . PHE B 1 108 ? 4.363 -17.438 -7.375 1 96.31 108 PHE B CA 1
ATOM 2747 C C . PHE B 1 108 ? 2.902 -17 -7.402 1 96.31 108 PHE B C 1
ATOM 2749 O O . PHE B 1 108 ? 2.582 -15.922 -7.91 1 96.31 108 PHE B O 1
ATOM 2756 N N . HIS B 1 109 ? 2.061 -17.797 -6.852 1 96.94 109 HIS B N 1
ATOM 2757 C CA . HIS B 1 109 ? 0.676 -17.453 -6.547 1 96.94 109 HIS B CA 1
ATOM 2758 C C . HIS B 1 109 ? 0.365 -17.672 -5.07 1 96.94 109 HIS B C 1
ATOM 2760 O O . HIS B 1 109 ? 0.343 -18.812 -4.598 1 96.94 109 HIS B O 1
ATOM 2766 N N . GLY B 1 110 ? 0.163 -16.594 -4.406 1 96.38 110 GLY B N 1
ATOM 2767 C CA . GLY B 1 110 ? -0.223 -16.656 -3.004 1 96.38 110 GLY B CA 1
ATOM 2768 C C . GLY B 1 110 ? -1.724 -16.734 -2.803 1 96.38 110 GLY B C 1
ATOM 2769 O O . GLY B 1 110 ? -2.48 -16.016 -3.451 1 96.38 110 GLY B O 1
ATOM 2770 N N . THR B 1 111 ? -2.152 -17.578 -1.916 1 94.38 111 THR B N 1
ATOM 2771 C CA . THR B 1 111 ? -3.559 -17.766 -1.575 1 94.38 111 THR B CA 1
ATOM 2772 C C . THR B 1 111 ? -3.699 -18.547 -0.269 1 94.38 111 THR B C 1
ATOM 2774 O O . THR B 1 111 ? -2.701 -18.891 0.369 1 94.38 111 THR B O 1
ATOM 2777 N N . SER B 1 112 ? -4.914 -18.828 0.12 1 91.62 112 SER B N 1
ATOM 2778 C CA . SER B 1 112 ? -5.125 -19.641 1.313 1 91.62 112 SER B CA 1
ATOM 2779 C C . SER B 1 112 ? -4.805 -21.109 1.05 1 91.62 112 SER B C 1
ATOM 2781 O O . SER B 1 112 ? -4.812 -21.547 -0.1 1 91.62 112 SER B O 1
ATOM 2783 N 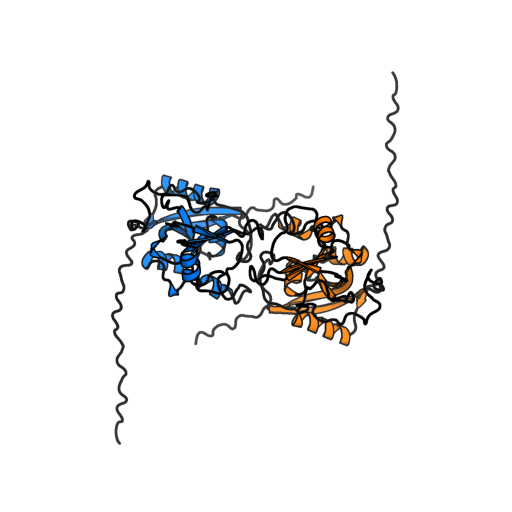N . TRP B 1 113 ? -4.555 -21.812 2.109 1 91.06 113 TRP B N 1
ATOM 2784 C CA . TRP B 1 113 ? -4.273 -23.25 2.031 1 91.06 113 TRP B CA 1
ATOM 2785 C C . TRP B 1 113 ? -5.406 -23.984 1.332 1 91.06 113 TRP B C 1
ATOM 2787 O O . TRP B 1 113 ? -5.172 -24.766 0.404 1 91.06 113 TRP B O 1
ATOM 2797 N N . ALA B 1 114 ? -6.605 -23.672 1.749 1 89.81 114 ALA B N 1
ATOM 2798 C CA . ALA B 1 114 ? -7.777 -24.328 1.173 1 89.81 114 ALA B CA 1
ATOM 2799 C C . ALA B 1 114 ? -7.879 -24.047 -0.325 1 89.81 114 ALA B C 1
ATOM 2801 O O . ALA B 1 114 ? -8.133 -24.969 -1.113 1 89.81 114 ALA B O 1
ATOM 2802 N N . ASN B 1 115 ? -7.652 -22.906 -0.727 1 92.75 115 ASN B N 1
ATOM 2803 C CA . ASN B 1 115 ? -7.734 -22.547 -2.137 1 92.75 115 ASN B CA 1
ATOM 2804 C C . ASN B 1 115 ? -6.602 -23.156 -2.945 1 92.75 115 ASN B C 1
ATOM 2806 O O . ASN B 1 115 ? -6.793 -23.562 -4.094 1 92.75 115 ASN B O 1
ATOM 2810 N N . ALA B 1 116 ? -5.426 -23.172 -2.352 1 94.19 116 ALA B N 1
ATOM 2811 C CA . ALA B 1 116 ? -4.301 -23.812 -3.029 1 94.19 116 ALA B CA 1
ATOM 2812 C C . ALA B 1 116 ? -4.609 -25.266 -3.367 1 94.19 116 ALA B C 1
ATOM 2814 O O . ALA B 1 116 ? -4.355 -25.719 -4.488 1 94.19 116 ALA B O 1
ATOM 2815 N N . LEU B 1 117 ? -5.191 -25.938 -2.453 1 91 117 LEU B N 1
ATOM 2816 C CA . LEU B 1 117 ? -5.535 -27.344 -2.672 1 91 117 LEU B CA 1
ATOM 2817 C C . LEU B 1 117 ? -6.613 -27.469 -3.744 1 91 117 LEU B C 1
ATOM 2819 O O . LEU B 1 117 ? -6.547 -28.375 -4.59 1 91 117 LEU B O 1
ATOM 2823 N N . ARG B 1 118 ? -7.508 -26.594 -3.68 1 92.31 118 ARG B N 1
ATOM 2824 C CA . ARG B 1 118 ? -8.555 -26.594 -4.695 1 92.31 118 ARG B CA 1
ATOM 2825 C C . ARG B 1 118 ? -7.969 -26.375 -6.086 1 92.31 118 ARG B C 1
ATOM 2827 O O . ARG B 1 118 ? -8.336 -27.078 -7.035 1 92.31 118 ARG B O 1
ATOM 2834 N N . ILE B 1 119 ? -7.105 -25.422 -6.215 1 93.81 119 ILE B N 1
ATOM 2835 C CA . ILE B 1 119 ? -6.48 -25.094 -7.492 1 93.81 119 ILE B CA 1
ATOM 2836 C C . ILE B 1 119 ? -5.703 -26.297 -8.008 1 93.81 119 ILE B C 1
ATOM 2838 O O . ILE B 1 119 ? -5.746 -26.609 -9.203 1 93.81 119 ILE B O 1
ATOM 2842 N N . LEU B 1 120 ? -5.027 -26.969 -7.129 1 91.44 120 LEU B N 1
ATOM 2843 C CA . LEU B 1 120 ? -4.262 -28.141 -7.527 1 91.44 120 LEU B CA 1
ATOM 2844 C C . LEU B 1 120 ? -5.184 -29.25 -8.016 1 91.44 120 LEU B C 1
ATOM 2846 O O . LEU B 1 120 ? -4.816 -30.016 -8.906 1 91.44 120 LEU B O 1
ATOM 2850 N N . ARG B 1 121 ? -6.34 -29.266 -7.492 1 86.38 121 ARG B N 1
ATOM 2851 C CA . ARG B 1 121 ? -7.293 -30.312 -7.832 1 86.38 121 ARG B CA 1
ATOM 2852 C C . ARG B 1 121 ? -8.078 -29.969 -9.094 1 86.38 121 ARG B C 1
ATOM 2854 O O . ARG B 1 121 ? -8.297 -30.812 -9.953 1 86.38 121 ARG B O 1
ATOM 2861 N N . GLU B 1 122 ? -8.445 -28.641 -9.18 1 88.81 122 GLU B N 1
ATOM 2862 C CA . GLU B 1 122 ? -9.438 -28.266 -10.188 1 88.81 122 GLU B CA 1
ATOM 2863 C C . GLU B 1 122 ? -8.844 -27.312 -11.219 1 88.81 122 GLU B C 1
ATOM 2865 O O . GLU B 1 122 ? -9.453 -27.062 -12.258 1 88.81 122 GLU B O 1
ATOM 2870 N N . GLY B 1 123 ? -7.676 -26.891 -10.938 1 89.44 123 GLY B N 1
ATOM 2871 C CA . GLY B 1 123 ? -7.141 -25.828 -11.781 1 89.44 123 GLY B CA 1
ATOM 2872 C C . GLY B 1 123 ? -7.656 -24.453 -11.414 1 89.44 123 GLY B C 1
ATOM 2873 O O . GLY B 1 123 ? -8.453 -24.312 -10.484 1 89.44 123 GLY B O 1
ATOM 2874 N N . PHE B 1 124 ? -7.168 -23.484 -12.125 1 93.62 124 PHE B N 1
ATOM 2875 C CA . PHE B 1 124 ? -7.629 -22.109 -11.914 1 93.62 124 PHE B CA 1
ATOM 2876 C C . PHE B 1 124 ? -9.023 -21.922 -12.492 1 93.62 124 PHE B C 1
ATOM 2878 O O . PHE B 1 124 ? -9.258 -22.219 -13.664 1 93.62 124 PHE B O 1
ATOM 2885 N N . ARG B 1 125 ? -9.914 -21.391 -11.695 1 92.88 125 ARG B N 1
ATOM 2886 C CA . ARG B 1 125 ? -11.281 -21.141 -12.125 1 92.88 125 ARG B CA 1
ATOM 2887 C C . ARG B 1 125 ? -11.539 -19.641 -12.266 1 92.88 125 ARG B C 1
ATOM 2889 O O . ARG B 1 125 ? -11.547 -18.906 -11.266 1 92.88 125 ARG B O 1
ATOM 2896 N N . 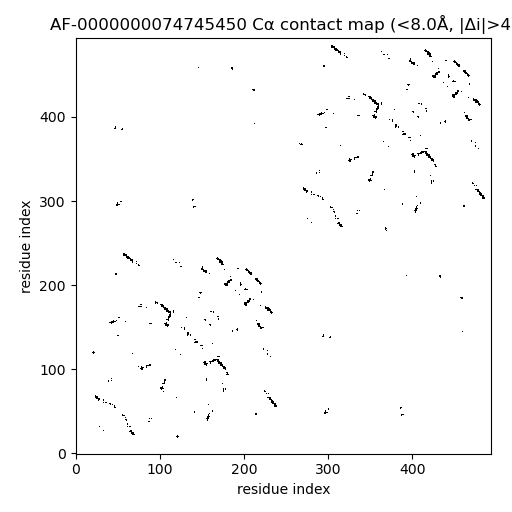PRO B 1 126 ? -11.844 -19.172 -13.445 1 92.44 126 PRO B N 1
ATOM 2897 C CA . PRO B 1 126 ? -12.008 -17.734 -13.688 1 92.44 126 PRO B CA 1
ATOM 2898 C C . PRO B 1 126 ? -13.07 -17.109 -12.789 1 92.44 126 PRO B C 1
ATOM 2900 O O . PRO B 1 126 ? -12.938 -15.945 -12.398 1 92.44 126 PRO B O 1
ATOM 2903 N N . SER B 1 127 ? -14.047 -17.797 -12.383 1 90.75 127 SER B N 1
ATOM 2904 C CA . SER B 1 127 ? -15.133 -17.266 -11.562 1 90.75 127 SER B CA 1
ATOM 2905 C C . SER B 1 127 ? -14.633 -16.875 -10.172 1 90.75 127 SER B C 1
ATOM 2907 O O . SER B 1 127 ? -15.305 -16.141 -9.453 1 90.75 127 SER B O 1
ATOM 2909 N N . LEU B 1 128 ? -13.461 -17.359 -9.852 1 90.56 128 LEU B N 1
ATOM 2910 C CA . LEU B 1 128 ? -12.938 -17.125 -8.508 1 90.56 128 LEU B CA 1
ATOM 2911 C C . LEU B 1 128 ? -11.812 -16.094 -8.531 1 90.56 128 LEU B C 1
ATOM 2913 O O . LEU B 1 128 ? -11.234 -15.781 -7.492 1 90.56 128 LEU B O 1
ATOM 2917 N N . PHE B 1 129 ? -11.57 -15.617 -9.711 1 91.12 129 PHE B N 1
ATOM 2918 C CA . PHE B 1 129 ? -10.523 -14.609 -9.805 1 91.12 129 PHE B CA 1
ATOM 2919 C C . PHE B 1 129 ? -10.883 -13.383 -8.984 1 91.12 129 PHE B C 1
ATOM 2921 O O . PHE B 1 129 ? -12.023 -12.914 -9.016 1 91.12 129 PHE B O 1
ATOM 2928 N N . GLY B 1 130 ? -9.898 -13 -8.141 1 88.88 130 GLY B N 1
ATOM 2929 C CA . GLY B 1 130 ? -10.102 -11.789 -7.355 1 88.88 130 GLY B CA 1
ATOM 2930 C C . GLY B 1 130 ? -10.75 -12.055 -6.008 1 88.88 130 GLY B C 1
ATOM 2931 O O . GLY B 1 130 ? -10.977 -11.125 -5.23 1 88.88 130 GLY B O 1
ATOM 2932 N N . ALA B 1 131 ? -11 -13.266 -5.68 1 86.31 131 ALA B N 1
ATOM 2933 C CA . ALA B 1 131 ? -11.719 -13.625 -4.461 1 86.31 131 ALA B CA 1
ATOM 2934 C C . ALA B 1 131 ? -10.953 -13.164 -3.219 1 86.31 131 ALA B C 1
ATOM 2936 O O . ALA B 1 131 ? -11.555 -12.688 -2.254 1 86.31 131 ALA B O 1
ATOM 2937 N N . ALA B 1 132 ? -9.68 -13.312 -3.277 1 84.75 132 ALA B N 1
ATOM 2938 C CA . ALA B 1 132 ? -8.867 -12.93 -2.123 1 84.75 132 ALA B CA 1
ATOM 2939 C C . ALA B 1 132 ? -8.977 -11.43 -1.854 1 84.75 132 ALA B C 1
ATOM 2941 O O . ALA B 1 132 ? -9.109 -11.008 -0.702 1 84.75 132 ALA B O 1
ATOM 2942 N N . THR B 1 133 ? -8.922 -10.617 -2.92 1 86.12 133 THR B N 1
ATOM 2943 C CA . THR B 1 133 ? -9.031 -9.172 -2.781 1 86.12 133 THR B CA 1
ATOM 2944 C C . THR B 1 133 ? -10.398 -8.789 -2.217 1 86.12 133 THR B C 1
ATOM 2946 O O . THR B 1 133 ? -10.492 -7.973 -1.298 1 86.12 133 THR B O 1
ATOM 2949 N N . ARG B 1 134 ? -11.414 -9.43 -2.689 1 85.62 134 ARG B N 1
ATOM 2950 C CA . ARG B 1 134 ? -12.766 -9.133 -2.234 1 85.62 134 ARG B CA 1
ATOM 2951 C C . ARG B 1 134 ? -12.953 -9.5 -0.768 1 85.62 134 ARG B C 1
ATOM 2953 O O . ARG B 1 134 ? -13.641 -8.805 -0.025 1 85.62 134 ARG B O 1
ATOM 2960 N N . ALA B 1 135 ? -12.305 -10.562 -0.386 1 82.94 135 ALA B N 1
ATOM 2961 C CA . ALA B 1 135 ? -12.391 -11.008 1.002 1 82.94 135 ALA B CA 1
ATOM 2962 C C . ALA B 1 135 ? -11.734 -10.008 1.942 1 82.94 135 ALA B C 1
ATOM 2964 O O . ALA B 1 135 ? -12.078 -9.93 3.123 1 82.94 135 ALA B O 1
ATOM 2965 N N . ARG B 1 136 ? -10.883 -9.195 1.431 1 81.12 136 ARG B N 1
ATOM 2966 C CA . ARG B 1 136 ? -10.109 -8.273 2.256 1 81.12 136 ARG B CA 1
ATOM 2967 C C . ARG B 1 136 ? -10.734 -6.879 2.24 1 81.12 136 ARG B C 1
ATOM 2969 O O . ARG B 1 136 ? -10.242 -5.969 2.914 1 81.12 136 ARG B O 1
ATOM 2976 N N . ALA B 1 137 ? -11.773 -6.711 1.549 1 81.62 137 ALA B N 1
ATOM 2977 C CA . ALA B 1 137 ? -12.422 -5.41 1.418 1 81.62 137 ALA B CA 1
ATOM 2978 C C . ALA B 1 137 ? -12.867 -4.875 2.777 1 81.62 137 ALA B C 1
ATOM 2980 O O . ALA B 1 137 ? -12.734 -3.684 3.057 1 81.62 137 ALA B O 1
ATOM 2981 N N . ARG B 1 138 ? -13.227 -5.727 3.641 1 76.56 138 ARG B N 1
ATOM 2982 C CA . ARG B 1 138 ? -13.727 -5.336 4.953 1 76.56 138 ARG B CA 1
ATOM 2983 C C . ARG B 1 138 ? -12.602 -4.844 5.852 1 76.56 138 ARG B C 1
ATOM 2985 O O . ARG B 1 138 ? -12.836 -4.109 6.812 1 76.56 138 ARG B O 1
ATOM 2992 N N . ALA B 1 139 ? -11.406 -5.141 5.523 1 78.69 139 ALA B N 1
ATOM 2993 C CA . ALA B 1 139 ? -10.25 -4.754 6.328 1 78.69 139 ALA B CA 1
ATOM 2994 C C . ALA B 1 139 ? -9.586 -3.496 5.77 1 78.69 139 ALA B C 1
ATOM 2996 O O . ALA B 1 139 ? -8.438 -3.189 6.105 1 78.69 139 ALA B O 1
ATOM 2997 N N . GLY B 1 140 ? -10.344 -2.82 4.902 1 78.75 140 GLY B N 1
ATOM 2998 C CA . GLY B 1 140 ? -9.836 -1.564 4.367 1 78.75 140 GLY B CA 1
ATOM 2999 C C . GLY B 1 140 ? -9.18 -1.716 3.01 1 78.75 140 GLY B C 1
ATOM 3000 O O . GLY B 1 140 ? -8.586 -0.767 2.494 1 78.75 140 GLY B O 1
ATOM 3001 N N . GLY B 1 141 ? -9.172 -2.93 2.592 1 79.62 141 GLY B N 1
ATOM 3002 C CA . GLY B 1 141 ? -8.648 -3.168 1.254 1 79.62 141 GLY B CA 1
ATOM 3003 C C . GLY B 1 141 ? -9.617 -2.752 0.158 1 79.62 141 GLY B C 1
ATOM 3004 O O . GLY B 1 141 ? -10.75 -2.354 0.438 1 79.62 141 GLY B O 1
ATOM 3005 N N . PRO B 1 142 ? -9.148 -2.768 -1.072 1 80.19 142 PRO B N 1
ATOM 3006 C CA . PRO B 1 142 ? -10.039 -2.434 -2.186 1 80.19 142 PRO B CA 1
ATOM 3007 C C . PRO B 1 142 ? -11.141 -3.473 -2.395 1 80.19 142 PRO B C 1
ATOM 3009 O O . PRO B 1 142 ? -10.953 -4.648 -2.074 1 80.19 142 PRO B O 1
ATOM 3012 N N . ARG B 1 143 ? -12.25 -3.053 -2.941 1 79.75 143 ARG B N 1
ATOM 3013 C CA . ARG B 1 143 ? -13.383 -3.936 -3.199 1 79.75 143 ARG B CA 1
ATOM 3014 C C . ARG B 1 143 ? -13.102 -4.852 -4.387 1 79.75 143 ARG B C 1
ATOM 3016 O O . ARG B 1 143 ? -13.672 -5.938 -4.488 1 79.75 143 ARG B O 1
ATOM 3023 N N . GLU B 1 144 ? -12.266 -4.375 -5.246 1 86.5 144 GLU B N 1
ATOM 3024 C CA . GLU B 1 144 ? -11.914 -5.129 -6.449 1 86.5 144 GLU B CA 1
ATOM 3025 C C . GLU B 1 144 ? -10.414 -5.078 -6.707 1 86.5 144 GLU B C 1
ATOM 3027 O O . GLU B 1 144 ? -9.742 -4.125 -6.305 1 86.5 144 GLU B O 1
ATOM 3032 N N . PRO B 1 145 ? -9.984 -6.207 -7.344 1 89.5 145 PRO B N 1
ATOM 3033 C CA . PRO B 1 145 ? -8.578 -6.148 -7.75 1 89.5 145 PRO B CA 1
ATOM 3034 C C . PRO B 1 145 ? -8.305 -5.031 -8.758 1 89.5 145 PRO B C 1
ATOM 3036 O O . PRO B 1 145 ? -9.234 -4.52 -9.383 1 89.5 145 PRO B O 1
ATOM 3039 N N . MET B 1 146 ? -7.137 -4.594 -8.922 1 87.31 146 MET B N 1
ATOM 3040 C CA . MET B 1 146 ? -6.711 -3.559 -9.859 1 87.31 146 MET B CA 1
ATOM 3041 C C . MET B 1 146 ? -7.121 -3.916 -11.281 1 87.31 146 MET B C 1
ATOM 3043 O O . MET B 1 146 ? -7.504 -3.041 -12.062 1 87.31 146 MET B O 1
ATOM 3047 N N . PHE B 1 147 ? -7.023 -5.215 -11.586 1 92.81 147 PHE B N 1
ATOM 3048 C CA . PHE B 1 147 ? -7.418 -5.742 -12.883 1 92.81 147 PHE B CA 1
ATOM 3049 C C . PHE B 1 147 ? -8.43 -6.867 -12.727 1 92.81 147 PHE B C 1
ATOM 3051 O O . PHE B 1 147 ? -8.062 -8.047 -12.742 1 92.81 147 PHE B O 1
ATOM 3058 N N . PRO B 1 148 ? -9.656 -6.469 -12.68 1 90.44 148 PRO B N 1
ATOM 3059 C CA . PRO B 1 148 ? -10.688 -7.496 -12.508 1 90.44 148 PRO B CA 1
ATOM 3060 C C . PRO B 1 148 ? -10.68 -8.531 -13.633 1 90.44 148 PRO B C 1
ATOM 3062 O O . PRO B 1 148 ? -10.453 -8.188 -14.789 1 90.44 148 PRO B O 1
ATOM 3065 N N . GLY B 1 149 ? -10.852 -9.734 -13.266 1 91.19 149 GLY B N 1
ATOM 3066 C CA . GLY B 1 149 ? -10.852 -10.805 -14.242 1 91.19 149 GLY B CA 1
ATOM 3067 C C . GLY B 1 149 ? -9.461 -11.367 -14.516 1 91.19 149 GLY B C 1
ATOM 3068 O O . GLY B 1 149 ? -9.297 -12.227 -15.383 1 91.19 149 GLY B O 1
ATOM 3069 N N . GLY B 1 150 ? -8.539 -10.898 -13.758 1 95.12 150 GLY B N 1
ATOM 3070 C CA . GLY B 1 150 ? -7.172 -11.344 -13.969 1 95.12 150 GLY B CA 1
ATOM 3071 C C . GLY B 1 150 ? -6.723 -12.391 -12.969 1 95.12 150 GLY B C 1
ATOM 3072 O O . GLY B 1 150 ? -7.207 -12.422 -11.828 1 95.12 150 GLY B O 1
ATOM 3073 N N . LEU B 1 151 ? -5.863 -13.25 -13.398 1 96.19 151 LEU B N 1
ATOM 3074 C CA . LEU B 1 151 ? -5.102 -14.172 -12.562 1 96.19 151 LEU B CA 1
ATOM 3075 C C . LEU B 1 151 ? -3.717 -13.609 -12.258 1 96.19 151 LEU B C 1
ATOM 3077 O O . LEU B 1 151 ? -2.938 -13.336 -13.172 1 96.19 151 LEU B O 1
ATOM 3081 N N . TYR B 1 152 ? -3.488 -13.5 -10.953 1 95.94 152 TYR B N 1
ATOM 3082 C CA . TYR B 1 152 ? -2.311 -12.75 -10.523 1 95.94 152 TYR B CA 1
ATOM 3083 C C . TYR B 1 152 ? -1.173 -13.695 -10.148 1 95.94 152 TYR B C 1
ATOM 3085 O O . TYR B 1 152 ? -1.39 -14.695 -9.469 1 95.94 152 TYR B O 1
ATOM 3093 N N . PHE B 1 153 ? 0.054 -13.234 -10.539 1 95.06 153 PHE B N 1
ATOM 3094 C CA . PHE B 1 153 ? 1.275 -13.938 -10.164 1 95.06 153 PHE B CA 1
ATOM 3095 C C . PHE B 1 153 ? 2.354 -12.953 -9.727 1 95.06 153 PHE B C 1
ATOM 3097 O O . PHE B 1 153 ? 2.455 -11.852 -10.273 1 95.06 153 PHE B O 1
ATOM 3104 N N . ALA B 1 154 ? 3.121 -13.438 -8.781 1 95 154 ALA B N 1
ATOM 3105 C CA . ALA B 1 154 ? 4.199 -12.609 -8.25 1 95 154 ALA B CA 1
ATOM 3106 C C . ALA B 1 154 ? 5.566 -13.18 -8.625 1 95 154 ALA B C 1
ATOM 3108 O O . ALA B 1 154 ? 5.766 -14.391 -8.617 1 95 154 ALA B O 1
ATOM 3109 N N . GLU B 1 155 ? 6.484 -12.25 -8.953 1 91.62 155 GLU B N 1
ATOM 3110 C CA . GLU B 1 155 ? 7.867 -12.68 -9.164 1 91.62 155 GLU B CA 1
ATOM 3111 C C . GLU B 1 155 ? 8.609 -12.797 -7.836 1 91.62 155 GLU B C 1
ATOM 3113 O O . GLU B 1 155 ? 9.602 -13.523 -7.738 1 91.62 155 GLU B O 1
ATOM 3118 N N . CYS B 1 156 ? 8.125 -12.094 -6.887 1 94.38 156 CYS B N 1
ATOM 3119 C CA . CYS B 1 156 ? 8.727 -12.125 -5.559 1 94.38 156 CYS B CA 1
ATOM 3120 C C . CYS B 1 156 ? 7.91 -12.992 -4.609 1 94.38 156 CYS B C 1
ATOM 3122 O O . CYS B 1 156 ? 6.691 -12.836 -4.516 1 94.38 156 CYS B O 1
ATOM 3124 N N . SER B 1 157 ? 8.617 -13.852 -3.883 1 96.19 157 SER B N 1
ATOM 3125 C CA . SER B 1 157 ? 7.945 -14.695 -2.895 1 96.19 157 SER B CA 1
ATOM 3126 C C . SER B 1 157 ? 7.293 -13.852 -1.805 1 96.19 157 SER B C 1
ATOM 3128 O O . SER B 1 157 ? 6.223 -14.203 -1.298 1 96.19 157 SER B O 1
ATOM 3130 N N . SER B 1 158 ? 7.84 -12.734 -1.494 1 96.06 158 SER B N 1
ATOM 3131 C CA . SER B 1 158 ? 7.332 -11.836 -0.462 1 96.06 158 SER B CA 1
ATOM 3132 C C . SER B 1 158 ? 5.961 -11.281 -0.838 1 96.06 158 SER B C 1
ATOM 3134 O O . SER B 1 158 ? 5.105 -11.094 0.026 1 96.06 158 SER B O 1
ATOM 3136 N N . LYS B 1 159 ? 5.793 -10.992 -2.113 1 95.06 159 LYS B N 1
ATOM 3137 C CA . LYS B 1 159 ? 4.496 -10.5 -2.564 1 95.06 159 LYS B CA 1
ATOM 3138 C C . LYS B 1 159 ? 3.432 -11.586 -2.473 1 95.06 159 LYS B C 1
ATOM 3140 O O . LYS B 1 159 ? 2.32 -11.336 -2 1 95.06 159 LYS B O 1
ATOM 3145 N N . ALA B 1 160 ? 3.752 -12.766 -2.914 1 96.5 160 ALA B N 1
ATOM 3146 C CA . ALA B 1 160 ? 2.807 -13.875 -2.816 1 96.5 160 ALA B CA 1
ATOM 3147 C C . ALA B 1 160 ? 2.459 -14.172 -1.361 1 96.5 160 ALA B C 1
ATOM 3149 O O . ALA B 1 160 ? 1.309 -14.484 -1.044 1 96.5 160 ALA B O 1
ATOM 3150 N N . ASP B 1 161 ? 3.412 -14.055 -0.465 1 96.69 161 ASP B N 1
ATOM 3151 C CA . ASP B 1 161 ? 3.229 -14.32 0.958 1 96.69 161 ASP B CA 1
ATOM 3152 C C . ASP B 1 161 ? 2.143 -13.422 1.549 1 96.69 161 ASP B C 1
ATOM 3154 O O . ASP B 1 161 ? 1.465 -13.805 2.504 1 96.69 161 ASP B O 1
ATOM 3158 N N . GLU B 1 162 ? 1.993 -12.305 1.002 1 93.69 162 GLU B N 1
ATOM 3159 C CA . GLU B 1 162 ? 1.009 -11.367 1.536 1 93.69 162 GLU B CA 1
ATOM 3160 C C . GLU B 1 162 ? -0.406 -11.93 1.421 1 93.69 162 GLU B C 1
ATOM 3162 O O . GLU B 1 162 ? -1.313 -11.492 2.131 1 93.69 162 GLU B O 1
ATOM 3167 N N . TYR B 1 163 ? -0.611 -12.898 0.581 1 93.56 163 TYR B N 1
ATOM 3168 C CA . TYR B 1 163 ? -1.943 -13.438 0.333 1 93.56 163 TYR B CA 1
ATOM 3169 C C . TYR B 1 163 ? -2.119 -14.789 1.019 1 93.56 163 TYR B C 1
ATOM 3171 O O . TYR B 1 163 ? -3.145 -15.453 0.843 1 93.56 163 TYR B O 1
ATOM 3179 N N . THR B 1 164 ? -1.17 -15.156 1.72 1 94.06 164 THR B N 1
ATOM 3180 C CA . THR B 1 164 ? -1.218 -16.469 2.363 1 94.06 164 THR B CA 1
ATOM 3181 C C . THR B 1 164 ? -1.67 -16.344 3.816 1 94.06 164 THR B C 1
ATOM 3183 O O . THR B 1 164 ? -1.455 -15.305 4.449 1 94.06 164 THR B O 1
ATOM 3186 N N . SER B 1 165 ? -2.363 -17.328 4.289 1 88.19 165 SER B N 1
ATOM 3187 C CA . SER B 1 165 ? -2.748 -17.453 5.691 1 88.19 165 SER B CA 1
ATOM 3188 C C . SER B 1 165 ? -2.268 -18.766 6.281 1 88.19 165 SER B C 1
ATOM 3190 O O . SER B 1 165 ? -1.999 -19.719 5.547 1 88.19 165 SER B O 1
ATOM 3192 N N . ALA B 1 166 ? -2.154 -18.812 7.566 1 88.06 166 ALA B N 1
ATOM 3193 C CA . ALA B 1 166 ? -1.643 -20.016 8.219 1 88.06 166 ALA B CA 1
ATOM 3194 C C . ALA B 1 166 ? -2.58 -21.203 8.008 1 88.06 166 ALA B C 1
ATOM 3196 O O . ALA B 1 166 ? -3.801 -21.062 8.117 1 88.06 166 ALA B O 1
ATOM 3197 N N . PRO B 1 167 ? -2.072 -22.359 7.809 1 93.31 167 PRO B N 1
ATOM 3198 C CA . PRO B 1 167 ? -0.668 -22.672 7.52 1 93.31 167 PRO B CA 1
ATOM 3199 C C . PRO B 1 167 ? -0.188 -22.047 6.207 1 93.31 167 PRO B C 1
ATOM 3201 O O . PRO B 1 167 ? -0.917 -22.062 5.211 1 93.31 167 PRO B O 1
ATOM 3204 N N . CYS B 1 168 ? 1.044 -21.516 6.188 1 95.19 168 CYS B N 1
ATOM 3205 C CA . CYS B 1 168 ? 1.546 -20.75 5.051 1 95.19 168 CYS B CA 1
ATOM 3206 C C . CYS B 1 168 ? 1.862 -21.656 3.875 1 95.19 168 CYS B C 1
ATOM 3208 O O . CYS B 1 168 ? 2.701 -22.562 3.988 1 95.19 168 CYS B O 1
ATOM 3210 N N . ALA B 1 169 ? 1.2 -21.469 2.828 1 96.12 169 ALA B N 1
ATOM 3211 C CA . ALA B 1 169 ? 1.428 -22.219 1.601 1 96.12 169 ALA B CA 1
ATOM 3212 C C . ALA B 1 169 ? 1.238 -21.344 0.37 1 96.12 169 ALA B C 1
ATOM 3214 O O . ALA B 1 169 ? 0.414 -20.422 0.376 1 96.12 169 ALA B O 1
ATOM 3215 N N . MET B 1 170 ? 2.025 -21.547 -0.655 1 97.5 170 MET B N 1
ATOM 3216 C CA . MET B 1 170 ? 1.844 -20.859 -1.93 1 97.5 170 MET B CA 1
ATOM 3217 C C . MET B 1 170 ? 2.141 -21.797 -3.1 1 97.5 170 MET B C 1
ATOM 3219 O O . MET B 1 170 ? 2.734 -22.859 -2.918 1 97.5 170 MET B O 1
ATOM 3223 N N . LEU B 1 171 ? 1.655 -21.453 -4.246 1 96.88 171 LEU B N 1
ATOM 3224 C CA . LEU B 1 171 ? 1.882 -22.219 -5.457 1 96.88 171 LEU B CA 1
ATOM 3225 C C . LEU B 1 171 ? 3.029 -21.641 -6.273 1 96.88 171 LEU B C 1
ATOM 3227 O O . LEU B 1 171 ? 3.191 -20.422 -6.336 1 96.88 171 LEU B O 1
ATOM 3231 N N . LEU B 1 172 ? 3.834 -22.469 -6.793 1 95.12 172 LEU B N 1
ATOM 3232 C CA . LEU B 1 172 ? 4.777 -22.109 -7.848 1 95.12 172 LEU B CA 1
ATOM 3233 C C . LEU B 1 172 ? 4.289 -22.609 -9.203 1 95.12 172 LEU B C 1
ATOM 3235 O O . LEU B 1 172 ? 4.09 -23.812 -9.406 1 95.12 172 LEU B O 1
ATOM 3239 N N . CYS B 1 173 ? 4.148 -21.641 -10.086 1 92.75 173 CYS B N 1
ATOM 3240 C CA . CYS B 1 173 ? 3.471 -21.953 -11.344 1 92.75 173 CYS B CA 1
ATOM 3241 C C . CYS B 1 173 ? 4.387 -21.688 -12.531 1 92.75 173 CYS B C 1
ATOM 3243 O O . CYS B 1 173 ? 5.148 -20.719 -12.547 1 92.75 173 CYS B O 1
ATOM 3245 N N . ARG B 1 174 ? 4.289 -22.562 -13.477 1 88.38 174 ARG B N 1
ATOM 3246 C CA . ARG B 1 174 ? 4.852 -22.281 -14.797 1 88.38 174 ARG B CA 1
ATOM 3247 C C . ARG B 1 174 ? 3.9 -21.422 -15.625 1 88.38 174 ARG B C 1
ATOM 3249 O O . ARG B 1 174 ? 2.777 -21.844 -15.922 1 88.38 174 ARG B O 1
ATOM 3256 N N . CYS B 1 175 ? 4.352 -20.281 -15.969 1 88.69 175 CYS B N 1
ATOM 3257 C CA . CYS B 1 175 ? 3.484 -19.344 -16.672 1 88.69 175 CYS B CA 1
ATOM 3258 C C . CYS B 1 175 ? 4.023 -19.047 -18.062 1 88.69 175 CYS B C 1
ATOM 3260 O O . CYS B 1 175 ? 5.203 -18.719 -18.219 1 88.69 175 CYS B O 1
ATOM 3262 N N . ALA B 1 176 ? 3.207 -19.156 -19.062 1 86.06 176 ALA B N 1
ATOM 3263 C CA . ALA B 1 176 ? 3.5 -18.719 -20.422 1 86.06 176 ALA B CA 1
ATOM 3264 C C . ALA B 1 176 ? 2.982 -17.297 -20.656 1 86.06 176 ALA B C 1
ATOM 3266 O O . ALA B 1 176 ? 1.852 -17.109 -21.109 1 86.06 176 ALA B O 1
ATOM 3267 N N . LEU B 1 177 ? 3.742 -16.375 -20.438 1 87.62 177 LEU B N 1
ATOM 3268 C CA . LEU B 1 177 ? 3.295 -14.984 -20.406 1 87.62 177 LEU B CA 1
ATOM 3269 C C . LEU B 1 177 ? 3.158 -14.422 -21.812 1 87.62 177 LEU B C 1
ATOM 3271 O O . LEU B 1 177 ? 2.4 -13.477 -22.047 1 87.62 177 LEU B O 1
ATOM 3275 N N . GLY B 1 178 ? 3.922 -14.938 -22.781 1 84.12 178 GLY B N 1
ATOM 3276 C CA . GLY B 1 178 ? 3.869 -14.406 -24.125 1 84.12 178 GLY B CA 1
ATOM 3277 C C . GLY B 1 178 ? 4.289 -12.953 -24.219 1 84.12 178 GLY B C 1
ATOM 3278 O O . GLY B 1 178 ? 5.305 -12.555 -23.641 1 84.12 178 GLY B O 1
ATOM 3279 N N . ARG B 1 179 ? 3.49 -12.195 -25.094 1 85.44 179 ARG B N 1
ATOM 3280 C CA . ARG B 1 179 ? 3.703 -10.758 -25.172 1 85.44 179 ARG B CA 1
ATOM 3281 C C . ARG B 1 179 ? 3.078 -10.039 -23.984 1 85.44 179 ARG B C 1
ATOM 3283 O O . ARG B 1 179 ? 1.883 -10.188 -23.719 1 85.44 179 ARG B O 1
ATOM 3290 N N . VAL B 1 180 ? 3.881 -9.297 -23.312 1 89 180 VAL B N 1
ATOM 3291 C CA . VAL B 1 180 ? 3.459 -8.742 -22.031 1 89 180 VAL B CA 1
ATOM 3292 C C . VAL B 1 180 ? 3.232 -7.234 -22.172 1 89 180 VAL B C 1
ATOM 3294 O O . VAL B 1 180 ? 4.121 -6.508 -22.625 1 89 180 VAL B O 1
ATOM 3297 N N . LEU B 1 181 ? 2.059 -6.762 -21.812 1 90.19 181 LEU B N 1
ATOM 3298 C CA . LEU B 1 181 ? 1.766 -5.336 -21.719 1 90.19 181 LEU B CA 1
ATOM 3299 C C . LEU B 1 181 ? 2.273 -4.77 -20.391 1 90.19 181 LEU B C 1
ATOM 3301 O O . LEU B 1 181 ? 1.898 -5.254 -19.312 1 90.19 181 LEU B O 1
ATOM 3305 N N . ARG B 1 182 ? 3.111 -3.752 -20.422 1 89.25 182 ARG B N 1
ATOM 3306 C CA . ARG B 1 182 ? 3.631 -3.146 -19.203 1 89.25 182 ARG B CA 1
ATOM 3307 C C . ARG B 1 182 ? 2.84 -1.895 -18.828 1 89.25 182 ARG B C 1
ATOM 3309 O O . ARG B 1 182 ? 2.609 -1.028 -19.672 1 89.25 182 ARG B O 1
ATOM 3316 N N . THR B 1 183 ? 2.385 -1.851 -17.562 1 87.62 183 THR B N 1
ATOM 3317 C CA . THR B 1 183 ? 1.727 -0.655 -17.047 1 87.62 183 THR B CA 1
ATOM 3318 C C . THR B 1 183 ? 2.234 -0.319 -15.648 1 87.62 183 THR B C 1
ATOM 3320 O O . THR B 1 183 ? 2.691 -1.202 -14.914 1 87.62 183 THR B O 1
ATOM 3323 N N . THR B 1 184 ? 2.215 0.933 -15.289 1 83.12 184 THR B N 1
ATOM 3324 C CA . THR B 1 184 ? 2.621 1.387 -13.969 1 83.12 184 THR B CA 1
ATOM 3325 C C . THR B 1 184 ? 1.429 1.945 -13.195 1 83.12 184 THR B C 1
ATOM 3327 O O . THR B 1 184 ? 1.595 2.539 -12.125 1 83.12 184 THR B O 1
ATOM 3330 N N . ARG B 1 185 ? 0.243 1.792 -13.828 1 79.81 185 ARG B N 1
ATOM 3331 C CA . ARG B 1 185 ? -0.981 2.309 -13.227 1 79.81 185 ARG B CA 1
ATOM 3332 C C . ARG B 1 185 ? -2.182 1.446 -13.602 1 79.81 185 ARG B C 1
ATOM 3334 O O . ARG B 1 185 ? -2.066 0.538 -14.43 1 79.81 185 ARG B O 1
ATOM 3341 N N . LYS B 1 186 ? -3.211 1.766 -12.883 1 80.25 186 LYS B N 1
ATOM 3342 C CA . LYS B 1 186 ? -4.465 1.118 -13.25 1 80.25 186 LYS B CA 1
ATOM 3343 C C . LYS B 1 186 ? -4.883 1.495 -14.672 1 80.25 186 LYS B C 1
ATOM 3345 O O . LYS B 1 186 ? -4.719 2.645 -15.086 1 80.25 186 LYS B O 1
ATOM 3350 N N . LEU B 1 187 ? -5.395 0.518 -15.344 1 81.62 187 LEU B N 1
ATOM 3351 C CA . LEU B 1 187 ? -5.906 0.792 -16.688 1 81.62 187 LEU B CA 1
ATOM 3352 C C . LEU B 1 187 ? -7.281 1.45 -16.609 1 81.62 187 LEU B C 1
ATOM 3354 O O . LEU B 1 187 ? -8.008 1.273 -15.641 1 81.62 187 LEU B O 1
ATOM 3358 N N . PRO B 1 188 ? -7.547 2.178 -17.641 1 79.06 188 PRO B N 1
ATOM 3359 C CA . PRO B 1 188 ? -8.914 2.697 -17.703 1 79.06 188 PRO B CA 1
ATOM 3360 C C . PRO B 1 188 ? -9.969 1.595 -17.609 1 79.06 188 PRO B C 1
ATOM 3362 O O . PRO B 1 188 ? -9.688 0.437 -17.938 1 79.06 188 PRO B O 1
ATOM 3365 N N . PRO B 1 189 ? -11.062 2.033 -17.234 1 81.25 189 PRO B N 1
ATOM 3366 C CA . PRO B 1 189 ? -12.109 1.033 -17.016 1 81.25 189 PRO B CA 1
ATOM 3367 C C . PRO B 1 189 ? -12.523 0.334 -18.312 1 81.25 189 PRO B C 1
ATOM 3369 O O . PRO B 1 189 ? -13.031 0.979 -19.234 1 81.25 189 PRO B O 1
ATOM 3372 N N . ARG B 1 190 ? -12.195 -0.849 -18.516 1 87.75 190 ARG B N 1
ATOM 3373 C CA . ARG B 1 190 ? -12.539 -1.79 -19.578 1 87.75 190 ARG B CA 1
ATOM 3374 C C . ARG B 1 190 ? -12.141 -3.213 -19.203 1 87.75 190 ARG B C 1
ATOM 3376 O O . ARG B 1 190 ? -11.281 -3.412 -18.344 1 87.75 190 ARG B O 1
ATOM 3383 N N . PRO B 1 191 ? -12.852 -4.109 -19.844 1 90.44 191 PRO B N 1
ATOM 3384 C CA . PRO B 1 191 ? -12.438 -5.484 -19.562 1 90.44 191 PRO B CA 1
ATOM 3385 C C . PRO B 1 191 ? -10.969 -5.738 -19.891 1 90.44 191 PRO B C 1
ATOM 3387 O O . PRO B 1 191 ? -10.477 -5.297 -20.938 1 90.44 191 PRO B O 1
ATOM 3390 N N . LEU B 1 192 ? -10.289 -6.383 -19 1 93.56 192 LEU B N 1
ATOM 3391 C CA . LEU B 1 192 ? -8.859 -6.641 -19.156 1 93.56 192 LEU B CA 1
ATOM 3392 C C . LEU B 1 192 ? -8.562 -7.359 -20.469 1 93.56 192 LEU B C 1
ATOM 3394 O O . LEU B 1 192 ? -7.59 -7.043 -21.141 1 93.56 192 LEU B O 1
ATOM 3398 N N . GLU B 1 193 ? -9.375 -8.281 -20.844 1 93.31 193 GLU B N 1
ATOM 3399 C CA . GLU B 1 193 ? -9.203 -9.039 -22.078 1 93.31 193 GLU B CA 1
ATOM 3400 C C . GLU B 1 193 ? -9.195 -8.109 -23.297 1 93.31 193 GLU B C 1
ATOM 3402 O O . GLU B 1 193 ? -8.406 -8.305 -24.234 1 93.31 193 GLU B O 1
ATOM 3407 N N . GLU B 1 194 ? -10.039 -7.152 -23.266 1 94.69 194 GLU B N 1
ATOM 3408 C CA . GLU B 1 194 ? -10.117 -6.191 -24.359 1 94.69 194 GLU B CA 1
ATOM 3409 C C . GLU B 1 194 ? -8.859 -5.328 -24.422 1 94.69 194 GLU B C 1
ATOM 3411 O O . GLU B 1 194 ? -8.344 -5.062 -25.516 1 94.69 194 GLU B O 1
ATOM 3416 N N . ALA B 1 195 ? -8.438 -4.926 -23.297 1 93.88 195 ALA B N 1
ATOM 3417 C CA . ALA B 1 195 ? -7.227 -4.121 -23.25 1 93.88 195 ALA B CA 1
ATOM 3418 C C . ALA B 1 195 ? -6.031 -4.891 -23.797 1 93.88 195 ALA B C 1
ATOM 3420 O O . ALA B 1 195 ? -5.234 -4.34 -24.562 1 93.88 195 ALA B O 1
ATOM 3421 N N . LEU B 1 196 ? -5.941 -6.094 -23.469 1 93.56 196 LEU B N 1
ATOM 3422 C CA . LEU B 1 196 ? -4.836 -6.926 -23.938 1 93.56 196 LEU B CA 1
ATOM 3423 C C . LEU B 1 196 ? -4.938 -7.176 -25.438 1 93.56 196 LEU B C 1
ATOM 3425 O O . LEU B 1 196 ? -3.928 -7.141 -26.141 1 93.56 196 LEU B O 1
ATOM 3429 N N . ALA B 1 197 ? -6.125 -7.422 -25.906 1 93.94 197 ALA B N 1
ATOM 3430 C CA . ALA B 1 197 ? -6.34 -7.637 -27.344 1 93.94 197 ALA B CA 1
ATOM 3431 C C . ALA B 1 197 ? -5.945 -6.406 -28.156 1 93.94 197 ALA B C 1
ATOM 3433 O O . ALA B 1 197 ? -5.266 -6.516 -29.172 1 93.94 197 ALA B O 1
ATOM 3434 N N . GLU B 1 198 ? -6.363 -5.297 -27.656 1 93.88 198 GLU B N 1
ATOM 3435 C CA . GLU B 1 198 ? -6.059 -4.043 -28.344 1 93.88 198 GLU B CA 1
ATOM 3436 C C . GLU B 1 198 ? -4.555 -3.805 -28.406 1 93.88 198 GLU B C 1
ATOM 3438 O O . GLU B 1 198 ? -4.043 -3.32 -29.422 1 93.88 198 GLU B O 1
ATOM 3443 N N . ALA B 1 199 ? -3.859 -4.211 -27.438 1 92.5 199 ALA B N 1
ATOM 3444 C CA . ALA B 1 199 ? -2.414 -4.012 -27.359 1 92.5 199 ALA B CA 1
ATOM 3445 C C . ALA B 1 199 ? -1.671 -5.164 -28.031 1 92.5 199 ALA B C 1
ATOM 3447 O O . ALA B 1 199 ? -0.442 -5.145 -28.141 1 92.5 199 ALA B O 1
ATOM 3448 N N . GLU B 1 200 ? -2.42 -6.203 -28.469 1 93.5 200 GLU B N 1
ATOM 3449 C CA . GLU B 1 200 ? -1.837 -7.41 -29.047 1 93.5 200 GLU B CA 1
ATOM 3450 C C . GLU B 1 200 ? -0.858 -8.07 -28.062 1 93.5 200 GLU B C 1
ATOM 3452 O O . GLU B 1 200 ? 0.262 -8.414 -28.453 1 93.5 200 GLU B O 1
ATOM 3457 N N . CYS B 1 201 ? -1.314 -8.062 -26.844 1 91.94 201 CYS B N 1
ATOM 3458 C CA . CYS B 1 201 ? -0.53 -8.695 -25.781 1 91.94 201 CYS B CA 1
ATOM 3459 C C . CYS B 1 201 ? -1.279 -9.875 -25.172 1 91.94 201 CYS B C 1
ATOM 3461 O O . CYS B 1 201 ? -2.496 -9.984 -25.328 1 91.94 201 CYS B O 1
ATOM 3463 N N . ASP B 1 202 ? -0.504 -10.805 -24.5 1 88.75 202 ASP B N 1
ATOM 3464 C CA . ASP B 1 202 ? -1.073 -12.023 -23.938 1 88.75 202 ASP B CA 1
ATOM 3465 C C . ASP B 1 202 ? -1.247 -11.898 -22.422 1 88.75 202 ASP B C 1
ATOM 3467 O O . ASP B 1 202 ? -2.051 -12.617 -21.828 1 88.75 202 ASP B O 1
ATOM 3471 N N . SER B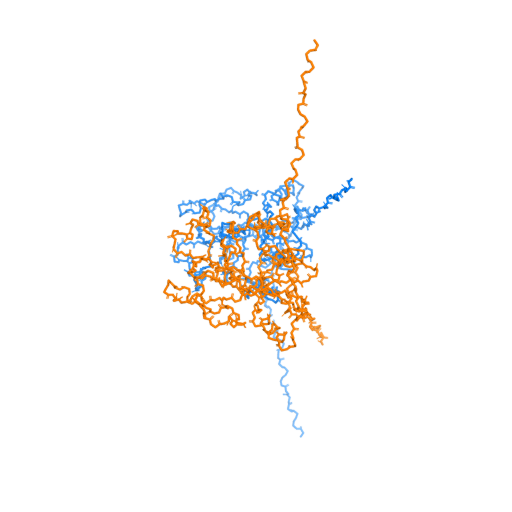 1 203 ? -0.472 -11.062 -21.828 1 92.31 203 SER B N 1
ATOM 3472 C CA . SER B 1 203 ? -0.483 -10.844 -20.375 1 92.31 203 SER B CA 1
ATOM 3473 C C . SER B 1 203 ? -0.101 -9.414 -20.031 1 92.31 203 SER B C 1
ATOM 3475 O O . SER B 1 203 ? 0.161 -8.602 -20.922 1 92.31 203 SER B O 1
ATOM 3477 N N . LEU B 1 204 ? -0.246 -9.109 -18.781 1 92.38 204 LEU B N 1
ATOM 3478 C CA . LEU B 1 204 ? 0.032 -7.766 -18.297 1 92.38 204 LEU B CA 1
ATOM 3479 C C . LEU B 1 204 ? 0.991 -7.805 -17.109 1 92.38 204 LEU B C 1
ATOM 3481 O O . LEU B 1 204 ? 0.897 -8.695 -16.266 1 92.38 204 LEU B O 1
ATOM 3485 N N . VAL B 1 205 ? 1.972 -6.902 -17.109 1 91.25 205 VAL B N 1
ATOM 3486 C CA . VAL B 1 205 ? 2.773 -6.699 -15.906 1 91.25 205 VAL B CA 1
ATOM 3487 C C . VAL B 1 205 ? 2.492 -5.316 -15.32 1 91.25 205 VAL B C 1
ATOM 3489 O O . VAL B 1 205 ? 2.57 -4.309 -16.031 1 91.25 205 VAL B O 1
ATOM 3492 N N . CYS B 1 206 ? 2.041 -5.336 -14.102 1 90.94 206 CYS B N 1
ATOM 3493 C CA . CYS B 1 206 ? 1.894 -4.094 -13.352 1 90.94 206 CYS B CA 1
ATOM 3494 C C . CYS B 1 206 ? 3.146 -3.805 -12.531 1 90.94 206 CYS B C 1
ATOM 3496 O O . CYS B 1 206 ? 3.434 -4.504 -11.555 1 90.94 206 CYS B O 1
ATOM 3498 N N . ASP B 1 207 ? 3.844 -2.758 -12.938 1 87.38 207 ASP B N 1
ATOM 3499 C CA . ASP B 1 207 ? 5.125 -2.412 -12.328 1 87.38 207 ASP B CA 1
ATOM 3500 C C . ASP B 1 207 ? 4.973 -1.236 -11.367 1 87.38 207 ASP B C 1
ATOM 3502 O O . ASP B 1 207 ? 5.109 -0.078 -11.766 1 87.38 207 ASP B O 1
ATOM 3506 N N . LEU B 1 208 ? 4.742 -1.564 -10.062 1 81.94 208 LEU B N 1
ATOM 3507 C CA . LEU B 1 208 ? 4.516 -0.526 -9.062 1 81.94 208 LEU B CA 1
ATOM 3508 C C . LEU B 1 208 ? 5.793 -0.248 -8.273 1 81.94 208 LEU B C 1
ATOM 3510 O O . LEU B 1 208 ? 5.766 0.489 -7.285 1 81.94 208 LEU B O 1
ATOM 3514 N N . GLU B 1 209 ? 6.887 -0.807 -8.641 1 79.38 209 GLU B N 1
ATOM 3515 C CA . GLU B 1 209 ? 8.141 -0.624 -7.914 1 79.38 209 GLU B CA 1
ATOM 3516 C C . GLU B 1 209 ? 8.586 0.834 -7.949 1 79.38 209 GLU B C 1
ATOM 3518 O O . GLU B 1 209 ? 8.914 1.414 -6.91 1 79.38 209 GLU B O 1
ATOM 3523 N N . GLU B 1 210 ? 8.508 1.399 -9.125 1 69.12 210 GLU B N 1
ATOM 3524 C CA . GLU B 1 210 ? 9.008 2.764 -9.273 1 69.12 210 GLU B CA 1
ATOM 3525 C C . GLU B 1 210 ? 8 3.777 -8.719 1 69.12 210 GLU B C 1
ATOM 3527 O O . GLU B 1 210 ? 8.391 4.828 -8.211 1 69.12 210 GLU B O 1
ATOM 3532 N N . GLN B 1 211 ? 6.715 3.344 -8.766 1 71.56 211 GLN B N 1
ATOM 3533 C CA . GLN B 1 211 ? 5.676 4.312 -8.438 1 71.56 211 GLN B CA 1
ATOM 3534 C C . GLN B 1 211 ? 5.465 4.41 -6.93 1 71.56 211 GLN B C 1
ATOM 3536 O O . GLN B 1 211 ? 5.293 5.504 -6.391 1 71.56 211 GLN B O 1
ATOM 3541 N N . CYS B 1 212 ? 5.492 3.342 -6.254 1 74 212 CYS B N 1
ATOM 3542 C CA . CYS B 1 212 ? 5.145 3.414 -4.836 1 74 212 CYS B CA 1
ATOM 3543 C C . CYS B 1 212 ? 5.895 2.354 -4.039 1 74 212 CYS B C 1
ATOM 3545 O O . CYS B 1 212 ? 5.402 1.887 -3.008 1 74 212 CYS B O 1
ATOM 3547 N N . HIS B 1 213 ? 7.082 2.006 -4.422 1 77.19 213 HIS B N 1
ATOM 3548 C CA . HIS B 1 213 ? 7.934 1.09 -3.67 1 77.19 213 HIS B CA 1
ATOM 3549 C C . HIS B 1 213 ? 7.215 -0.229 -3.396 1 77.19 213 HIS B C 1
ATOM 3551 O O . HIS B 1 213 ? 7.305 -0.77 -2.293 1 77.19 213 HIS B O 1
ATOM 3557 N N . SER B 1 214 ? 6.406 -0.614 -4.328 1 85.31 214 SER B N 1
ATOM 3558 C CA . SER B 1 214 ? 5.703 -1.887 -4.207 1 85.31 214 SER B CA 1
ATOM 3559 C C . SER B 1 214 ? 6.258 -2.922 -5.18 1 85.31 214 SER B C 1
ATOM 3561 O O . SER B 1 214 ? 7.449 -2.906 -5.496 1 85.31 214 SER B O 1
ATOM 3563 N N . TYR B 1 215 ? 5.504 -3.918 -5.477 1 90.19 215 TYR B N 1
ATOM 3564 C CA . TYR B 1 215 ? 5.965 -5.059 -6.258 1 90.19 215 TYR B CA 1
ATOM 3565 C C . TYR B 1 215 ? 5.496 -4.957 -7.703 1 90.19 215 TYR B C 1
ATOM 3567 O O . TYR B 1 215 ? 4.566 -4.211 -8.008 1 90.19 215 TYR B O 1
ATOM 3575 N N . ARG B 1 216 ? 6.238 -5.656 -8.531 1 89.25 216 ARG B N 1
ATOM 3576 C CA . ARG B 1 216 ? 5.734 -5.992 -9.859 1 89.25 216 ARG B CA 1
ATOM 3577 C C . ARG B 1 216 ? 4.883 -7.254 -9.812 1 89.25 216 ARG B C 1
ATOM 3579 O O . ARG B 1 216 ? 5.242 -8.234 -9.156 1 89.25 216 ARG B O 1
ATOM 3586 N N . GLU B 1 217 ? 3.756 -7.211 -10.477 1 92.31 217 GLU B N 1
ATOM 3587 C CA . GLU B 1 217 ? 2.877 -8.375 -10.555 1 92.31 217 GLU B CA 1
ATOM 3588 C C . GLU B 1 217 ? 2.477 -8.664 -12 1 92.31 217 GLU B C 1
ATOM 3590 O O . GLU B 1 217 ? 2.297 -7.742 -12.797 1 92.31 217 GLU B O 1
ATOM 3595 N N . PHE B 1 218 ? 2.359 -9.938 -12.281 1 92.75 218 PHE B N 1
ATOM 3596 C CA . PHE B 1 218 ? 1.923 -10.383 -13.594 1 92.75 218 PHE B CA 1
ATOM 3597 C C . PHE B 1 218 ? 0.473 -10.852 -13.555 1 92.75 218 PHE B C 1
ATOM 3599 O O . PHE B 1 218 ? 0.053 -11.508 -12.602 1 92.75 218 PHE B O 1
ATOM 3606 N N . VAL B 1 219 ? -0.237 -10.508 -14.609 1 95 219 VAL B N 1
ATOM 3607 C CA . VAL B 1 219 ? -1.66 -10.828 -14.672 1 95 219 VAL B CA 1
ATOM 3608 C C . VAL B 1 219 ? -1.979 -11.508 -15.992 1 95 219 VAL B C 1
ATOM 3610 O O . VAL B 1 219 ? -1.611 -11.016 -17.062 1 95 219 VAL B O 1
ATOM 3613 N N . VAL B 1 220 ? -2.615 -12.648 -15.906 1 93.31 220 VAL B N 1
ATOM 3614 C CA . VAL B 1 220 ? -3.053 -13.383 -17.094 1 93.31 220 VAL B CA 1
ATOM 3615 C C . VAL B 1 220 ? -4.57 -13.531 -17.062 1 93.31 220 VAL B C 1
ATOM 3617 O O . VAL B 1 220 ? -5.184 -13.602 -16 1 93.31 220 VAL B O 1
ATOM 3620 N N . THR B 1 221 ? -5.207 -13.562 -18.25 1 94.12 221 THR B N 1
ATOM 3621 C CA . THR B 1 221 ? -6.656 -13.719 -18.312 1 94.12 221 THR B CA 1
ATOM 3622 C C . THR B 1 221 ? -7.035 -15.156 -18.672 1 94.12 221 THR B C 1
ATOM 3624 O O . THR B 1 221 ? -8.133 -15.609 -18.344 1 94.12 221 THR B O 1
ATOM 3627 N N . ASP B 1 222 ? -6.133 -15.852 -19.344 1 91.62 222 ASP B N 1
ATOM 3628 C CA . ASP B 1 222 ? -6.348 -17.234 -19.734 1 91.62 222 ASP B CA 1
ATOM 3629 C C . ASP B 1 222 ? -5.707 -18.203 -18.734 1 91.62 222 ASP B C 1
ATOM 3631 O O . ASP B 1 222 ? -4.48 -18.297 -18.672 1 91.62 222 ASP B O 1
ATOM 3635 N N . PRO B 1 223 ? -6.555 -18.953 -18.016 1 92.19 223 PRO B N 1
ATOM 3636 C CA . PRO B 1 223 ? -5.988 -19.875 -17.031 1 92.19 223 PRO B CA 1
ATOM 3637 C C . PRO B 1 223 ? -5.105 -20.938 -17.672 1 92.19 223 PRO B C 1
ATOM 3639 O O . PRO B 1 223 ? -4.262 -21.531 -17 1 92.19 223 PRO B O 1
ATOM 3642 N N . GLY B 1 224 ? -5.293 -21.203 -18.906 1 89 224 GLY B N 1
ATOM 3643 C CA . GLY B 1 224 ? -4.492 -22.188 -19.609 1 89 224 GLY B CA 1
ATOM 3644 C C . GLY B 1 224 ? -3.037 -21.797 -19.75 1 89 224 GLY B C 1
ATOM 3645 O O . GLY B 1 224 ? -2.186 -22.625 -20.062 1 89 224 GLY B O 1
ATOM 3646 N N . ARG B 1 225 ? -2.725 -20.578 -19.406 1 88.06 225 ARG B N 1
ATOM 3647 C CA . ARG B 1 225 ? -1.361 -20.078 -19.531 1 88.06 225 ARG B CA 1
ATOM 3648 C C . ARG B 1 225 ? -0.567 -20.312 -18.25 1 88.06 225 ARG B C 1
ATOM 3650 O O . ARG B 1 225 ? 0.625 -20 -18.188 1 88.06 225 ARG B O 1
ATOM 3657 N N . ALA B 1 226 ? -1.207 -20.875 -17.297 1 90.5 226 ALA B N 1
ATOM 3658 C CA . ALA B 1 226 ? -0.535 -21.109 -16.016 1 90.5 226 ALA B CA 1
ATOM 3659 C C . ALA B 1 226 ? -0.762 -22.531 -15.531 1 90.5 226 ALA B C 1
ATOM 3661 O O . ALA B 1 226 ? -1.878 -23.047 -15.617 1 90.5 226 ALA B O 1
ATOM 3662 N N . PHE B 1 227 ? 0.36 -23.125 -15.094 1 89.31 227 PHE B N 1
ATOM 3663 C CA . PHE B 1 227 ? 0.319 -24.484 -14.578 1 89.31 227 PHE B CA 1
ATOM 3664 C C . PHE B 1 227 ? 0.913 -24.547 -13.18 1 89.31 227 PHE B C 1
ATOM 3666 O O . PHE B 1 227 ? 2.119 -24.375 -13 1 89.31 227 PHE B O 1
ATOM 3673 N N . PRO B 1 228 ? 0.003 -24.797 -12.141 1 93.5 228 PRO B N 1
ATOM 3674 C CA . PRO B 1 228 ? 0.537 -24.938 -10.781 1 93.5 228 PRO B CA 1
ATOM 3675 C C . PRO B 1 228 ? 1.354 -26.203 -10.586 1 93.5 228 PRO B C 1
ATOM 3677 O O . PRO B 1 228 ? 0.788 -27.281 -10.367 1 93.5 228 PRO B O 1
ATOM 3680 N N . GLU B 1 229 ? 2.646 -26.031 -10.586 1 91.44 229 GLU B N 1
ATOM 3681 C CA . GLU B 1 229 ? 3.527 -27.203 -10.586 1 91.44 229 GLU B CA 1
ATOM 3682 C C . GLU B 1 229 ? 3.895 -27.609 -9.156 1 91.44 229 GLU B C 1
ATOM 3684 O O . GLU B 1 229 ? 4.023 -28.797 -8.859 1 91.44 229 GLU B O 1
ATOM 3689 N N . TYR B 1 230 ? 4.113 -26.672 -8.273 1 93.62 230 TYR B N 1
ATOM 3690 C CA . TYR B 1 230 ? 4.543 -27 -6.918 1 93.62 230 TYR B CA 1
ATOM 3691 C C . TYR B 1 230 ? 3.609 -26.359 -5.891 1 93.62 230 TYR B C 1
ATOM 3693 O O . TYR B 1 230 ? 3.076 -25.281 -6.109 1 93.62 230 TYR B O 1
ATOM 3701 N N . LEU B 1 231 ? 3.432 -27.062 -4.82 1 96.38 231 LEU B N 1
ATOM 3702 C CA . LEU B 1 231 ? 2.906 -26.531 -3.568 1 96.38 231 LEU B CA 1
ATOM 3703 C C . LEU B 1 231 ? 4.016 -26.391 -2.527 1 96.38 231 LEU B C 1
ATOM 3705 O O . LEU B 1 231 ? 4.641 -27.391 -2.148 1 96.38 231 LEU B O 1
ATOM 3709 N N . LEU B 1 232 ? 4.227 -25.188 -2.143 1 97.44 232 LEU B N 1
ATOM 3710 C CA . LEU B 1 232 ? 5.289 -24.922 -1.181 1 97.44 232 LEU B CA 1
ATOM 3711 C C . LEU B 1 232 ? 4.711 -24.609 0.197 1 97.44 232 LEU B C 1
ATOM 3713 O O . LEU B 1 232 ? 3.949 -23.656 0.358 1 97.44 232 LEU B O 1
ATOM 3717 N N . LEU B 1 233 ? 5.012 -25.422 1.168 1 97.38 233 LEU B N 1
ATOM 3718 C CA . LEU B 1 233 ? 4.688 -25.172 2.566 1 97.38 233 LEU B CA 1
ATOM 3719 C C . LEU B 1 233 ? 5.891 -24.594 3.307 1 97.38 233 LEU B C 1
ATOM 3721 O O . LEU B 1 233 ? 6.992 -25.141 3.23 1 97.38 233 LEU B O 1
ATOM 3725 N N . TYR B 1 234 ? 5.676 -23.453 4.004 1 97.81 234 TYR B N 1
ATOM 3726 C CA . TYR B 1 234 ? 6.836 -22.781 4.562 1 97.81 234 TYR B CA 1
ATOM 3727 C C . TYR B 1 234 ? 6.48 -22.078 5.871 1 97.81 234 TYR B C 1
ATOM 3729 O O . TYR B 1 234 ? 5.305 -21.984 6.234 1 97.81 234 TYR B O 1
ATOM 3737 N N . ASP B 1 235 ? 7.527 -21.672 6.566 1 97.38 235 ASP B N 1
ATOM 3738 C CA . ASP B 1 235 ? 7.422 -20.844 7.762 1 97.38 235 ASP B CA 1
ATOM 3739 C C . ASP B 1 235 ? 7.992 -19.453 7.516 1 97.38 235 ASP B C 1
ATOM 3741 O O . ASP B 1 235 ? 9 -19.297 6.816 1 97.38 235 ASP B O 1
ATOM 3745 N N . ARG B 1 236 ? 7.273 -18.469 8.094 1 96.5 236 ARG B N 1
ATOM 3746 C CA . ARG B 1 236 ? 7.82 -17.125 8.102 1 96.5 236 ARG B CA 1
ATOM 3747 C C . ARG B 1 236 ? 8.906 -16.984 9.172 1 96.5 236 ARG B C 1
ATOM 3749 O O . ARG B 1 236 ? 8.719 -17.406 10.312 1 96.5 236 ARG B O 1
ATOM 3756 N N . VAL B 1 237 ? 10.023 -16.453 8.812 1 96.06 237 VAL B N 1
ATOM 3757 C CA . VAL B 1 237 ? 11.133 -16.234 9.734 1 96.06 237 VAL B CA 1
ATOM 3758 C C . VAL B 1 237 ? 11.156 -14.766 10.172 1 96.06 237 VAL B C 1
ATOM 3760 O O . VAL B 1 237 ? 11.078 -13.859 9.336 1 96.06 237 VAL B O 1
ATOM 3763 N N . PHE B 1 238 ? 11.164 -14.5 11.516 1 92.25 238 PHE B N 1
ATOM 3764 C CA . PHE B 1 238 ? 11.211 -13.141 12.055 1 92.25 238 PHE B CA 1
ATOM 3765 C C . PHE B 1 238 ? 12.492 -12.914 12.836 1 92.25 238 PHE B C 1
ATOM 3767 O O . PHE B 1 238 ? 12.906 -13.773 13.625 1 92.25 238 PHE B O 1
ATOM 3774 N N . GLN B 1 239 ? 13.375 -11.969 12.391 1 77.5 239 GLN B N 1
ATOM 3775 C CA . GLN B 1 239 ? 14.594 -11.68 13.133 1 77.5 239 GLN B CA 1
ATOM 3776 C C . GLN B 1 239 ? 14.289 -10.977 14.445 1 77.5 239 GLN B C 1
ATOM 3778 O O . GLN B 1 239 ? 13.398 -10.125 14.508 1 77.5 239 GLN B O 1
ATOM 3783 N N . LYS B 1 240 ? 14.789 -11.547 15.617 1 61.53 240 LYS B N 1
ATOM 3784 C CA . LYS B 1 240 ? 14.727 -10.93 16.938 1 61.53 240 LYS B CA 1
ATOM 3785 C C . LYS B 1 240 ? 15.562 -9.648 16.984 1 61.53 240 LYS B C 1
ATOM 3787 O O . LYS B 1 240 ? 16.562 -9.531 16.297 1 61.53 240 LYS B O 1
ATOM 3792 N N . ARG B 1 241 ? 15.023 -8.422 17.172 1 49.25 241 ARG B N 1
ATOM 3793 C CA . ARG B 1 241 ? 15.789 -7.223 17.484 1 49.25 241 ARG B CA 1
ATOM 3794 C C . ARG B 1 241 ? 16.938 -7.543 18.438 1 49.25 241 ARG B C 1
ATOM 3796 O O . ARG B 1 241 ? 16.719 -8.172 19.484 1 49.25 241 ARG B O 1
ATOM 3803 N N . ARG B 1 242 ? 18.188 -7.574 18.094 1 40.25 242 ARG B N 1
ATOM 3804 C CA . ARG B 1 242 ? 19.172 -7.504 19.172 1 40.25 242 ARG B CA 1
ATOM 3805 C C . ARG B 1 242 ? 18.797 -6.426 20.188 1 40.25 242 ARG B C 1
ATOM 3807 O O . ARG B 1 242 ? 18.391 -5.324 19.812 1 40.25 242 ARG B O 1
ATOM 3814 N N . GLY B 1 243 ? 18.25 -6.758 21.328 1 35.12 243 GLY B N 1
ATOM 3815 C CA . GLY B 1 243 ? 18.266 -5.852 22.469 1 35.12 243 GLY B CA 1
ATOM 3816 C C . GLY B 1 243 ? 19.406 -4.863 22.422 1 35.12 243 GLY B C 1
ATOM 3817 O O . GLY B 1 243 ? 20.562 -5.25 22.203 1 35.12 243 GLY B O 1
ATOM 3818 N N . LEU B 1 244 ? 19.297 -3.758 21.906 1 30.33 244 LEU B N 1
ATOM 3819 C CA . LEU B 1 244 ? 20.328 -2.814 22.328 1 30.33 244 LEU B CA 1
ATOM 3820 C C . LEU B 1 244 ? 20.703 -3.051 23.781 1 30.33 244 LEU B C 1
ATOM 3822 O O . LEU B 1 244 ? 19.875 -2.928 24.688 1 30.33 244 LEU B O 1
ATOM 3826 N N . ARG B 1 245 ? 21.641 -3.887 24.047 1 28.89 245 ARG B N 1
ATOM 3827 C CA . ARG B 1 245 ? 22.312 -3.76 25.328 1 28.89 245 ARG B CA 1
ATOM 3828 C C . ARG B 1 245 ? 22.641 -2.303 25.641 1 28.89 245 ARG B C 1
ATOM 3830 O O . ARG B 1 245 ? 23.406 -1.67 24.922 1 28.89 245 ARG B O 1
ATOM 3837 N N . VAL B 1 246 ? 21.625 -1.584 26.031 1 23.88 246 VAL B N 1
ATOM 3838 C CA . VAL B 1 246 ? 22.031 -0.426 26.812 1 23.88 246 VAL B CA 1
ATOM 3839 C C . VAL B 1 246 ? 23.234 -0.79 27.688 1 23.88 246 VAL B C 1
ATOM 3841 O O . VAL B 1 246 ? 23.125 -1.632 28.594 1 23.88 246 VAL B O 1
ATOM 3844 N N . VAL B 1 247 ? 24.453 -0.823 27 1 22.34 247 VAL B N 1
ATOM 3845 C CA . VAL B 1 247 ? 25.531 -0.545 27.938 1 22.34 247 VAL B CA 1
ATOM 3846 C C . VAL B 1 247 ? 25.438 0.9 28.422 1 22.34 247 VAL B C 1
ATOM 3848 O O . VAL B 1 247 ? 25.156 1.807 27.641 1 22.34 247 VAL B O 1
#

Secondary structure (DSSP, 8-state):
------------------------EEE--HHHHHHHHHHHHHT------TT--SPPPSEEEEEEEEEESSPPP--TT--S-S---S-BSTT-----TT--S--EEEEEEE--HHHHHHHHHH---GGGTTHHHHHTGGGT--SS-SSTTPEEEESSHHHHHTT--SSPEEEEEEEE--SEEEESSPPPSS-HHHHHHHHT-SEEEEE-HHHHS--EEEEES-GGGEEEEEEEEEEEE----------/------------------------EEE--HHHHHHHHHHHHHT------TT--SPPPSEEEEEEEEEESSPPP--TT--S-S---S-BSTT-----TT--S--EEEEEEE--HHHHHHHHHH---GGGTTHHHHHTGGGT--SS-SSTTPEEEESSHHHHHTT--SSPEEEEEEEE--SEEEESSPPPSS-HHHHHHHHT-SEEEEE-HHHHS--EEEEES-GGGEEEEEEEEEEEE----------

pLDDT: mean 76.92, std 23.38, range [20.28, 98.0]

InterPro domains:
  IPR012317 Poly(ADP-ribose) polymerase, catalytic domain [PF00644] (101-182)
  IPR051712 Mono-ADP-ribosyltransferase and antiviral protein [PTHR45740] (102-235)

Radius of gyration: 28.05 Å; Cα contacts (8 Å, |Δi|>4): 960; chains: 2; bounding box: 122×76×66 Å